Protein 4FN7 (pdb70)

Structure (mmCIF, N/CA/C/O backbone):
data_4FN7
#
_entry.id   4FN7
#
_cell.length_a   64.132
_cell.length_b   68.681
_cell.length_c   75.570
_cell.angle_alpha   90.00
_cell.angle_beta   108.57
_cell.angle_gamma   90.00
#
_symmetry.space_group_name_H-M   'P 1 21 1'
#
loop_
_entity.id
_entity.type
_entity.pdbx_description
1 polymer 'Enoyl-CoA hydratase/isomerase family protein'
2 non-polymer 'CHLORIDE ION'
3 water water
#
loop_
_atom_site.group_PDB
_atom_site.id
_atom_site.type_symbol
_atom_site.label_atom_id
_atom_site.label_alt_id
_atom_site.label_comp_id
_atom_site.label_asym_id
_atom_site.label_entity_id
_atom_site.label_seq_id
_atom_site.pdbx_PDB_ins_code
_atom_site.Cartn_x
_atom_site.Cartn_y
_atom_site.Cartn_z
_atom_site.occupancy
_atom_site.B_iso_or_equiv
_atom_site.auth_seq_id
_atom_site.auth_comp_id
_atom_site.auth_asym_id
_atom_site.auth_atom_id
_atom_site.pdbx_PDB_model_num
ATOM 1 N N . MET A 1 1 ? -8.422 13.073 27.544 1.00 36.41 1 MET A N 1
ATOM 2 C CA . MET A 1 1 ? -8.263 12.491 28.871 1.00 34.27 1 MET A CA 1
ATOM 3 C C . MET A 1 1 ? -7.573 13.439 29.835 1.00 29.64 1 MET A C 1
ATOM 4 O O . MET A 1 1 ? -6.638 14.150 29.478 1.00 27.77 1 MET A O 1
ATOM 9 N N . SER A 1 2 ? -8.046 13.405 31.072 1.00 26.92 2 SER A N 1
ATOM 10 C CA . SER A 1 2 ? -7.833 14.473 32.032 1.00 25.25 2 SER A CA 1
ATOM 11 C C . SER A 1 2 ? -6.417 14.560 32.580 1.00 20.33 2 SER A C 1
ATOM 12 O O . SER A 1 2 ? -5.938 15.645 32.897 1.00 23.72 2 SER A O 1
ATOM 15 N N . ASP A 1 3 ? -5.759 13.415 32.714 1.00 17.79 3 ASP A N 1
ATOM 16 C CA . ASP A 1 3 ? -4.419 13.370 33.281 1.00 17.61 3 ASP A CA 1
ATOM 17 C C . ASP A 1 3 ? -3.624 12.317 32.538 1.00 16.33 3 ASP A C 1
ATOM 18 O O . ASP A 1 3 ? -3.524 11.176 32.981 1.00 17.94 3 ASP A O 1
ATOM 23 N N . PRO A 1 4 ? -3.068 12.702 31.387 1.00 14.19 4 PRO A N 1
ATOM 24 C CA . PRO A 1 4 ? -2.479 11.734 30.462 1.00 12.24 4 PRO A CA 1
ATOM 25 C C . PRO A 1 4 ? -1.147 11.144 30.909 1.00 12.16 4 PRO A C 1
ATOM 26 O O . PRO A 1 4 ? -0.709 10.175 30.306 1.00 13.12 4 PRO A O 1
ATOM 30 N N . VAL A 1 5 ? -0.521 1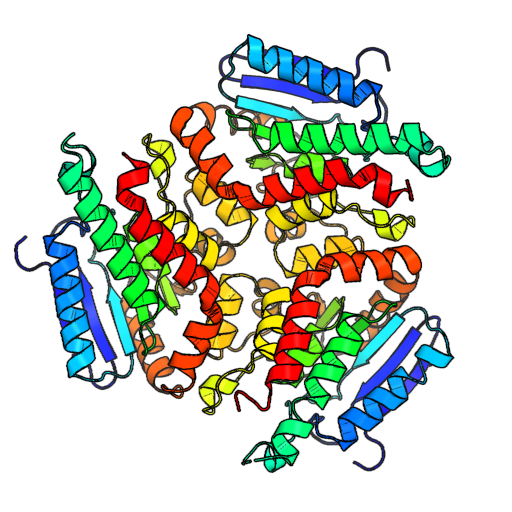1.709 31.938 1.00 11.84 5 VAL A N 1
ATOM 31 C CA . VAL A 1 5 ? 0.725 11.159 32.454 1.00 12.73 5 VAL A CA 1
ATOM 32 C C . VAL A 1 5 ? 0.671 11.012 33.965 1.00 13.20 5 VAL A C 1
ATOM 33 O O . VAL A 1 5 ? 0.250 11.926 34.671 1.00 16.85 5 VAL A O 1
ATOM 37 N N . SER A 1 6 ? 1.093 9.859 34.465 1.00 11.84 6 SER A N 1
ATOM 38 C CA . SER A 1 6 ? 1.230 9.684 35.905 1.00 14.01 6 SER A CA 1
ATOM 39 C C . SER A 1 6 ? 2.702 9.643 36.282 1.00 12.79 6 SER A C 1
ATOM 40 O O . SER A 1 6 ? 3.543 9.172 35.510 1.00 13.58 6 SER A O 1
ATOM 43 N N . TYR A 1 7 ? 3.000 10.152 37.472 1.00 12.64 7 TYR A N 1
ATOM 44 C CA . TYR A 1 7 ? 4.350 10.156 38.020 1.00 11.91 7 TYR A CA 1
ATOM 45 C C . TYR A 1 7 ? 4.332 9.475 39.377 1.00 12.15 7 TYR A C 1
ATOM 46 O O . TYR A 1 7 ? 3.560 9.858 40.252 1.00 13.55 7 TYR A O 1
ATOM 55 N N . THR A 1 8 ? 5.197 8.481 39.549 1.00 13.16 8 THR A N 1
ATOM 56 C CA . THR A 1 8 ? 5.278 7.733 40.794 1.00 15.51 8 THR A CA 1
ATOM 57 C C . THR A 1 8 ? 6.733 7.477 41.135 1.00 15.06 8 THR A C 1
ATOM 58 O O . THR A 1 8 ? 7.463 6.870 40.357 1.00 15.98 8 THR A O 1
ATOM 62 N N . ARG A 1 9 ? 7.160 7.949 42.296 1.00 17.42 9 ARG A N 1
ATOM 63 C CA . ARG A 1 9 ? 8.498 7.627 42.765 1.00 19.91 9 ARG A CA 1
ATOM 64 C C . ARG A 1 9 ? 8.467 6.319 43.548 1.00 22.79 9 ARG A C 1
ATOM 65 O O . ARG A 1 9 ? 7.658 6.150 44.461 1.00 26.06 9 ARG A O 1
ATOM 73 N N . LYS A 1 10 ? 9.335 5.389 43.166 1.00 21.55 10 LYS A N 1
ATOM 74 C CA . LYS A 1 10 ? 9.486 4.121 43.870 1.00 23.73 10 LYS A CA 1
ATOM 75 C C . LYS A 1 10 ? 10.957 3.934 44.197 1.00 22.63 10 LYS A C 1
ATOM 76 O O . LYS A 1 10 ? 11.754 3.602 43.318 1.00 24.80 10 LYS A O 1
ATOM 82 N N . ASP A 1 11 ? 11.309 4.139 45.462 1.00 24.94 11 ASP A N 1
ATOM 83 C CA . ASP A 1 11 ? 12.699 4.078 45.910 1.00 26.72 11 ASP A CA 1
ATOM 84 C C . ASP A 1 11 ? 13.668 4.792 44.966 1.00 24.86 11 ASP A C 1
ATOM 85 O O . ASP A 1 11 ? 13.634 6.017 44.837 1.00 25.63 11 ASP A O 1
ATOM 90 N N . SER A 1 12 ? 14.528 4.029 44.305 1.00 22.13 12 SER A N 1
ATOM 91 C CA . SER A 1 12 ? 15.589 4.625 43.504 1.00 20.81 12 SER A CA 1
ATOM 92 C C . SER A 1 12 ? 15.122 5.123 42.137 1.00 17.85 12 SER A C 1
ATOM 93 O O . SER A 1 12 ? 15.906 5.718 41.401 1.00 21.23 12 SER A O 1
ATOM 96 N N . ILE A 1 13 ? 13.861 4.883 41.785 1.00 14.02 13 ILE A N 1
ATOM 97 C CA . ILE A 1 13 ? 13.403 5.241 40.446 1.00 14.65 13 ILE A CA 1
ATOM 98 C C . ILE A 1 13 ? 12.111 6.049 40.432 1.00 13.74 13 ILE A C 1
ATOM 99 O O . ILE A 1 13 ? 11.367 6.087 41.413 1.00 15.45 13 ILE A O 1
ATOM 104 N N . ALA A 1 14 ? 11.869 6.720 39.313 1.00 13.00 14 ALA A N 1
ATOM 105 C CA . ALA A 1 14 ? 10.575 7.326 39.042 1.00 13.59 14 ALA A CA 1
ATOM 106 C C . ALA A 1 14 ? 9.964 6.596 37.857 1.00 11.79 14 ALA A C 1
ATOM 107 O O . ALA A 1 14 ? 10.660 6.296 36.884 1.00 14.51 14 ALA A O 1
ATOM 109 N N . VAL A 1 15 ? 8.676 6.283 37.955 1.00 10.73 15 VAL A N 1
ATOM 110 C CA . VAL A 1 15 ? 7.943 5.674 36.854 1.00 11.58 15 VAL A CA 1
ATOM 111 C C . VAL A 1 15 ? 6.965 6.690 36.293 1.00 10.84 15 VAL A C 1
ATOM 112 O O . VAL A 1 15 ? 6.103 7.203 37.007 1.00 11.82 15 VAL A O 1
ATOM 116 N N . ILE A 1 16 ? 7.127 6.984 35.008 1.00 10.36 16 ILE A N 1
ATOM 117 C CA . ILE A 1 16 ? 6.310 7.951 3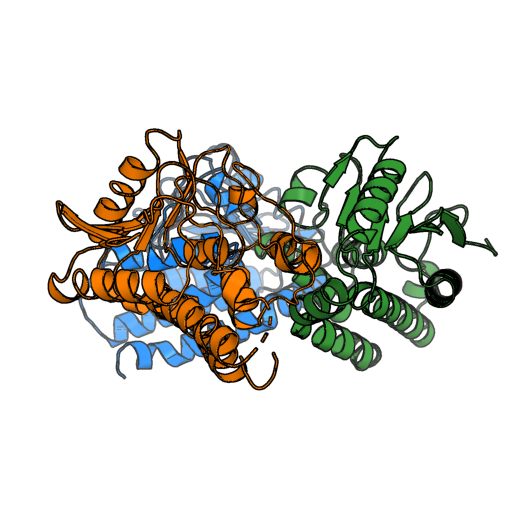4.300 1.00 10.52 16 ILE A CA 1
ATOM 118 C C . ILE A 1 16 ? 5.510 7.172 33.264 1.00 10.65 16 ILE A C 1
ATOM 119 O O . ILE A 1 16 ? 6.080 6.528 32.384 1.00 12.76 16 ILE A O 1
ATOM 124 N N . SER A 1 17 ? 4.190 7.189 33.391 1.00 10.78 17 SER A N 1
ATOM 125 C CA . SER A 1 17 ? 3.343 6.368 32.536 1.00 11.85 17 SER A CA 1
ATOM 126 C C . SER A 1 17 ? 2.392 7.212 31.713 1.00 10.97 17 SER A C 1
ATOM 127 O O . SER A 1 17 ? 1.645 8.035 32.254 1.00 12.29 17 SER A O 1
ATOM 130 N N . MET A 1 18 ? 2.424 6.991 30.400 1.00 10.97 18 MET A N 1
ATOM 131 C CA . MET A 1 18 ? 1.514 7.654 29.481 1.00 11.24 18 MET A CA 1
ATOM 132 C C . MET A 1 18 ? 0.243 6.838 29.323 1.00 10.71 18 MET A C 1
ATOM 133 O O . MET A 1 18 ? 0.293 5.651 28.983 1.00 10.89 18 MET A O 1
ATOM 138 N N . ASP A 1 19 ? -0.899 7.468 29.573 1.00 12.15 19 ASP A N 1
ATOM 139 C CA . ASP A 1 19 ? -2.175 6.862 29.228 1.00 11.68 19 ASP A CA 1
ATOM 140 C C . ASP A 1 19 ? -3.229 7.934 29.053 1.00 12.17 19 ASP A C 1
ATOM 141 O O . ASP A 1 19 ? -3.840 8.369 30.024 1.00 13.19 19 ASP A O 1
ATOM 146 N N . ASP A 1 20 ? -3.439 8.374 27.817 1.00 13.43 20 ASP A N 1
ATOM 147 C CA . ASP A 1 20 ? -4.473 9.366 27.565 1.00 14.63 20 ASP A CA 1
ATOM 148 C C . ASP A 1 20 ? -5.799 8.706 27.209 1.00 16.78 20 ASP A C 1
ATOM 149 O O . ASP A 1 20 ? -6.730 9.376 26.778 1.00 18.31 20 ASP A O 1
ATOM 154 N N . GLY A 1 21 ? -5.874 7.392 27.403 1.00 17.88 21 GLY A N 1
ATOM 155 C CA . GLY A 1 21 ? -7.077 6.636 27.112 1.00 17.64 21 GLY A CA 1
ATOM 156 C C . GLY A 1 21 ? -7.260 6.334 25.637 1.00 16.21 21 GLY A C 1
ATOM 157 O O . GLY A 1 21 ? -8.249 5.713 25.242 1.00 17.73 21 GLY A O 1
ATOM 158 N N . LYS A 1 22 ? -6.309 6.784 24.823 1.00 15.89 22 LYS A N 1
ATOM 159 C CA . LYS A 1 22 ? -6.373 6.613 23.371 1.00 15.04 22 LYS A CA 1
ATOM 160 C C . LYS A 1 22 ? -5.086 5.971 22.853 1.00 16.07 22 LYS A C 1
ATOM 161 O O . LYS A 1 22 ? -4.834 4.793 23.117 1.00 20.04 22 LYS A O 1
ATOM 165 N N . VAL A 1 23 ? -4.262 6.730 22.133 1.00 13.58 23 VAL A N 1
ATOM 166 C CA . VAL A 1 23 ? -3.015 6.171 21.605 1.00 13.19 23 VAL A CA 1
ATOM 167 C C . VAL A 1 23 ? -1.789 6.972 22.051 1.00 11.00 23 VAL A C 1
ATOM 168 O O . VAL A 1 23 ? -0.728 6.928 21.421 1.00 12.23 23 VAL A O 1
ATOM 172 N N . ASN A 1 24 ? -1.936 7.682 23.165 1.00 11.57 24 ASN A N 1
ATOM 173 C CA . ASN A 1 24 ? -0.825 8.432 23.743 1.00 11.80 24 ASN A CA 1
ATOM 174 C C . ASN A 1 24 ? -0.167 9.392 22.756 1.00 11.81 24 ASN A C 1
ATOM 175 O O . ASN A 1 24 ? 1.053 9.544 22.730 1.00 12.63 24 ASN A O 1
ATOM 180 N N . ALA A 1 25 ? -0.985 10.050 21.942 1.00 12.72 25 ALA A N 1
ATOM 181 C CA . ALA A 1 25 ? -0.464 11.014 20.979 1.00 12.95 25 ALA A CA 1
ATOM 182 C C . ALA A 1 25 ? 0.347 12.085 21.698 1.00 12.66 25 ALA A C 1
ATOM 183 O O . ALA A 1 25 ? -0.067 12.597 22.741 1.00 12.79 25 ALA A O 1
ATOM 185 N N . LEU A 1 26 ? 1.506 12.411 21.136 1.00 11.17 26 LEU A N 1
ATOM 186 C CA . LEU A 1 26 ? 2.386 13.424 21.706 1.00 12.17 26 LEU A CA 1
ATOM 187 C C . LEU A 1 26 ? 2.002 14.821 21.212 1.00 12.27 26 LEU A C 1
ATOM 188 O O . LEU A 1 26 ? 2.782 15.512 20.554 1.00 13.70 26 LEU A O 1
ATOM 193 N N . GLY A 1 27 ? 0.771 15.217 21.523 1.00 12.59 27 GLY A N 1
ATOM 194 C CA . GLY A 1 27 ? 0.314 16.568 21.258 1.00 14.13 27 GLY A CA 1
ATOM 195 C C . GLY A 1 27 ? 0.766 17.500 22.366 1.00 13.84 27 GLY A C 1
ATOM 196 O O . GLY A 1 27 ? 1.495 17.089 23.272 1.00 13.96 27 GLY A O 1
ATOM 197 N N . PRO A 1 28 ? 0.334 18.764 22.309 1.00 16.44 28 PRO A N 1
ATOM 198 C CA . PRO A 1 28 ? 0.764 19.758 23.299 1.00 15.89 28 PRO A CA 1
ATOM 199 C C . PRO A 1 28 ? 0.460 19.356 24.738 1.00 15.70 28 PRO A C 1
ATOM 200 O O . PRO A 1 28 ? 1.320 19.527 25.603 1.00 15.54 28 PRO A O 1
ATOM 204 N N . ALA A 1 29 ? -0.734 18.831 24.995 1.00 15.86 29 ALA A N 1
ATOM 205 C CA . ALA A 1 29 ? -1.109 18.446 26.352 1.00 16.44 29 ALA A CA 1
ATOM 206 C C . ALA A 1 29 ? -0.225 17.320 26.892 1.00 14.35 29 ALA A C 1
ATOM 207 O O . ALA A 1 29 ? 0.241 17.371 28.039 1.00 14.78 29 ALA A O 1
ATOM 209 N N . MET A 1 30 ? 0.010 16.304 26.068 1.00 13.10 30 MET A N 1
ATOM 210 C CA . MET A 1 30 ? 0.842 15.181 26.479 1.00 12.23 30 MET A CA 1
ATOM 211 C C . MET A 1 30 ? 2.284 15.629 26.692 1.00 12.09 30 MET A C 1
ATOM 212 O O . MET A 1 30 ? 2.943 15.203 27.644 1.00 13.07 30 MET A O 1
ATOM 217 N N . GLN A 1 31 ? 2.782 16.489 25.811 1.00 12.69 31 GLN A N 1
ATOM 218 C CA . GLN A 1 31 ? 4.150 16.985 25.958 1.00 11.79 31 GLN A CA 1
ATOM 219 C C . GLN A 1 31 ? 4.301 17.792 27.246 1.00 11.84 31 GLN A C 1
ATOM 220 O O . GLN A 1 31 ? 5.293 17.658 27.966 1.00 11.59 31 GLN A O 1
ATOM 226 N N . GLN A 1 32 ? 3.316 18.636 27.534 1.00 12.81 32 GLN A N 1
ATOM 227 C CA . GLN A 1 32 ? 3.342 19.409 28.761 1.00 12.96 32 GLN A CA 1
ATOM 228 C C . GLN A 1 32 ? 3.356 18.485 29.979 1.00 12.25 32 GLN A C 1
ATOM 229 O O . GLN A 1 32 ? 4.121 18.699 30.925 1.00 12.90 32 GLN A O 1
ATOM 235 N N . ALA A 1 33 ? 2.518 17.451 29.951 1.00 12.76 33 ALA A N 1
ATOM 236 C CA . ALA A 1 33 ? 2.417 16.524 31.073 1.00 13.33 33 ALA A CA 1
ATOM 237 C C . ALA A 1 33 ? 3.700 15.720 31.244 1.00 12.26 33 ALA A C 1
ATOM 238 O O . ALA A 1 33 ? 4.145 15.483 32.369 1.00 12.53 33 ALA A O 1
ATOM 240 N N . LEU A 1 34 ? 4.293 15.295 30.133 1.00 11.64 34 LEU A N 1
ATOM 241 C CA . LEU A 1 34 ? 5.562 14.577 30.191 1.00 12.21 34 LEU A CA 1
ATOM 242 C C . LEU A 1 34 ? 6.665 15.456 30.754 1.00 10.98 34 LEU A C 1
ATOM 243 O O . LEU A 1 34 ? 7.441 15.018 31.605 1.00 11.86 34 LEU A O 1
ATOM 248 N N . ASN A 1 35 ? 6.752 16.692 30.269 1.00 10.43 35 ASN A N 1
ATOM 249 C CA . ASN A 1 35 ? 7.742 17.627 30.795 1.00 10.69 35 ASN A CA 1
ATOM 250 C C . ASN A 1 35 ? 7.556 17.885 32.290 1.00 10.97 35 ASN A C 1
ATOM 251 O O . ASN A 1 35 ? 8.531 17.977 33.035 1.00 11.01 35 ASN A O 1
ATOM 256 N N . ALA A 1 36 ? 6.304 18.001 32.724 1.00 11.31 36 ALA A N 1
ATOM 257 C CA . ALA A 1 36 ? 6.005 18.209 34.140 1.00 11.17 36 ALA A CA 1
ATOM 258 C C . ALA A 1 36 ? 6.442 16.998 34.970 1.00 10.37 36 ALA A C 1
ATOM 259 O O . ALA A 1 36 ? 6.954 17.141 36.083 1.00 11.79 36 ALA A O 1
ATOM 261 N N . ALA A 1 37 ? 6.246 15.802 34.427 1.00 10.49 37 ALA A N 1
ATOM 262 C CA . ALA A 1 37 ? 6.629 14.586 35.129 1.00 11.50 37 ALA A CA 1
ATOM 263 C C . ALA A 1 37 ? 8.146 14.483 35.249 1.00 9.88 37 ALA A C 1
ATOM 264 O O . ALA A 1 37 ? 8.669 14.072 36.288 1.00 10.05 37 ALA A O 1
ATOM 266 N N . ILE A 1 38 ? 8.861 14.834 34.184 1.00 9.87 38 ILE A N 1
ATOM 267 C CA . ILE A 1 38 ? 10.317 14.808 34.247 1.00 10.41 38 ILE A CA 1
ATOM 268 C C . ILE A 1 38 ? 10.808 15.899 35.216 1.00 10.07 38 ILE A C 1
ATOM 269 O O . ILE A 1 38 ? 11.789 15.690 35.931 1.00 10.31 38 ILE A O 1
ATOM 274 N N . ASP A 1 39 ? 10.127 17.045 35.250 1.00 10.06 39 ASP A N 1
ATOM 275 C CA . ASP A 1 39 ? 10.432 18.063 36.263 1.00 10.55 39 ASP A CA 1
ATOM 276 C C . ASP A 1 39 ? 10.337 17.465 37.672 1.00 10.89 39 ASP A C 1
ATOM 277 O O . ASP A 1 39 ? 11.186 17.741 38.523 1.00 11.68 39 ASP A O 1
ATOM 282 N N . ASN A 1 40 ? 9.290 16.678 37.930 1.00 11.04 40 ASN A N 1
ATOM 283 C CA . ASN A 1 40 ? 9.161 16.004 39.224 1.00 11.66 40 ASN A CA 1
ATOM 284 C C . ASN A 1 40 ? 10.359 15.107 39.503 1.00 10.95 40 ASN A C 1
ATOM 285 O O . ASN A 1 40 ? 10.890 15.083 40.617 1.00 11.88 40 ASN A O 1
ATOM 290 N N . ALA A 1 41 ? 10.762 14.347 38.490 1.00 11.26 41 ALA A N 1
ATOM 291 C CA . ALA A 1 41 ? 11.906 13.461 38.618 1.00 11.52 41 ALA A CA 1
ATOM 292 C C . ALA A 1 41 ? 13.166 14.254 38.925 1.00 10.43 41 ALA A C 1
ATOM 293 O O . ALA A 1 41 ? 14.008 13.814 39.713 1.00 11.21 41 ALA A O 1
ATOM 295 N N . ASP A 1 42 ? 13.299 15.421 38.302 1.00 11.35 42 ASP A N 1
ATOM 296 C CA . ASP A 1 42 ? 14.415 16.318 38.595 1.00 12.30 42 ASP A CA 1
ATOM 297 C C . ASP A 1 42 ? 14.398 16.748 40.060 1.00 11.74 42 ASP A C 1
ATOM 298 O O . ASP A 1 42 ? 15.420 16.691 40.752 1.00 13.07 42 ASP A O 1
ATOM 303 N N . ARG A 1 43 ? 13.235 17.194 40.525 1.00 11.72 43 ARG A N 1
ATOM 304 C CA . ARG A 1 43 ? 13.113 17.666 41.895 1.00 12.10 43 ARG A CA 1
ATOM 305 C C . ARG A 1 43 ? 13.370 16.540 42.893 1.00 10.95 43 ARG A C 1
ATOM 306 O O . ARG A 1 43 ? 13.987 16.751 43.940 1.00 13.18 43 ARG A O 1
ATOM 314 N N . ASP A 1 44 ? 12.901 15.340 42.569 1.00 11.92 44 ASP A N 1
ATOM 315 C CA . ASP A 1 44 ? 13.068 14.200 43.463 1.00 12.19 44 ASP A CA 1
ATOM 316 C C . ASP A 1 44 ? 14.477 13.606 43.378 1.00 12.71 44 ASP A C 1
ATOM 317 O O . ASP A 1 44 ? 14.854 12.781 44.211 1.00 14.96 44 ASP A O 1
ATOM 322 N N . ASP A 1 45 ? 15.249 14.035 42.380 1.00 13.05 45 ASP A N 1
ATOM 323 C CA . ASP A 1 45 ? 16.634 13.586 42.208 1.00 13.09 45 ASP A CA 1
ATOM 324 C C . ASP A 1 45 ? 16.743 12.058 42.189 1.00 14.16 45 ASP A C 1
ATOM 325 O O . ASP A 1 45 ? 17.553 11.461 42.896 1.00 15.07 45 ASP A O 1
ATOM 330 N N . VAL A 1 46 ? 15.928 11.428 41.354 1.00 13.04 46 VAL A N 1
ATOM 331 C CA . VAL A 1 46 ? 15.843 9.973 41.342 1.00 12.95 46 VAL A CA 1
ATOM 332 C C . VAL A 1 46 ? 17.069 9.317 40.707 1.00 12.65 46 VAL A C 1
ATOM 333 O O . VAL A 1 46 ? 17.834 9.965 39.998 1.00 13.46 46 VAL A O 1
ATOM 337 N N . GLY A 1 47 ? 17.255 8.030 40.974 1.00 12.18 47 GLY A N 1
ATOM 338 C CA . GLY A 1 47 ? 18.384 7.297 40.426 1.00 12.37 47 GLY A CA 1
ATOM 339 C C . GLY A 1 47 ? 18.240 6.942 38.951 1.00 10.58 47 GLY A C 1
ATOM 340 O O . GLY A 1 47 ? 19.234 6.813 38.243 1.00 11.92 47 GLY A O 1
ATOM 341 N N . ALA A 1 48 ? 17.003 6.761 38.499 1.00 11.55 48 ALA A N 1
ATOM 342 C CA . ALA A 1 48 ? 16.728 6.421 37.107 1.00 10.17 48 ALA A CA 1
ATOM 343 C C . ALA A 1 48 ? 15.258 6.667 36.793 1.00 10.84 48 ALA A C 1
ATOM 344 O O . ALA A 1 48 ? 14.429 6.758 37.701 1.00 12.44 48 ALA A O 1
ATOM 346 N N . LEU A 1 49 ? 14.951 6.805 35.503 1.00 11.18 49 LEU A N 1
ATOM 347 C CA . LEU A 1 49 ? 13.578 6.986 35.041 1.00 10.70 49 LEU A CA 1
ATOM 348 C C . LEU A 1 49 ? 13.131 5.752 34.295 1.00 9.59 49 LEU A C 1
ATOM 349 O O . LEU A 1 49 ? 13.914 5.158 33.550 1.00 12.69 49 LEU A O 1
ATOM 354 N N . VAL A 1 50 ? 11.867 5.403 34.474 1.00 9.85 50 VAL A N 1
ATOM 355 C CA . VAL A 1 50 ? 11.181 4.466 33.606 1.00 9.52 50 VAL A CA 1
ATOM 356 C C . VAL A 1 50 ? 10.018 5.210 32.978 1.00 10.61 50 VAL A C 1
ATOM 357 O O . VAL A 1 50 ? 9.233 5.850 33.673 1.00 12.13 50 VAL A O 1
ATOM 361 N N . ILE A 1 51 ? 9.922 5.142 31.656 1.00 9.50 51 ILE A N 1
ATOM 362 C CA . ILE A 1 51 ? 8.797 5.725 30.935 1.00 9.89 51 ILE A CA 1
ATOM 363 C C . ILE A 1 51 ? 8.028 4.609 30.241 1.00 9.49 51 ILE A C 1
ATOM 364 O O . ILE A 1 51 ? 8.615 3.809 29.505 1.00 9.59 51 ILE A O 1
ATOM 369 N N . THR A 1 52 ? 6.720 4.555 30.473 1.00 9.38 52 THR A N 1
ATOM 370 C CA . THR A 1 52 ? 5.883 3.503 29.903 1.00 10.57 52 THR A CA 1
ATOM 371 C C . THR A 1 52 ? 4.755 4.091 29.073 1.00 10.67 52 THR A C 1
ATOM 372 O O . THR A 1 52 ? 4.451 5.280 29.180 1.00 10.71 52 THR A O 1
ATOM 376 N N . GLY A 1 53 ? 4.140 3.246 28.248 1.00 9.90 53 GLY A N 1
ATOM 377 C CA . GLY A 1 53 ? 2.878 3.579 27.613 1.00 10.59 53 GLY A CA 1
ATOM 378 C C . GLY A 1 53 ? 1.717 2.982 28.390 1.00 10.65 53 GLY A C 1
ATOM 379 O O . GLY A 1 53 ? 1.798 2.787 29.614 1.00 11.31 53 GLY A O 1
ATOM 380 N N . ASN A 1 54 ? 0.621 2.712 27.692 1.00 10.42 54 ASN A N 1
ATOM 381 C CA . ASN A 1 54 ? -0.533 2.069 28.312 1.00 11.56 54 ASN A CA 1
ATOM 382 C C . ASN A 1 54 ? -0.695 0.621 27.840 1.00 13.15 54 ASN A C 1
ATOM 383 O O . ASN A 1 54 ? 0.251 0.029 27.328 1.00 12.64 54 ASN A O 1
ATOM 388 N N . GLY A 1 55 ? -1.878 0.045 28.017 1.00 14.64 55 GLY A N 1
ATOM 389 C CA . GLY A 1 55 ? -2.089 -1.347 27.651 1.00 15.39 55 GLY A CA 1
ATOM 390 C C . GLY A 1 55 ? -2.204 -1.593 26.158 1.00 14.07 55 GLY A C 1
ATOM 391 O O . GLY A 1 55 ? -2.196 -2.741 25.703 1.00 13.93 55 GLY A O 1
ATOM 392 N N . ARG A 1 56 ? -2.302 -0.513 25.391 1.00 12.42 56 ARG A N 1
ATOM 393 C CA . ARG A 1 56 ? -2.529 -0.612 23.957 1.00 12.88 56 ARG A CA 1
ATOM 394 C C . ARG A 1 56 ? -1.297 -0.209 23.154 1.00 11.71 56 ARG A C 1
ATOM 395 O O . ARG A 1 56 ? -0.945 -0.871 22.180 1.00 12.73 56 ARG A O 1
ATOM 403 N N . VAL A 1 57 ? -0.641 0.871 23.566 1.00 11.37 57 VAL A N 1
ATOM 404 C CA . VAL A 1 57 ? 0.476 1.429 22.814 1.00 11.35 57 VAL A CA 1
ATOM 405 C C . VAL A 1 57 ? 1.566 1.963 23.728 1.00 11.54 57 VAL A C 1
ATOM 406 O O . VAL A 1 57 ? 1.329 2.228 24.911 1.00 11.44 57 VAL A O 1
ATOM 410 N N . PHE A 1 58 ? 2.759 2.146 23.169 1.00 11.85 58 PHE A N 1
ATOM 411 C CA . PHE A 1 58 ? 3.716 3.050 23.787 1.00 11.39 58 PHE A CA 1
ATOM 412 C C . PHE A 1 58 ? 3.241 4.457 23.422 1.00 9.79 58 PHE A C 1
ATOM 413 O O . PHE A 1 58 ? 2.782 5.214 24.278 1.00 10.57 58 PHE A O 1
ATOM 421 N N . SER A 1 59 ? 3.315 4.788 22.136 1.00 9.93 59 SER A N 1
ATOM 422 C CA . SER A 1 59 ? 2.674 5.990 21.609 1.00 10.71 59 SER A CA 1
ATOM 423 C C . SER A 1 59 ? 2.507 5.881 20.105 1.00 9.97 59 SER A C 1
ATOM 424 O O . SER A 1 59 ? 3.418 5.435 19.399 1.00 11.02 59 SER A O 1
ATOM 427 N N . GLY A 1 60 ? 1.342 6.302 19.617 1.00 11.37 60 GLY A N 1
ATOM 428 C CA . GLY A 1 60 ? 1.069 6.311 18.193 1.00 13.36 60 GLY A CA 1
ATOM 429 C C . GLY A 1 60 ? 1.685 7.465 17.423 1.00 14.09 60 GLY A C 1
ATOM 430 O O . GLY A 1 60 ? 1.520 7.534 16.210 1.00 15.30 60 GLY A O 1
ATOM 431 N N . GLY A 1 61 ? 2.383 8.372 18.105 1.00 12.39 61 GLY A N 1
ATOM 432 C CA . GLY A 1 61 ? 3.076 9.454 17.422 1.00 13.47 61 GLY A CA 1
ATOM 433 C C . GLY A 1 61 ? 2.577 10.830 17.810 1.00 11.66 61 GLY A C 1
ATOM 434 O O . GLY A 1 61 ? 2.001 10.991 18.875 1.00 15.24 61 GLY A O 1
ATOM 435 N N . PHE A 1 62 ? 2.809 11.825 16.960 1.00 12.76 62 PHE A N 1
ATOM 436 C CA . PHE A 1 62 ? 2.247 13.153 17.182 1.00 12.33 62 PHE A CA 1
ATOM 437 C C . PHE A 1 62 ? 0.724 13.122 17.094 1.00 13.78 62 PHE A C 1
ATOM 438 O O . PHE A 1 62 ? 0.136 12.148 16.630 1.00 15.33 62 PHE A O 1
ATOM 446 N N . ASP A 1 63 ? 0.093 14.207 17.524 1.00 14.18 63 ASP A N 1
ATOM 447 C CA . ASP A 1 63 ? -1.336 14.396 17.317 1.00 17.98 63 ASP A CA 1
ATOM 448 C C . ASP A 1 63 ? -1.589 14.518 15.823 1.00 19.91 63 ASP A C 1
ATOM 449 O O . ASP A 1 63 ? -1.283 15.545 15.223 1.00 19.46 63 ASP A O 1
ATOM 454 N N . LEU A 1 64 ? -2.146 13.468 15.225 1.00 22.92 64 LEU A N 1
ATOM 455 C CA . LEU A 1 64 ? -2.350 13.431 13.780 1.00 25.91 64 LEU A CA 1
ATOM 456 C C . LEU A 1 64 ? -3.324 14.512 13.311 1.00 28.21 64 LEU A C 1
ATOM 457 O O . LEU A 1 64 ? -3.180 15.051 12.217 1.00 29.91 64 LEU A O 1
ATOM 462 N N . LYS A 1 65 ? -4.310 14.828 14.144 1.00 28.64 65 LYS A N 1
ATOM 463 C CA . LYS A 1 65 ? -5.271 15.877 13.819 1.00 30.09 65 LYS A CA 1
ATOM 464 C C . LYS A 1 65 ? -4.557 17.204 13.570 1.00 29.90 65 LYS A C 1
ATOM 465 O O . LYS A 1 65 ? -4.863 17.914 12.615 1.00 32.30 65 LYS A O 1
ATOM 468 N N . ILE A 1 66 ? -3.598 17.534 14.428 1.00 28.33 66 ILE A N 1
ATOM 469 C CA . ILE A 1 66 ? -2.828 18.758 14.250 1.00 27.62 66 ILE A CA 1
ATOM 470 C C . ILE A 1 66 ? -1.973 18.690 12.983 1.00 29.53 66 ILE A C 1
ATOM 471 O O . ILE A 1 66 ? -1.799 19.689 12.288 1.00 30.61 66 ILE A O 1
ATOM 476 N N . LEU A 1 67 ? -1.449 17.506 12.677 1.00 30.42 67 LEU A N 1
ATOM 477 C CA . LEU A 1 67 ? -0.621 17.326 11.485 1.00 32.06 67 LEU A CA 1
ATOM 478 C C . LEU A 1 67 ? -1.424 17.370 10.186 1.00 34.87 67 LEU A C 1
ATOM 479 O O . LEU A 1 67 ? -1.098 18.124 9.269 1.00 35.77 67 LEU A O 1
ATOM 484 N N . THR A 1 68 ? -2.469 16.553 10.108 1.00 36.81 68 THR A N 1
ATOM 485 C CA . THR A 1 68 ? -3.262 16.446 8.887 1.00 38.01 68 THR A CA 1
ATOM 486 C C . THR A 1 68 ? -3.976 17.748 8.541 1.00 39.66 68 THR A C 1
ATOM 487 O O . THR A 1 68 ? -4.347 17.970 7.387 1.00 40.27 68 THR A O 1
ATOM 491 N N . SER A 1 69 ? -4.166 18.606 9.539 1.00 39.11 69 SER A N 1
ATOM 492 C CA . SER A 1 69 ? -4.933 19.836 9.352 1.00 38.48 69 SER A CA 1
ATOM 493 C C . SER A 1 69 ? -4.302 20.780 8.332 1.00 37.96 69 SER A C 1
ATOM 494 O O . SER A 1 69 ? -5.001 21.387 7.525 1.00 39.36 69 SER A O 1
ATOM 497 N N . GLY A 1 70 ? -2.982 20.905 8.368 1.00 35.47 70 GLY A N 1
ATOM 498 C CA . GLY A 1 70 ? -2.297 21.835 7.491 1.00 34.34 70 GLY A CA 1
ATOM 499 C C . GLY A 1 70 ? -1.989 23.134 8.207 1.00 33.10 70 GLY A C 1
ATOM 500 O O . GLY A 1 70 ? -1.340 24.022 7.652 1.00 34.15 70 GLY A O 1
ATOM 501 N N . GLU A 1 71 ? -2.466 23.248 9.444 1.00 30.73 71 GLU A N 1
ATOM 502 C CA . GLU A 1 71 ? -2.114 24.381 10.288 1.00 28.52 71 GLU A CA 1
ATOM 503 C C . GLU A 1 71 ? -0.598 24.449 10.382 1.00 27.46 71 GLU A C 1
ATOM 504 O O . GLU A 1 71 ? 0.083 23.419 10.381 1.00 29.43 71 GLU A O 1
ATOM 510 N N . VAL A 1 72 ? -0.064 25.660 10.450 1.00 24.91 72 VAL A N 1
ATOM 511 C CA . VAL A 1 72 ? 1.377 25.832 10.349 1.00 23.34 72 VAL A CA 1
ATOM 512 C C . VAL A 1 72 ? 2.052 25.938 11.713 1.00 21.22 72 VAL A C 1
ATOM 513 O O . VAL A 1 72 ? 2.777 25.031 12.124 1.00 20.00 72 VAL A O 1
ATOM 517 N N . GLN A 1 73 ? 1.809 27.037 12.416 1.00 21.25 73 GLN A N 1
ATOM 518 C CA . GLN A 1 73 ? 2.467 27.256 13.698 1.00 21.28 73 GLN A CA 1
ATOM 519 C C . GLN A 1 73 ? 2.136 26.181 14.738 1.00 18.47 73 GLN A C 1
ATOM 520 O O . GLN A 1 73 ? 3.022 25.754 15.479 1.00 17.76 73 GLN A O 1
ATOM 526 N N . PRO A 1 74 ? 0.866 25.741 14.804 1.00 19.16 74 PRO A N 1
ATOM 527 C CA . PRO A 1 74 ? 0.578 24.655 15.749 1.00 19.12 74 PRO A CA 1
ATOM 528 C C . PRO A 1 74 ? 1.402 23.392 15.480 1.00 16.89 74 PRO A C 1
ATOM 529 O O . PRO A 1 74 ? 1.831 22.729 16.426 1.00 17.15 74 PRO A O 1
ATOM 533 N N . ALA A 1 75 ? 1.622 23.067 14.210 1.00 16.16 75 ALA A N 1
ATOM 534 C CA . ALA A 1 75 ? 2.424 21.901 13.855 1.00 15.98 75 ALA A CA 1
ATOM 535 C C . ALA A 1 75 ? 3.892 22.145 14.182 1.00 14.43 75 ALA A C 1
ATOM 536 O O . ALA A 1 75 ? 4.561 21.273 14.729 1.00 15.19 75 ALA A O 1
ATOM 538 N N . ILE A 1 76 ? 4.388 23.333 13.845 1.00 15.07 76 ILE A N 1
ATOM 539 C CA . ILE A 1 76 ? 5.764 23.707 14.170 1.00 15.76 76 ILE A CA 1
ATOM 540 C C . ILE A 1 76 ? 6.004 23.586 15.672 1.00 14.44 76 ILE A C 1
ATOM 541 O O . ILE A 1 76 ? 6.989 22.996 16.117 1.00 15.01 76 ILE A O 1
ATOM 546 N N . ASP A 1 77 ? 5.101 24.158 16.457 1.00 13.67 77 ASP A N 1
ATOM 547 C CA . ASP A 1 77 ? 5.234 24.117 17.909 1.00 14.84 77 ASP A CA 1
ATOM 548 C C . ASP A 1 77 ? 5.204 22.693 18.454 1.00 11.81 77 ASP A C 1
ATOM 549 O O . ASP A 1 77 ? 5.968 22.358 19.356 1.00 12.46 77 ASP A O 1
ATOM 554 N N . MET A 1 78 ? 4.316 21.857 17.916 1.00 12.89 78 MET A N 1
ATOM 555 C CA . MET A 1 78 ? 4.216 20.470 18.366 1.00 11.76 78 MET A CA 1
ATOM 556 C C . MET A 1 78 ? 5.480 19.689 18.024 1.00 10.84 78 MET A C 1
ATOM 557 O O . MET A 1 78 ? 5.997 18.941 18.856 1.00 10.62 78 MET A O 1
ATOM 562 N N . LEU A 1 79 ? 5.992 19.874 16.810 1.00 11.45 79 LEU A N 1
ATOM 563 C CA . LEU A 1 79 ? 7.214 19.192 16.408 1.00 10.81 79 LEU A CA 1
ATOM 564 C C . LEU A 1 79 ? 8.406 19.669 17.226 1.00 11.41 79 LEU A C 1
ATOM 565 O O . LEU A 1 79 ? 9.177 18.858 17.726 1.00 11.27 79 LEU A O 1
ATOM 570 N N . ARG A 1 80 ? 8.547 20.980 17.387 1.00 11.45 80 ARG A N 1
ATOM 571 C CA . ARG A 1 80 ? 9.644 21.492 18.212 1.00 12.36 80 ARG A CA 1
ATOM 572 C C . ARG A 1 80 ? 9.580 20.930 19.630 1.00 11.61 80 ARG A C 1
ATOM 573 O O . ARG A 1 80 ? 10.595 20.521 20.187 1.00 11.65 80 ARG A O 1
ATOM 581 N N . GLY A 1 81 ? 8.385 20.904 20.214 1.00 11.71 81 GLY A N 1
ATOM 582 C CA . GLY A 1 81 ? 8.239 20.403 21.571 1.00 11.85 81 GLY A CA 1
ATOM 583 C C . GLY A 1 81 ? 8.598 18.934 21.687 1.00 9.97 81 GLY A C 1
ATOM 584 O O . GLY A 1 81 ? 9.198 18.500 22.675 1.00 11.30 81 GLY A O 1
ATOM 585 N N . GLY A 1 82 ? 8.237 18.155 20.672 1.00 9.92 82 GLY A N 1
ATOM 586 C CA . GLY A 1 82 ? 8.514 16.731 20.678 1.00 11.43 82 GLY A CA 1
ATOM 587 C C . GLY A 1 82 ? 10.004 16.474 20.592 1.00 9.80 82 GLY A C 1
ATOM 588 O O . GLY A 1 82 ? 10.560 15.646 21.314 1.00 9.71 82 GLY A O 1
ATOM 589 N N . PHE A 1 83 ? 10.666 17.193 19.699 1.00 9.56 83 PHE A N 1
ATOM 590 C CA . PHE A 1 83 ? 12.096 16.997 19.538 1.00 9.29 83 PHE A CA 1
ATOM 591 C C . PHE A 1 83 ? 12.905 17.589 20.686 1.00 9.60 83 PHE A C 1
ATOM 592 O O . PHE A 1 83 ? 13.965 17.073 21.024 1.00 10.27 83 PHE A O 1
ATOM 600 N N . GLU A 1 84 ? 12.379 18.636 21.316 1.00 9.76 84 GLU A N 1
ATOM 601 C CA . GLU A 1 84 ? 12.994 19.161 22.534 1.00 10.97 84 GLU A CA 1
ATOM 602 C C . GLU A 1 84 ? 12.916 18.140 23.674 1.00 9.46 84 GLU A C 1
ATOM 603 O O . GLU A 1 84 ? 13.868 17.970 24.437 1.00 10.92 84 GLU A O 1
ATOM 609 N N . LEU A 1 85 ? 11.776 17.468 23.789 1.00 9.08 85 LEU A N 1
ATOM 610 C CA . LEU A 1 85 ? 11.622 16.382 24.749 1.00 9.21 85 LEU A CA 1
ATOM 611 C C . LEU A 1 85 ? 12.639 15.269 24.471 1.00 9.45 85 LEU A C 1
ATOM 612 O O . LEU A 1 85 ? 13.266 14.739 25.389 1.00 9.87 85 LEU A O 1
ATOM 617 N N . ALA A 1 86 ? 12.813 14.917 23.202 1.00 9.19 86 ALA A N 1
ATOM 618 C CA . ALA A 1 86 ? 13.818 13.928 22.838 1.00 9.40 86 ALA A CA 1
ATOM 619 C C . ALA A 1 86 ? 15.214 14.383 23.265 1.00 9.42 86 ALA A C 1
ATOM 620 O O . ALA A 1 86 ? 15.979 13.611 23.832 1.00 9.51 86 ALA A O 1
ATOM 622 N N . TYR A 1 87 ? 15.538 15.643 22.995 1.00 8.93 87 TYR A N 1
ATOM 623 C CA . TYR A 1 87 ? 16.824 16.187 23.404 1.00 9.80 87 TYR A CA 1
ATOM 624 C C . TYR A 1 87 ? 16.985 16.086 24.928 1.00 8.53 87 TYR A C 1
ATOM 625 O O . TYR A 1 87 ? 18.035 15.677 25.433 1.00 9.89 87 TYR A O 1
ATOM 634 N N . ARG A 1 88 ? 15.936 16.459 25.653 1.00 9.14 88 ARG A N 1
ATOM 635 C CA . ARG A 1 88 ? 15.954 16.425 27.115 1.00 8.99 88 ARG A CA 1
ATOM 636 C C . ARG A 1 88 ? 16.241 15.022 27.636 1.00 8.68 88 ARG A C 1
ATOM 637 O O . ARG A 1 88 ? 17.038 14.838 28.557 1.00 10.06 88 ARG A O 1
ATOM 645 N N . LEU A 1 89 ? 15.608 14.021 27.037 1.00 8.98 89 LEU A N 1
ATOM 646 C CA . LEU A 1 89 ? 15.792 12.654 27.495 1.00 8.79 89 LEU A CA 1
ATOM 647 C C . LEU A 1 89 ? 17.132 12.053 27.079 1.00 7.98 89 LEU A C 1
ATOM 648 O O . LEU A 1 89 ? 17.750 11.334 27.856 1.00 9.13 89 LEU A O 1
ATOM 653 N N . LEU A 1 90 ? 17.580 12.333 25.856 1.00 8.39 90 LEU A N 1
ATOM 654 C CA . LEU A 1 90 ? 18.871 11.831 25.392 1.00 8.71 90 LEU A CA 1
ATOM 655 C C . LEU A 1 90 ? 20.024 12.416 26.199 1.00 9.21 90 LEU A C 1
ATOM 656 O O . LEU A 1 90 ? 21.083 11.805 26.301 1.00 9.99 90 LEU A O 1
ATOM 661 N N . SER A 1 91 ? 19.812 13.602 26.768 1.00 8.64 91 SER A N 1
ATOM 662 C CA A SER A 1 91 ? 20.864 14.238 27.550 0.72 9.36 91 SER A CA 1
ATOM 663 C CA B SER A 1 91 ? 20.823 14.301 27.557 0.28 8.63 91 SER A CA 1
ATOM 664 C C . SER A 1 91 ? 20.636 14.083 29.053 1.00 9.70 91 SER A C 1
ATOM 665 O O . SER A 1 91 ? 21.397 14.616 29.863 1.00 10.19 91 SER A O 1
ATOM 670 N N . TYR A 1 92 ? 19.607 13.331 29.422 1.00 8.92 92 TYR A N 1
ATOM 671 C CA . TYR A 1 92 ? 19.209 13.221 30.823 1.00 9.51 92 TYR A CA 1
ATOM 672 C C . TYR A 1 92 ? 20.338 12.649 31.680 1.00 9.64 92 TYR A C 1
ATOM 673 O O . TYR A 1 92 ? 20.956 11.664 31.303 1.00 9.80 92 TYR A O 1
ATOM 682 N N . PRO A 1 93 ? 20.607 13.269 32.845 1.00 9.91 93 PRO A N 1
ATOM 683 C CA . PRO A 1 93 ? 21.783 12.841 33.617 1.00 10.20 93 PRO A CA 1
ATOM 684 C C . PRO A 1 93 ? 21.612 11.525 34.384 1.00 9.82 93 PRO A C 1
ATOM 685 O O . PRO A 1 93 ? 22.571 11.074 35.011 1.00 11.48 93 PRO A O 1
ATOM 689 N N . LYS A 1 94 ? 20.423 10.930 34.346 1.00 10.10 94 LYS A N 1
ATOM 690 C CA . LYS A 1 94 ? 20.184 9.642 34.980 1.00 10.11 94 LYS A CA 1
ATOM 691 C C . LYS A 1 94 ? 19.820 8.629 33.909 1.00 9.63 94 LYS A C 1
ATOM 692 O O . LYS A 1 94 ? 19.311 9.007 32.846 1.00 10.36 94 LYS A O 1
ATOM 698 N N . PRO A 1 95 ? 20.053 7.336 34.179 1.00 9.50 95 PRO A N 1
ATOM 699 C CA . PRO A 1 95 ? 19.620 6.347 33.189 1.00 9.53 95 PRO A CA 1
ATOM 700 C C . PRO A 1 95 ? 18.113 6.424 32.940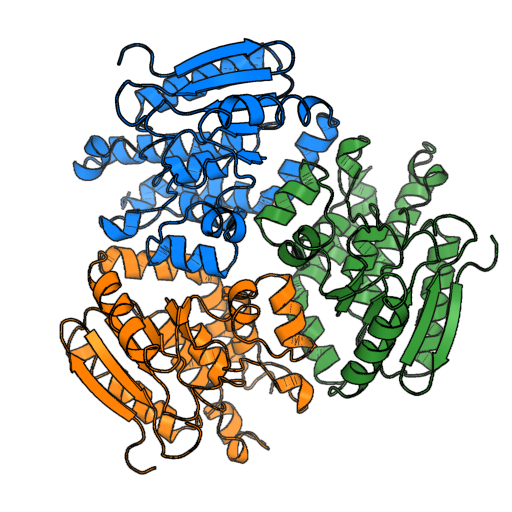 1.00 9.74 95 PRO A C 1
ATOM 701 O O . PRO A 1 95 ? 17.328 6.636 33.875 1.00 10.20 95 PRO A O 1
ATOM 705 N N . VAL A 1 96 ? 17.723 6.250 31.678 1.00 8.66 96 VAL A N 1
ATOM 706 C CA . VAL A 1 96 ? 16.333 6.306 31.260 1.00 9.17 96 VAL A CA 1
ATOM 707 C C . VAL A 1 96 ? 15.993 4.975 30.607 1.00 8.78 96 VAL A C 1
ATOM 708 O O . VAL A 1 96 ? 16.635 4.564 29.628 1.00 9.37 96 VAL A O 1
ATOM 712 N N . VAL A 1 97 ? 14.992 4.296 31.150 1.00 8.79 97 VAL A N 1
ATOM 713 C CA . VAL A 1 97 ? 14.575 3.007 30.612 1.00 8.32 97 VAL A CA 1
ATOM 714 C C . VAL A 1 97 ? 13.164 3.107 30.076 1.00 7.72 97 VAL A C 1
ATOM 715 O O . VAL A 1 97 ? 12.260 3.549 30.775 1.00 9.91 97 VAL A O 1
ATOM 719 N N . MET A 1 98 ? 12.985 2.699 28.821 1.00 8.41 98 MET A N 1
ATOM 720 C CA . MET A 1 98 ? 11.677 2.738 28.191 1.00 9.43 98 MET A CA 1
ATOM 721 C C . MET A 1 98 ? 10.995 1.389 28.304 1.00 9.77 98 MET A C 1
ATOM 722 O O . MET A 1 98 ? 11.569 0.369 27.929 1.00 11.07 98 MET A O 1
ATOM 727 N N . ALA A 1 99 ? 9.768 1.401 28.816 1.00 9.90 99 ALA A N 1
ATOM 728 C CA . ALA A 1 99 ? 8.897 0.234 28.812 1.00 11.07 99 ALA A CA 1
ATOM 729 C C . ALA A 1 99 ? 7.930 0.372 27.647 1.00 10.25 99 ALA A C 1
ATOM 730 O O . ALA A 1 99 ? 6.902 1.042 27.752 1.00 11.21 99 ALA A O 1
ATOM 732 N N . CYS A 1 100 ? 8.288 -0.247 26.527 1.00 10.53 100 CYS A N 1
ATOM 733 C CA . CYS A 1 100 ? 7.481 -0.192 25.323 1.00 10.61 100 CYS A CA 1
ATOM 734 C C . CYS A 1 100 ? 6.328 -1.182 25.455 1.00 10.58 100 CYS A C 1
ATOM 735 O O . CYS A 1 100 ? 6.491 -2.372 25.196 1.00 11.01 100 CYS A O 1
ATOM 738 N N . THR A 1 101 ? 5.167 -0.681 25.871 1.00 11.39 101 THR A N 1
ATOM 739 C CA . THR A 1 101 ? 4.062 -1.525 26.314 1.00 12.41 101 THR A CA 1
ATOM 740 C C . THR A 1 101 ? 3.055 -1.793 25.200 1.00 12.05 101 THR A C 1
ATOM 741 O O . THR A 1 101 ? 2.028 -2.444 25.405 1.00 12.85 101 THR A O 1
ATOM 745 N N . GLY A 1 102 ? 3.367 -1.273 24.021 1.00 10.93 102 GLY A N 1
ATOM 746 C CA . GLY A 1 102 ? 2.586 -1.504 22.824 1.00 11.29 102 GLY A CA 1
ATOM 747 C C . GLY A 1 102 ? 3.362 -0.897 21.678 1.00 11.18 102 GLY A C 1
ATOM 748 O O . GLY A 1 102 ? 4.544 -0.594 21.805 1.00 11.48 102 GLY A O 1
ATOM 749 N N . HIS A 1 103 ? 2.705 -0.682 20.553 1.00 11.88 103 HIS A N 1
ATOM 750 C CA A HIS A 1 103 ? 3.379 -0.165 19.370 0.50 11.43 103 HIS A CA 1
ATOM 751 C CA B HIS A 1 103 ? 3.436 -0.194 19.394 0.50 11.66 103 HIS A CA 1
ATOM 752 C C . HIS A 1 103 ? 3.927 1.241 19.567 1.00 11.51 103 HIS A C 1
ATOM 753 O O . HIS A 1 103 ? 3.409 2.011 20.380 1.00 11.08 103 HIS A O 1
ATOM 766 N N . ALA A 1 104 ? 4.971 1.565 18.817 1.00 9.99 104 ALA A N 1
ATOM 767 C CA . ALA A 1 104 ? 5.616 2.865 18.899 1.00 9.10 104 ALA A CA 1
ATOM 768 C C . ALA A 1 104 ? 5.796 3.373 17.478 1.00 9.56 104 ALA A C 1
ATOM 769 O O . ALA A 1 104 ? 6.613 2.844 16.717 1.00 10.38 104 ALA A O 1
ATOM 771 N N . ILE A 1 105 ? 5.015 4.386 17.124 1.00 9.55 105 ILE A N 1
ATOM 772 C CA . ILE A 1 105 ? 4.949 4.860 15.748 1.00 10.11 105 ILE A CA 1
ATOM 773 C C . ILE A 1 105 ? 5.351 6.319 15.654 1.00 9.26 105 ILE A C 1
ATOM 774 O O . ILE A 1 105 ? 4.931 7.139 16.469 1.00 10.18 105 ILE A O 1
ATOM 779 N N . ALA A 1 106 ? 6.161 6.642 14.649 1.00 9.11 106 ALA A N 1
ATOM 780 C CA . ALA A 1 106 ? 6.543 8.024 14.375 1.00 10.86 106 ALA A CA 1
ATOM 781 C C . ALA A 1 106 ? 7.159 8.655 15.628 1.00 9.77 106 ALA A C 1
ATOM 782 O O . ALA A 1 106 ? 8.127 8.119 16.160 1.00 9.50 106 ALA A O 1
ATOM 784 N N . MET A 1 107 ? 6.623 9.774 16.111 1.00 8.65 107 MET A N 1
ATOM 785 C CA . MET A 1 107 ? 7.200 10.387 17.315 1.00 9.95 107 MET A CA 1
ATOM 786 C C . MET A 1 107 ? 7.244 9.415 18.505 1.00 9.94 107 MET A C 1
ATOM 787 O O . MET A 1 107 ? 8.087 9.562 19.389 1.00 10.37 107 MET A O 1
ATOM 792 N N . GLY A 1 108 ? 6.334 8.447 18.543 1.00 9.58 108 GLY A N 1
ATOM 793 C CA . GLY A 1 108 ? 6.406 7.400 19.546 1.00 9.62 108 GLY A CA 1
ATOM 794 C C . GLY A 1 108 ? 7.685 6.585 19.421 1.00 9.28 108 GLY A C 1
ATOM 795 O O . GLY A 1 108 ? 8.323 6.262 20.425 1.00 9.82 108 GLY A O 1
ATOM 796 N N . ALA A 1 109 ? 8.061 6.232 18.195 1.00 9.95 109 ALA A N 1
ATOM 797 C CA . ALA A 1 109 ? 9.322 5.530 17.971 1.00 9.11 109 ALA A CA 1
ATOM 798 C C . ALA A 1 109 ? 10.520 6.427 18.276 1.00 8.37 109 ALA A C 1
ATOM 799 O O . ALA A 1 109 ? 11.537 5.952 18.778 1.00 9.53 109 ALA A O 1
ATOM 801 N N . PHE A 1 110 ? 10.409 7.719 17.976 1.00 8.83 110 PHE A N 1
ATOM 802 C CA . PHE A 1 110 ? 11.514 8.639 18.252 1.00 8.86 110 PHE A CA 1
ATOM 803 C C . PHE A 1 110 ? 11.703 8.793 19.761 1.00 9.16 110 PHE A C 1
ATOM 804 O O . PHE A 1 110 ? 12.828 8.779 20.250 1.00 10.01 110 PHE A O 1
ATOM 812 N N . LEU A 1 111 ? 10.602 8.929 20.492 1.00 9.50 111 LEU A N 1
ATOM 813 C CA . LEU A 1 111 ? 10.669 8.978 21.950 1.00 10.04 111 LEU A CA 1
ATOM 814 C C . LEU A 1 111 ? 11.300 7.698 22.506 1.00 8.59 111 LEU A C 1
ATOM 815 O O . LEU A 1 111 ? 12.192 7.739 23.368 1.00 9.63 111 LEU A O 1
ATOM 820 N N . LEU A 1 112 ? 10.830 6.554 22.029 1.00 9.39 112 LEU A N 1
ATOM 821 C CA . LEU A 1 112 ? 11.358 5.270 22.474 1.00 9.01 112 LEU A CA 1
ATOM 822 C C . LEU A 1 112 ? 12.882 5.239 22.311 1.00 8.63 112 LEU A C 1
ATOM 823 O O . LEU A 1 112 ? 13.610 4.740 23.174 1.00 9.15 112 LEU A O 1
ATOM 828 N N . SER A 1 113 ? 13.354 5.809 21.206 1.00 8.52 113 SER A N 1
ATOM 829 C CA . SER A 1 113 ? 14.761 5.791 20.826 1.00 8.88 113 SER A CA 1
ATOM 830 C C . SER A 1 113 ? 15.627 6.720 21.675 1.00 8.52 113 SER A C 1
ATOM 831 O O . SER A 1 113 ? 16.832 6.806 21.459 1.00 9.48 113 SER A O 1
ATOM 834 N N . CYS A 1 114 ? 15.013 7.417 22.625 1.00 9.08 114 CYS A N 1
ATOM 835 C CA . CYS A 1 114 ? 15.765 8.260 23.555 1.00 9.93 114 CYS A CA 1
ATOM 836 C C . CYS A 1 114 ? 16.165 7.538 24.841 1.00 9.01 114 CYS A C 1
ATOM 837 O O . CYS A 1 114 ? 16.909 8.090 25.647 1.00 10.77 114 CYS A O 1
ATOM 840 N N . GLY A 1 115 ? 15.669 6.322 25.060 1.00 9.39 115 GLY A N 1
ATOM 841 C CA . GLY A 1 115 ? 16.006 5.601 26.278 1.00 9.99 115 GLY A CA 1
ATOM 842 C C . GLY A 1 115 ? 17.387 4.984 26.220 1.00 9.57 115 GLY A C 1
ATOM 843 O O . GLY A 1 115 ? 17.835 4.518 25.173 1.00 10.39 115 GLY A O 1
ATOM 844 N N . ASP A 1 116 ? 18.079 4.962 27.353 1.00 9.30 116 ASP A N 1
ATOM 845 C CA . ASP A 1 116 ? 19.350 4.257 27.426 1.00 8.91 116 ASP A CA 1
ATOM 846 C C . ASP A 1 116 ? 19.154 2.759 27.205 1.00 8.82 116 ASP A C 1
ATOM 847 O O . ASP A 1 116 ? 20.021 2.087 26.644 1.00 10.38 116 ASP A O 1
ATOM 852 N N . HIS A 1 117 ? 18.018 2.252 27.669 1.00 8.64 117 HIS A N 1
ATOM 853 C CA . HIS A 1 117 ? 17.662 0.845 27.527 1.00 8.09 117 HIS A CA 1
ATOM 854 C C . HIS A 1 117 ? 16.177 0.783 27.214 1.00 8.02 117 HIS A C 1
ATOM 855 O O . HIS A 1 117 ? 15.377 1.480 27.842 1.00 9.14 117 HIS A O 1
ATOM 862 N N . ARG A 1 118 ? 15.815 -0.062 26.251 1.00 8.31 118 ARG A N 1
ATOM 863 C CA . ARG A 1 118 ? 14.457 -0.101 25.713 1.00 8.28 118 ARG A CA 1
ATOM 864 C C . ARG A 1 118 ? 13.948 -1.535 25.687 1.00 9.77 118 ARG A C 1
ATOM 865 O O . ARG A 1 118 ? 14.546 -2.394 25.043 1.00 9.41 118 ARG A O 1
ATOM 873 N N . VAL A 1 119 ? 12.846 -1.782 26.393 1.00 9.90 119 VAL A N 1
ATOM 874 C CA . VAL A 1 119 ? 12.294 -3.121 26.535 1.00 10.65 119 VAL A CA 1
ATOM 875 C C . VAL A 1 119 ? 10.945 -3.187 25.840 1.00 10.40 119 VAL A C 1
ATOM 876 O O . VAL A 1 119 ? 10.115 -2.305 26.039 1.00 10.93 119 VAL A O 1
ATOM 880 N N . ALA A 1 120 ? 10.722 -4.229 25.038 1.00 9.45 120 ALA A N 1
ATOM 881 C CA . ALA A 1 120 ? 9.431 -4.412 24.376 1.00 9.04 120 ALA A CA 1
ATOM 882 C C . ALA A 1 120 ? 9.062 -5.881 24.339 1.00 11.14 120 ALA A C 1
ATOM 883 O O . ALA A 1 120 ? 9.890 -6.739 24.620 1.00 13.45 120 ALA A O 1
ATOM 885 N N . ALA A 1 121 ? 7.808 -6.168 23.999 1.00 11.48 121 ALA A N 1
ATOM 886 C CA . ALA A 1 121 ? 7.386 -7.538 23.733 1.00 11.26 121 ALA A CA 1
ATOM 887 C C . ALA A 1 121 ? 7.582 -7.862 22.256 1.00 12.79 121 ALA A C 1
ATOM 888 O O . ALA A 1 121 ? 7.689 -6.962 21.424 1.00 12.16 121 ALA A O 1
ATOM 890 N N . HIS A 1 122 ? 7.634 -9.151 21.948 1.00 13.29 122 HIS A N 1
ATOM 891 C CA . HIS A 1 122 ? 7.928 -9.635 20.606 1.00 15.17 122 HIS A CA 1
ATOM 892 C C . HIS A 1 122 ? 7.041 -9.023 19.535 1.00 15.65 122 HIS A C 1
ATOM 893 O O . HIS A 1 122 ? 7.515 -8.681 18.455 1.00 17.68 122 HIS A O 1
ATOM 900 N N . ALA A 1 123 ? 5.752 -8.898 19.829 1.00 15.54 123 ALA A N 1
ATOM 901 C CA . ALA A 1 123 ? 4.784 -8.516 18.803 1.00 17.15 123 ALA A CA 1
ATOM 902 C C . ALA A 1 123 ? 4.655 -7.009 18.567 1.00 16.01 123 ALA A C 1
ATOM 903 O O . ALA A 1 123 ? 3.991 -6.584 17.616 1.00 18.44 123 ALA A O 1
ATOM 905 N N . TYR A 1 124 ? 5.283 -6.198 19.412 1.00 13.41 124 TYR A N 1
ATOM 906 C CA . TYR A 1 124 ? 5.084 -4.752 19.329 1.00 11.92 124 TYR A CA 1
ATOM 907 C C . TYR A 1 124 ? 5.825 -4.131 18.151 1.00 11.25 124 TYR A C 1
ATOM 908 O O . TYR A 1 124 ? 7.047 -4.239 18.023 1.00 12.47 124 TYR A O 1
ATOM 917 N N . ASN A 1 125 ? 5.060 -3.465 17.297 1.00 11.09 125 ASN A N 1
ATOM 918 C CA . ASN A 1 125 ? 5.602 -2.837 16.107 1.00 11.09 125 ASN A CA 1
ATOM 919 C C . ASN A 1 125 ? 6.222 -1.485 16.398 1.00 10.37 125 ASN A C 1
ATOM 920 O O . ASN A 1 125 ? 5.680 -0.692 17.165 1.00 11.76 125 ASN A O 1
ATOM 925 N N . ILE A 1 126 ? 7.361 -1.234 15.769 1.00 10.98 126 ILE A N 1
ATOM 926 C CA . ILE A 1 126 ? 8.053 0.037 15.895 1.00 10.41 126 ILE A CA 1
ATOM 927 C C . ILE A 1 126 ? 8.327 0.525 14.477 1.00 10.36 126 ILE A C 1
ATOM 928 O O . ILE A 1 126 ? 8.873 -0.215 13.647 1.00 10.27 126 ILE A O 1
ATOM 933 N N . GLN A 1 127 ? 7.906 1.747 14.178 1.00 10.10 127 GLN A N 1
ATOM 934 C CA . GLN A 1 127 ? 7.882 2.196 12.792 1.00 10.91 127 GLN A CA 1
ATOM 935 C C . GLN A 1 127 ? 7.832 3.708 12.701 1.00 9.71 127 GLN A C 1
ATOM 936 O O . GLN A 1 127 ? 7.030 4.350 13.379 1.00 11.37 127 GLN A O 1
ATOM 942 N N . ALA A 1 128 ? 8.694 4.272 11.858 1.00 9.18 128 ALA A N 1
ATOM 943 C CA . ALA A 1 128 ? 8.520 5.648 11.409 1.00 9.32 128 ALA A CA 1
ATOM 944 C C . ALA A 1 128 ? 7.658 5.572 10.148 1.00 9.46 128 ALA A C 1
ATOM 945 O O . ALA A 1 128 ? 8.170 5.289 9.064 1.00 11.06 128 ALA A O 1
ATOM 947 N N . ASN A 1 129 ? 6.354 5.790 10.293 1.00 9.86 129 ASN A N 1
ATOM 948 C CA . ASN A 1 129 ? 5.428 5.596 9.180 1.00 10.47 129 ASN A CA 1
ATOM 949 C C . ASN A 1 129 ? 5.235 6.837 8.314 1.00 10.90 129 ASN A C 1
ATOM 950 O O . ASN A 1 129 ? 4.391 6.836 7.415 1.00 11.26 129 ASN A O 1
ATOM 955 N N . GLU A 1 130 ? 6.021 7.878 8.579 1.00 10.80 130 GLU A N 1
ATOM 956 C CA . GLU A 1 130 ? 5.896 9.164 7.896 1.00 11.63 130 GLU A CA 1
ATOM 957 C C . GLU A 1 130 ? 5.741 9.031 6.377 1.00 10.18 130 GLU A C 1
ATOM 958 O O . GLU A 1 130 ? 4.790 9.556 5.795 1.00 11.35 130 GLU A O 1
ATOM 964 N N . VAL A 1 131 ? 6.666 8.326 5.736 1.00 10.17 131 VAL A N 1
ATOM 965 C CA . VAL A 1 131 ? 6.667 8.251 4.276 1.00 10.22 131 VAL A CA 1
ATOM 966 C C . VAL A 1 131 ? 5.425 7.537 3.749 1.00 10.81 131 VAL A C 1
ATOM 967 O O . VAL A 1 131 ? 4.927 7.869 2.670 1.00 11.80 131 VAL A O 1
ATOM 971 N N . ALA A 1 132 ? 4.894 6.599 4.525 1.00 10.33 132 ALA A N 1
ATOM 972 C CA . ALA A 1 132 ? 3.689 5.877 4.120 1.00 12.72 132 ALA A CA 1
ATOM 973 C C . ALA A 1 132 ? 2.459 6.783 4.094 1.00 14.14 132 ALA A C 1
ATOM 974 O O . ALA A 1 132 ? 1.514 6.532 3.344 1.00 16.21 132 ALA A O 1
ATOM 976 N N . ILE A 1 133 ? 2.462 7.837 4.907 1.00 13.40 133 ILE A N 1
ATOM 977 C CA . ILE A 1 133 ? 1.311 8.736 4.962 1.00 14.78 133 ILE A CA 1
ATOM 978 C C . ILE A 1 133 ? 1.604 10.147 4.438 1.00 15.55 133 ILE A C 1
ATOM 979 O O . ILE A 1 133 ? 0.847 11.084 4.695 1.00 18.63 133 ILE A O 1
ATOM 984 N N . GLY A 1 134 ? 2.697 10.286 3.691 1.00 12.88 134 GLY A N 1
ATOM 985 C CA . GLY A 1 134 ? 2.956 11.501 2.936 1.00 13.21 134 GLY A CA 1
ATOM 986 C C . GLY A 1 134 ? 3.775 12.579 3.619 1.00 13.42 134 GLY A C 1
ATOM 987 O O . GLY A 1 134 ? 3.854 13.706 3.132 1.00 16.00 134 GLY A O 1
ATOM 988 N N . MET A 1 135 ? 4.405 12.230 4.735 1.00 13.44 135 MET A N 1
ATOM 989 C CA A MET A 1 135 ? 5.203 13.192 5.471 0.58 14.87 135 MET A CA 1
ATOM 990 C CA B MET A 1 135 ? 5.204 13.165 5.520 0.42 12.99 135 MET A CA 1
ATOM 991 C C . MET A 1 135 ? 6.695 12.938 5.294 1.00 13.27 135 MET A C 1
ATOM 992 O O . MET A 1 135 ? 7.171 11.810 5.404 1.00 14.12 135 MET A O 1
ATOM 1001 N N . THR A 1 136 ? 7.429 14.000 4.994 1.00 12.91 136 THR A N 1
ATOM 1002 C CA . THR A 1 136 ? 8.883 13.908 4.925 1.00 12.65 136 THR A CA 1
ATOM 1003 C C . THR A 1 136 ? 9.427 13.918 6.353 1.00 12.79 136 THR A C 1
ATOM 1004 O O . THR A 1 136 ? 8.991 14.718 7.180 1.00 15.38 136 THR A O 1
ATOM 1008 N N . ILE A 1 137 ? 10.355 13.019 6.660 1.00 12.08 137 ILE A N 1
ATOM 1009 C CA . ILE A 1 137 ? 10.840 12.923 8.036 1.00 11.58 137 ILE A CA 1
ATOM 1010 C C . ILE A 1 137 ? 11.692 14.139 8.389 1.00 10.81 137 ILE A C 1
ATOM 1011 O O . ILE A 1 137 ? 12.648 14.459 7.678 1.00 11.11 137 ILE A O 1
ATOM 1016 N N . PRO A 1 138 ? 11.350 14.827 9.493 1.00 11.25 138 PRO A N 1
ATOM 1017 C CA . PRO A 1 138 ? 12.157 15.972 9.925 1.00 11.37 138 PRO A CA 1
ATOM 1018 C C . PRO A 1 138 ? 13.601 15.595 10.233 1.00 10.20 138 PRO A C 1
ATOM 1019 O O . PRO A 1 138 ? 13.882 14.477 10.687 1.00 11.18 138 PRO A O 1
ATOM 1023 N N . TYR A 1 139 ? 14.508 16.534 9.999 1.00 11.20 139 TYR A N 1
ATOM 1024 C CA . TYR A 1 139 ? 15.919 16.293 10.284 1.00 11.91 139 TYR A CA 1
ATOM 1025 C C . TYR A 1 139 ? 16.171 15.842 11.725 1.00 10.48 139 TYR A C 1
ATOM 1026 O O . TYR A 1 139 ? 16.977 14.942 11.955 1.00 11.07 139 TYR A O 1
ATOM 1035 N N . ALA A 1 140 ? 15.485 16.445 12.693 1.00 11.66 140 ALA A N 1
ATOM 1036 C CA . ALA A 1 140 ? 15.704 16.061 14.087 1.00 11.16 140 ALA A CA 1
ATOM 1037 C C . ALA A 1 140 ? 15.344 14.595 14.318 1.00 9.70 140 ALA A C 1
ATOM 1038 O O . ALA A 1 140 ? 16.031 13.889 15.057 1.00 10.18 140 ALA A O 1
ATOM 1040 N N . ALA A 1 141 ? 14.268 14.139 13.682 1.00 10.18 141 ALA A N 1
ATOM 1041 C CA . ALA A 1 141 ? 13.837 12.749 13.799 1.00 9.64 141 ALA A CA 1
ATOM 1042 C C . ALA A 1 141 ? 14.842 11.812 13.152 1.00 9.83 141 ALA A C 1
ATOM 1043 O O . ALA A 1 141 ? 15.154 10.744 13.687 1.00 10.41 141 ALA A O 1
ATOM 1045 N N . LEU A 1 142 ? 15.338 12.205 11.982 1.00 9.60 142 LEU A N 1
ATOM 1046 C CA . LEU A 1 142 ? 16.378 11.425 11.323 1.00 9.64 142 LEU A CA 1
ATOM 1047 C C . LEU A 1 142 ? 17.591 11.236 12.233 1.00 9.78 142 LEU A C 1
ATOM 1048 O O . LEU A 1 142 ? 18.137 10.142 12.333 1.00 10.71 142 LEU A O 1
ATOM 1053 N N . GLU A 1 143 ? 18.002 12.305 12.902 1.00 9.77 143 GLU A N 1
ATOM 1054 C CA . GLU A 1 143 ? 19.175 12.236 13.768 1.00 9.67 143 GLU A CA 1
ATOM 1055 C C . GLU A 1 143 ? 18.943 11.314 14.969 1.00 9.63 143 GLU A C 1
ATOM 1056 O O . GLU A 1 143 ? 19.846 10.581 15.383 1.00 10.45 143 GLU A O 1
ATOM 1062 N N . ILE A 1 144 ? 17.730 11.339 15.516 1.00 9.23 144 ILE A N 1
ATOM 1063 C CA . ILE A 1 144 ? 17.383 10.439 16.615 1.00 10.16 144 ILE A CA 1
ATOM 1064 C C . ILE A 1 144 ? 17.506 8.988 16.150 1.00 10.00 144 ILE A C 1
ATOM 1065 O O . ILE A 1 144 ? 18.116 8.157 16.820 1.00 10.93 144 ILE A O 1
ATOM 1070 N N . MET A 1 145 ? 16.943 8.679 14.988 1.00 9.74 145 MET A N 1
ATOM 1071 C CA . MET A 1 145 ? 17.007 7.310 14.487 1.00 9.32 145 MET A CA 1
ATOM 1072 C C . MET A 1 145 ? 18.423 6.904 14.117 1.00 9.69 145 MET A C 1
ATOM 1073 O O . MET A 1 145 ? 18.841 5.768 14.375 1.00 10.36 145 MET A O 1
ATOM 1078 N N . LYS A 1 146 ? 19.160 7.840 13.529 1.00 9.99 146 LYS A N 1
ATOM 1079 C CA . LYS A 1 146 ? 20.516 7.565 13.075 1.00 10.12 146 LYS A CA 1
ATOM 1080 C C . LYS A 1 146 ? 21.417 7.186 14.253 1.00 9.87 146 LYS A C 1
ATOM 1081 O O . LYS A 1 146 ? 22.372 6.436 14.097 1.00 10.97 146 LYS A O 1
ATOM 1087 N N . LEU A 1 147 ? 21.101 7.714 15.431 1.00 8.50 147 LEU A N 1
ATOM 1088 C CA . LEU A 1 147 ? 21.882 7.457 16.631 1.00 9.29 147 LEU A CA 1
ATOM 1089 C C . LEU A 1 147 ? 21.762 6.008 17.101 1.00 8.45 147 LEU A C 1
ATOM 1090 O O . LEU A 1 147 ? 22.647 5.508 17.794 1.00 9.55 147 LEU A O 1
ATOM 1095 N N . ARG A 1 148 ? 20.677 5.333 16.728 1.00 8.60 148 ARG A N 1
ATOM 1096 C CA . ARG A 1 148 ? 20.388 4.009 17.287 1.00 8.34 148 ARG A CA 1
ATOM 1097 C C . ARG A 1 148 ? 20.342 2.870 16.261 1.00 8.55 148 ARG A C 1
ATOM 1098 O O . ARG A 1 148 ? 20.644 1.726 16.594 1.00 8.57 148 ARG A O 1
ATOM 1106 N N . LEU A 1 149 ? 19.930 3.166 15.030 1.00 8.41 149 LEU A N 1
ATOM 1107 C CA . LEU A 1 149 ? 19.697 2.109 14.051 1.00 8.02 149 LEU A CA 1
ATOM 1108 C C . LEU A 1 149 ? 20.989 1.717 13.346 1.00 8.35 149 LEU A C 1
ATOM 1109 O O . LEU A 1 149 ? 21.868 2.548 13.125 1.00 10.38 149 LEU A O 1
ATOM 1114 N N . THR A 1 150 ? 21.108 0.447 12.971 1.00 8.35 150 THR A N 1
ATOM 1115 C CA . THR A 1 150 ? 22.213 0.066 12.099 1.00 8.84 150 THR A CA 1
ATOM 1116 C C . THR A 1 150 ? 22.108 0.832 10.787 1.00 9.28 150 THR A C 1
ATOM 1117 O O . THR A 1 150 ? 21.044 1.352 10.428 1.00 10.11 150 THR A O 1
ATOM 1121 N N . ARG A 1 151 ? 23.210 0.883 10.056 1.00 8.76 151 ARG A N 1
ATOM 1122 C CA . ARG A 1 151 ? 23.209 1.614 8.802 1.00 8.13 151 ARG A CA 1
ATOM 1123 C C . ARG A 1 151 ? 22.106 1.155 7.854 1.00 7.77 151 ARG A C 1
ATOM 1124 O O . ARG A 1 151 ? 21.382 1.980 7.296 1.00 8.85 151 ARG A O 1
ATOM 1132 N N . SER A 1 152 ? 21.945 -0.154 7.696 1.00 8.66 152 SER A N 1
ATOM 1133 C CA . SER A 1 152 ? 20.929 -0.645 6.772 1.00 8.75 152 SER A CA 1
ATOM 1134 C C . SER A 1 152 ? 19.508 -0.480 7.316 1.00 9.27 152 SER A C 1
ATOM 1135 O O . SER A 1 152 ? 18.575 -0.209 6.555 1.00 9.40 152 SER A O 1
ATOM 1138 N N . ALA A 1 153 ? 19.329 -0.636 8.625 1.00 9.23 153 ALA A N 1
ATOM 1139 C CA . ALA A 1 153 ? 18.001 -0.445 9.203 1.00 8.77 153 ALA A CA 1
ATOM 1140 C C . ALA A 1 153 ? 17.581 1.014 9.084 1.00 9.19 153 ALA A C 1
ATOM 1141 O O . ALA A 1 153 ? 16.414 1.309 8.844 1.00 9.81 153 ALA A O 1
ATOM 1143 N N . TYR A 1 154 ? 18.540 1.920 9.244 1.00 8.51 154 TYR A N 1
ATOM 1144 C CA . TYR A 1 154 ? 18.267 3.346 9.143 1.00 8.90 154 TYR A CA 1
ATOM 1145 C C . TYR A 1 154 ? 17.727 3.676 7.749 1.00 8.75 154 TYR A C 1
ATOM 1146 O O . TYR A 1 154 ? 16.754 4.418 7.601 1.00 9.42 154 TYR A O 1
ATOM 1155 N N . GLN A 1 155 ? 18.353 3.107 6.725 1.00 8.05 155 GLN A N 1
ATOM 1156 C CA . GLN A 1 155 ? 17.876 3.330 5.361 1.00 8.69 155 GLN A CA 1
ATOM 1157 C C . GLN A 1 155 ? 16.430 2.876 5.188 1.00 8.70 155 GLN A C 1
ATOM 1158 O O . GLN A 1 155 ? 15.606 3.598 4.621 1.00 9.56 155 GLN A O 1
ATOM 1164 N N . GLN A 1 156 ? 16.114 1.678 5.665 1.00 7.91 156 GLN A N 1
ATOM 1165 C CA . GLN A 1 156 ? 14.777 1.137 5.432 1.00 8.66 156 GLN A CA 1
ATOM 1166 C C . GLN A 1 156 ? 13.728 1.781 6.328 1.00 8.58 156 GLN A C 1
ATOM 1167 O O . GLN A 1 156 ? 12.579 1.961 5.916 1.00 9.16 156 GLN A O 1
ATOM 1173 N N . ALA A 1 157 ? 14.120 2.125 7.556 1.00 8.55 157 ALA A N 1
ATOM 1174 C CA . ALA A 1 157 ? 13.183 2.716 8.514 1.00 8.13 157 ALA A CA 1
ATOM 1175 C C . ALA A 1 157 ? 12.689 4.064 8.026 1.00 8.70 157 ALA A C 1
ATOM 1176 O O . ALA A 1 157 ? 11.560 4.473 8.312 1.00 10.61 157 ALA A O 1
ATOM 1178 N N . THR A 1 158 ? 13.558 4.760 7.309 1.00 8.87 158 THR A N 1
ATOM 1179 C CA . THR A 1 158 ? 13.267 6.120 6.883 1.00 9.04 158 THR A CA 1
ATOM 1180 C C . THR A 1 158 ? 12.547 6.146 5.527 1.00 8.19 158 THR A C 1
ATOM 1181 O O . THR A 1 158 ? 11.337 6.362 5.473 1.00 9.65 158 THR A O 1
ATOM 1185 N N . GLY A 1 159 ? 13.276 5.883 4.444 1.00 9.48 159 GLY A N 1
ATOM 1186 C CA . GLY A 1 159 ? 12.709 5.968 3.106 1.00 10.36 159 GLY A CA 1
ATOM 1187 C C . GLY A 1 159 ? 11.611 4.963 2.810 1.00 9.78 159 GLY A C 1
ATOM 1188 O O . GLY A 1 159 ? 10.743 5.215 1.967 1.00 9.81 159 GLY A O 1
ATOM 1189 N N . LEU A 1 160 ? 11.630 3.816 3.481 1.00 9.18 160 LEU A N 1
ATOM 1190 C CA . LEU A 1 160 ? 10.635 2.780 3.203 1.00 9.67 160 LEU A CA 1
ATOM 1191 C C . LEU A 1 160 ? 9.615 2.595 4.324 1.00 9.37 160 LEU A C 1
ATOM 1192 O O . LEU A 1 160 ? 8.767 1.713 4.241 1.00 11.25 160 LEU A O 1
ATOM 1197 N N . ALA A 1 161 ? 9.706 3.410 5.376 1.00 9.07 161 ALA A N 1
ATOM 1198 C CA . ALA A 1 161 ? 8.770 3.324 6.499 1.00 9.84 161 ALA A CA 1
ATOM 1199 C C . ALA A 1 161 ? 8.661 1.890 7.015 1.00 11.01 161 ALA A C 1
ATOM 1200 O O . ALA A 1 161 ? 7.576 1.417 7.349 1.00 11.72 161 ALA A O 1
ATOM 1202 N N . LYS A 1 162 ? 9.790 1.193 7.076 1.00 11.14 162 LYS A N 1
ATOM 1203 C CA . LYS A 1 162 ? 9.770 -0.212 7.469 1.00 10.81 162 LYS A CA 1
ATOM 1204 C C . LYS A 1 162 ? 9.274 -0.411 8.903 1.00 10.11 162 LYS A C 1
ATOM 1205 O O . LYS A 1 162 ? 9.607 0.362 9.802 1.00 9.76 162 LYS A O 1
ATOM 1211 N N . THR A 1 163 ? 8.462 -1.443 9.103 1.00 10.51 163 THR A N 1
ATOM 1212 C CA . THR A 1 163 ? 8.012 -1.811 10.441 1.00 11.02 163 THR A CA 1
ATOM 1213 C C . THR A 1 163 ? 8.919 -2.886 11.013 1.00 10.73 163 THR A C 1
ATOM 1214 O O . THR A 1 163 ? 9.229 -3.863 10.338 1.00 12.83 163 THR A O 1
ATOM 1218 N N . PHE A 1 164 ? 9.351 -2.688 12.256 1.00 10.37 164 PHE A N 1
ATOM 1219 C CA . PHE A 1 164 ? 10.208 -3.638 12.956 1.00 10.50 164 PHE A CA 1
ATOM 1220 C C . PHE A 1 164 ? 9.471 -4.174 14.178 1.00 9.94 164 PHE A C 1
ATOM 1221 O O . PHE A 1 164 ? 8.617 -3.496 14.742 1.00 11.21 164 PHE A O 1
ATOM 1229 N N . PHE A 1 165 ? 9.812 -5.386 14.595 1.00 11.44 165 PHE A N 1
ATOM 1230 C CA . PHE A 1 165 ? 9.278 -5.931 15.835 1.00 11.49 165 PHE A CA 1
ATOM 1231 C C . PHE A 1 165 ? 10.165 -7.067 16.304 1.00 11.95 165 PHE A C 1
ATOM 1232 O O . PHE A 1 165 ? 10.855 -7.692 15.503 1.00 12.78 165 PHE A O 1
ATOM 1240 N N . GLY A 1 166 ? 10.158 -7.331 17.605 1.00 11.53 166 GLY A N 1
ATOM 1241 C CA . GLY A 1 166 ? 10.846 -8.497 18.132 1.00 13.74 166 GLY A CA 1
ATOM 1242 C C . GLY A 1 166 ? 12.283 -8.589 17.648 1.00 12.93 166 GLY A C 1
ATOM 1243 O O . GLY A 1 166 ? 13.054 -7.636 17.773 1.00 13.95 166 GLY A O 1
ATOM 1244 N N . GLU A 1 167 ? 12.638 -9.736 17.074 1.00 14.10 167 GLU A N 1
ATOM 1245 C CA . GLU A 1 167 ? 14.012 -9.984 16.656 1.00 14.45 167 GLU A CA 1
ATOM 1246 C C . GLU A 1 167 ? 14.513 -8.952 15.646 1.00 13.20 167 GLU A C 1
ATOM 1247 O O . GLU A 1 167 ? 15.668 -8.549 15.706 1.00 13.48 167 GLU A O 1
ATOM 1249 N N . THR A 1 168 ? 13.663 -8.524 14.715 1.00 13.37 168 THR A N 1
ATOM 1250 C CA . THR A 1 168 ? 14.124 -7.542 13.732 1.00 12.82 168 THR A CA 1
ATOM 1251 C C . THR A 1 168 ? 14.312 -6.164 14.364 1.00 11.52 168 THR A C 1
ATOM 1252 O O . THR A 1 168 ? 15.196 -5.413 13.963 1.00 12.57 168 THR A O 1
ATOM 1256 N N . ALA A 1 169 ? 13.492 -5.837 15.360 1.00 10.27 169 ALA A N 1
ATOM 1257 C CA . ALA A 1 169 ? 13.669 -4.583 16.087 1.00 11.07 169 ALA A CA 1
ATOM 1258 C C . ALA A 1 169 ? 14.961 -4.601 16.900 1.00 10.17 169 ALA A C 1
ATOM 1259 O O . ALA A 1 169 ? 15.691 -3.607 16.953 1.00 10.94 169 ALA A O 1
ATOM 1261 N N . LEU A 1 170 ? 15.250 -5.744 17.512 1.00 10.05 170 LEU A N 1
ATOM 1262 C CA . LEU A 1 170 ? 16.463 -5.898 18.301 1.00 11.70 170 LEU A CA 1
ATOM 1263 C C . LEU A 1 170 ? 17.697 -5.790 17.401 1.00 13.10 170 LEU A C 1
ATOM 1264 O O . LEU A 1 170 ? 18.645 -5.062 17.699 1.00 12.92 170 LEU A O 1
ATOM 1269 N N . ALA A 1 171 ? 17.675 -6.506 16.283 1.00 12.49 171 ALA A N 1
ATOM 1270 C CA . ALA A 1 171 ? 18.805 -6.485 15.360 1.00 13.15 171 ALA A CA 1
ATOM 1271 C C . ALA A 1 171 ? 19.012 -5.096 14.760 1.00 13.54 171 ALA A C 1
ATOM 1272 O O . ALA A 1 171 ? 20.149 -4.658 14.571 1.00 14.70 171 ALA A O 1
ATOM 1274 N N . ALA A 1 172 ? 17.912 -4.409 14.469 1.00 10.10 172 ALA A N 1
A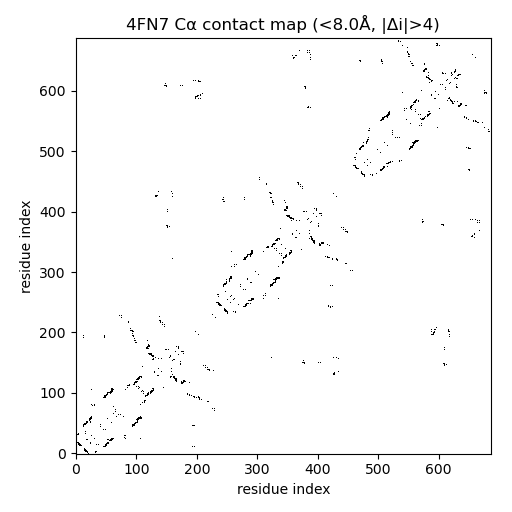TOM 1275 C CA . ALA A 1 172 ? 17.961 -3.084 13.859 1.00 10.14 172 ALA A CA 1
ATOM 1276 C C . ALA A 1 172 ? 18.470 -2.010 14.811 1.00 9.26 172 ALA A C 1
ATOM 1277 O O . ALA A 1 172 ? 19.007 -0.999 14.368 1.00 10.22 172 ALA A O 1
ATOM 1279 N N . GLY A 1 173 ? 18.259 -2.205 16.111 1.00 9.66 173 GLY A N 1
ATOM 1280 C CA . GLY A 1 173 ? 18.583 -1.175 17.081 1.00 9.25 173 GLY A CA 1
ATOM 1281 C C . GLY A 1 173 ? 17.416 -0.275 17.457 1.00 9.23 173 GLY A C 1
ATOM 1282 O O . GLY A 1 173 ? 17.626 0.828 17.958 1.00 9.84 173 GLY A O 1
ATOM 1283 N N . PHE A 1 174 ? 16.189 -0.733 17.220 1.00 9.87 174 PHE A N 1
ATOM 1284 C CA . PHE A 1 174 ? 15.002 -0.020 17.701 1.00 10.59 174 PHE A CA 1
ATOM 1285 C C . PHE A 1 174 ? 14.627 -0.395 19.142 1.00 9.76 174 PHE A C 1
ATOM 1286 O O . PHE A 1 174 ? 13.865 0.317 19.790 1.00 12.92 174 PHE A O 1
ATOM 1294 N N . ILE A 1 175 ? 15.146 -1.522 19.627 1.00 9.19 175 ILE A N 1
ATOM 1295 C CA A ILE A 1 175 ? 14.963 -1.916 21.023 0.62 9.46 175 ILE A CA 1
ATOM 1296 C CA B ILE A 1 175 ? 14.918 -1.974 20.993 0.38 9.70 175 ILE A CA 1
ATOM 1297 C C . ILE A 1 175 ? 16.192 -2.674 21.481 1.00 9.71 175 ILE A C 1
ATOM 1298 O O . ILE A 1 175 ? 17.001 -3.113 20.660 1.00 11.04 175 ILE A O 1
ATOM 1307 N N . ASP A 1 176 ? 16.357 -2.799 22.800 1.00 9.23 176 ASP A N 1
ATOM 1308 C CA . ASP A 1 176 ? 17.532 -3.470 23.364 1.00 9.64 176 ASP A CA 1
ATOM 1309 C C . ASP A 1 176 ? 17.223 -4.816 24.001 1.00 11.63 176 ASP A C 1
ATOM 1310 O O . ASP A 1 176 ? 18.124 -5.630 24.203 1.00 12.60 176 ASP A O 1
ATOM 1315 N N . GLU A 1 177 ? 15.960 -5.042 24.340 1.00 9.83 177 GLU A N 1
ATOM 1316 C CA . GLU A 1 177 ? 15.597 -6.254 25.057 1.00 10.06 177 GLU A CA 1
ATOM 1317 C C . GLU A 1 177 ? 14.154 -6.630 24.775 1.00 10.91 177 GLU A C 1
ATOM 1318 O O . GLU A 1 177 ? 13.278 -5.768 24.701 1.00 12.04 177 GLU A O 1
ATOM 1324 N N . ILE A 1 178 ? 13.920 -7.929 24.630 1.00 11.25 178 ILE A N 1
ATOM 1325 C CA A ILE A 1 178 ? 12.572 -8.456 24.469 0.46 12.71 178 ILE A CA 1
ATOM 1326 C CA B ILE A 1 178 ? 12.571 -8.450 24.466 0.54 12.39 178 ILE A CA 1
ATOM 1327 C C . ILE A 1 178 ? 12.135 -9.160 25.747 1.00 11.90 178 ILE A C 1
ATOM 1328 O O . ILE A 1 178 ? 12.905 -9.924 26.335 1.00 15.42 178 ILE A O 1
ATOM 1337 N N . ALA A 1 179 ? 10.902 -8.900 26.174 1.00 12.19 179 ALA A N 1
ATOM 1338 C CA . ALA A 1 179 ? 10.337 -9.544 27.357 1.00 11.90 179 ALA A CA 1
ATOM 1339 C C . ALA A 1 179 ? 8.888 -9.914 27.072 1.00 12.83 179 ALA A C 1
ATOM 1340 O O . ALA A 1 179 ? 8.293 -9.399 26.128 1.00 14.02 179 ALA A O 1
ATOM 1342 N N . LEU A 1 180 ? 8.323 -10.822 27.861 1.00 14.15 180 LEU A N 1
ATOM 1343 C CA . LEU A 1 180 ? 6.911 -11.160 27.705 1.00 14.95 180 LEU A CA 1
ATOM 1344 C C . LEU A 1 180 ? 6.071 -9.927 28.038 1.00 14.29 180 LEU A C 1
ATOM 1345 O O . LEU A 1 180 ? 6.456 -9.120 28.881 1.00 15.04 180 LEU A O 1
ATOM 1350 N N . PRO A 1 181 ? 4.918 -9.772 27.375 1.00 14.44 181 PRO A N 1
ATOM 1351 C CA . PRO A 1 181 ? 4.104 -8.569 27.581 1.00 14.62 181 PRO A CA 1
ATOM 1352 C C . PRO A 1 181 ? 3.849 -8.263 29.053 1.00 15.14 181 PRO A C 1
ATOM 1353 O O . PRO A 1 181 ? 3.926 -7.099 29.450 1.00 14.78 181 PRO A O 1
ATOM 1357 N N . GLU A 1 182 ? 3.568 -9.292 29.846 1.00 16.45 182 GLU A N 1
ATOM 1358 C CA . GLU A 1 182 ? 3.194 -9.101 31.240 1.00 17.63 182 GLU A CA 1
ATOM 1359 C C . GLU A 1 182 ? 4.363 -8.708 32.141 1.00 16.17 182 GLU A C 1
ATOM 1360 O O . GLU A 1 182 ? 4.160 -8.353 33.305 1.00 17.74 182 GLU A O 1
ATOM 1366 N N . VAL A 1 183 ? 5.584 -8.767 31.617 1.00 15.73 183 VAL A N 1
ATOM 1367 C CA . VAL A 1 183 ? 6.738 -8.352 32.412 1.00 17.34 183 VAL A CA 1
ATOM 1368 C C . VAL A 1 183 ? 7.558 -7.225 31.782 1.00 14.36 183 VAL A C 1
ATOM 1369 O O . VAL A 1 183 ? 8.633 -6.901 32.272 1.00 15.10 183 VAL A O 1
ATOM 1373 N N . VAL A 1 184 ? 7.060 -6.617 30.707 1.00 13.33 184 VAL A N 1
ATOM 1374 C CA . VAL A 1 184 ? 7.775 -5.486 30.102 1.00 12.53 184 VAL A CA 1
ATOM 1375 C C . VAL A 1 184 ? 8.042 -4.388 31.137 1.00 12.19 184 VAL A C 1
ATOM 1376 O O . VAL A 1 184 ? 9.169 -3.929 31.288 1.00 11.95 184 VAL A O 1
ATOM 1380 N N . VAL A 1 185 ? 7.007 -3.991 31.867 1.00 12.39 185 VAL A N 1
ATOM 1381 C CA . VAL A 1 185 ? 7.154 -2.908 32.831 1.00 11.79 185 VAL A CA 1
ATOM 1382 C C . VAL A 1 185 ? 8.035 -3.317 34.006 1.00 12.51 185 VAL A C 1
ATOM 1383 O O . VAL A 1 185 ? 8.946 -2.586 34.389 1.00 13.06 185 VAL A O 1
ATOM 1387 N N . SER A 1 186 ? 7.779 -4.488 34.577 1.00 13.42 186 SER A N 1
ATOM 1388 C CA . SER A 1 186 ? 8.563 -4.907 35.735 1.00 14.64 186 SER A CA 1
ATOM 1389 C C . SER A 1 186 ? 10.031 -5.109 35.359 1.00 13.79 186 SER A C 1
ATOM 1390 O O . SER A 1 186 ? 10.930 -4.786 36.132 1.00 14.73 186 SER A O 1
ATOM 1393 N N . ARG A 1 187 ? 10.277 -5.612 34.156 1.00 13.42 187 ARG A N 1
ATOM 1394 C CA . ARG A 1 187 ? 11.645 -5.780 33.691 1.00 13.35 187 ARG A CA 1
ATOM 1395 C C . ARG A 1 187 ? 12.312 -4.418 33.472 1.00 12.94 187 ARG A C 1
ATOM 1396 O O . ARG A 1 187 ? 13.475 -4.226 33.824 1.00 13.68 187 ARG A O 1
ATOM 1404 N N . ALA A 1 188 ? 11.576 -3.471 32.898 1.00 11.76 188 ALA A N 1
ATOM 1405 C CA . ALA A 1 188 ? 12.087 -2.111 32.747 1.00 11.50 188 ALA A CA 1
ATOM 1406 C C . ALA A 1 188 ? 12.471 -1.513 34.104 1.00 10.78 188 ALA A C 1
ATOM 1407 O O . ALA A 1 188 ? 13.519 -0.881 34.232 1.00 11.15 188 ALA A O 1
ATOM 1409 N N . GLU A 1 189 ? 11.626 -1.718 35.112 1.00 10.83 189 GLU A N 1
ATOM 1410 C CA A GLU A 1 189 ? 11.904 -1.199 36.444 0.66 12.27 189 GLU A CA 1
ATOM 1411 C CA B GLU A 1 189 ? 11.896 -1.204 36.451 0.34 12.05 189 GLU A CA 1
ATOM 1412 C C . GLU A 1 189 ? 13.116 -1.880 37.073 1.00 11.72 189 GLU A C 1
ATOM 1413 O O . GLU A 1 189 ? 13.936 -1.224 37.715 1.00 12.39 189 GLU A O 1
ATOM 1424 N N . GLU A 1 190 ? 13.231 -3.189 36.871 1.00 12.80 190 GLU A N 1
ATOM 1425 C CA . GLU A 1 190 ? 14.382 -3.943 37.359 1.00 13.37 190 GLU A CA 1
ATOM 1426 C C . GLU A 1 190 ? 15.669 -3.403 36.731 1.00 11.91 190 GLU A C 1
ATOM 1427 O O . GLU A 1 190 ? 16.666 -3.175 37.419 1.00 13.31 190 GLU A O 1
ATOM 1433 N N . ALA A 1 191 ? 15.638 -3.190 35.418 1.00 12.10 191 ALA A N 1
ATOM 1434 C CA . ALA A 1 191 ? 16.799 -2.681 34.704 1.00 11.74 191 ALA A CA 1
ATOM 1435 C C . ALA A 1 191 ? 17.157 -1.279 35.200 1.00 11.78 191 ALA A C 1
ATOM 1436 O O . ALA A 1 191 ? 18.329 -0.980 35.432 1.00 11.85 191 ALA A O 1
ATOM 1438 N N . ALA A 1 192 ? 16.147 -0.428 35.363 1.00 10.54 192 ALA A N 1
ATOM 1439 C CA . ALA A 1 192 ? 16.365 0.918 35.881 1.00 11.17 192 ALA A CA 1
ATOM 1440 C C . ALA A 1 192 ? 17.038 0.886 37.260 1.00 11.56 192 ALA A C 1
ATOM 1441 O O . ALA A 1 192 ? 17.981 1.639 37.509 1.00 11.75 192 ALA A O 1
ATOM 1443 N N . ARG A 1 193 ? 16.578 -0.002 38.142 1.00 11.51 193 ARG A N 1
ATOM 1444 C CA A ARG A 1 193 ? 17.179 -0.109 39.465 0.50 13.33 193 ARG A CA 1
ATOM 1445 C CA B ARG A 1 193 ? 17.175 -0.134 39.471 0.50 13.80 193 ARG A CA 1
ATOM 1446 C C . ARG A 1 193 ? 18.638 -0.551 39.371 1.00 12.68 193 ARG A C 1
ATOM 1447 O O . ARG A 1 193 ? 19.481 -0.067 40.127 1.00 14.51 193 ARG A O 1
ATOM 1462 N N . GLU A 1 194 ? 18.939 -1.446 38.428 1.00 12.68 194 GLU A N 1
ATOM 1463 C CA A GLU A 1 194 ? 20.319 -1.856 38.169 0.44 13.54 194 GLU A CA 1
ATOM 1464 C CA B GLU A 1 194 ? 20.318 -1.854 38.181 0.56 12.53 194 GLU A CA 1
ATOM 1465 C C . GLU A 1 194 ? 21.171 -0.674 37.706 1.00 12.09 194 GLU A C 1
ATOM 1466 O O . GLU A 1 194 ? 22.263 -0.429 38.227 1.00 13.08 194 GLU A O 1
ATOM 1477 N N . PHE A 1 195 ? 20.680 0.062 36.714 1.00 12.27 195 PHE A N 1
ATOM 1478 C CA . PHE A 1 195 ? 21.452 1.174 36.160 1.00 11.01 195 PHE A CA 1
ATOM 1479 C C . PHE A 1 195 ? 21.641 2.312 37.164 1.00 11.27 195 PHE A C 1
ATOM 1480 O O . PHE A 1 195 ? 22.618 3.054 37.090 1.00 12.60 195 PHE A O 1
ATOM 1488 N N . ALA A 1 196 ? 20.706 2.447 38.099 1.00 12.23 196 ALA A N 1
ATOM 1489 C CA . ALA A 1 196 ? 20.855 3.427 39.175 1.00 13.24 196 ALA A CA 1
ATOM 1490 C C . ALA A 1 196 ? 22.094 3.138 40.026 1.00 14.32 196 ALA A C 1
ATOM 1491 O O . ALA A 1 196 ? 22.584 4.019 40.738 1.00 15.80 196 ALA A O 1
ATOM 1493 N N . GLY A 1 197 ? 22.592 1.905 39.947 1.00 13.81 197 GLY A N 1
ATOM 1494 C CA . GLY A 1 197 ? 23.791 1.504 40.671 1.00 14.44 197 GLY A CA 1
ATOM 1495 C C . GLY A 1 197 ? 25.087 1.864 39.958 1.00 14.84 197 GLY A C 1
ATOM 1496 O O . GLY A 1 197 ? 26.170 1.775 40.542 1.00 16.74 197 GLY A O 1
ATOM 1497 N N . LEU A 1 198 ? 24.994 2.256 38.689 1.00 13.21 198 LEU A N 1
ATOM 1498 C CA . LEU A 1 198 ? 26.158 2.789 37.986 1.00 12.72 198 LEU A CA 1
ATOM 1499 C C . LEU A 1 198 ? 26.553 4.120 38.608 1.00 12.59 198 LEU A C 1
ATOM 1500 O O . LEU A 1 198 ? 25.740 4.784 39.253 1.00 13.46 198 LEU A O 1
ATOM 1505 N N . ASN A 1 199 ? 27.807 4.516 38.436 1.00 12.41 199 ASN A N 1
ATOM 1506 C CA . ASN A 1 199 ? 28.210 5.827 38.926 1.00 12.48 199 ASN A CA 1
ATOM 1507 C C . ASN A 1 199 ? 27.512 6.916 38.119 1.00 12.20 199 ASN A C 1
ATOM 1508 O O . ASN A 1 199 ? 27.695 7.015 36.904 1.00 11.36 199 ASN A O 1
ATOM 1513 N N . GLN A 1 200 ? 26.710 7.734 38.791 1.00 12.42 200 GLN A N 1
ATOM 1514 C CA . GLN A 1 200 ? 25.868 8.701 38.096 1.00 11.53 200 GLN A CA 1
ATOM 1515 C C . GLN A 1 200 ? 26.672 9.768 37.353 1.00 11.49 200 GLN A C 1
ATOM 1516 O O . GLN A 1 200 ? 26.355 10.109 36.215 1.00 12.98 200 GLN A O 1
ATOM 1522 N N . HIS A 1 201 ? 27.714 10.288 37.989 1.00 12.70 201 HIS A N 1
ATOM 1523 C CA . HIS A 1 201 ? 28.556 11.297 37.358 1.00 12.70 201 HIS A CA 1
ATOM 1524 C C . HIS A 1 201 ? 29.175 10.756 36.069 1.00 11.29 201 HIS A C 1
ATOM 1525 O O . HIS A 1 201 ? 29.170 11.429 35.032 1.00 12.32 201 HIS A O 1
ATOM 1532 N N . ALA A 1 202 ? 29.714 9.544 36.139 1.00 12.52 202 ALA A N 1
ATOM 1533 C CA . ALA A 1 202 ? 30.363 8.927 34.984 1.00 11.77 202 ALA A CA 1
ATOM 1534 C C . ALA A 1 202 ? 29.341 8.590 33.898 1.00 8.93 202 ALA A C 1
ATOM 1535 O O . ALA A 1 202 ? 29.615 8.758 32.710 1.00 11.05 202 ALA A O 1
ATOM 1537 N N . HIS A 1 203 ? 28.173 8.110 34.308 1.00 10.46 203 HIS A N 1
ATOM 1538 C CA . HIS A 1 203 ? 27.103 7.811 33.364 1.00 8.94 203 HIS A CA 1
ATOM 1539 C C . HIS A 1 203 ? 26.688 9.063 32.597 1.00 10.45 203 HIS A C 1
ATOM 1540 O O . HIS A 1 203 ? 26.605 9.055 31.362 1.00 10.67 203 HIS A O 1
ATOM 1547 N N . ALA A 1 204 ? 26.419 10.137 33.329 1.00 10.62 204 ALA A N 1
ATOM 1548 C CA . ALA A 1 204 ? 25.957 11.381 32.727 1.00 10.90 204 ALA A CA 1
ATOM 1549 C C . ALA A 1 204 ? 26.986 11.948 31.762 1.00 10.61 204 ALA A C 1
ATOM 1550 O O . ALA A 1 204 ? 26.644 12.385 30.664 1.00 12.47 204 ALA A O 1
ATOM 1552 N N . ALA A 1 205 ? 28.251 11.946 32.164 1.00 11.04 205 ALA A N 1
ATOM 1553 C CA . ALA A 1 205 ? 29.297 12.514 31.323 1.00 10.95 205 ALA A CA 1
ATOM 1554 C C . ALA A 1 205 ? 29.536 11.656 30.088 1.00 10.74 205 ALA A C 1
ATOM 1555 O O . ALA A 1 205 ? 29.691 12.173 28.980 1.00 12.08 205 ALA A O 1
ATOM 1557 N N . THR A 1 206 ? 29.570 10.343 30.285 1.00 9.99 206 THR A N 1
ATOM 1558 C CA . THR A 1 206 ? 29.838 9.413 29.193 1.00 9.27 206 THR A CA 1
ATOM 1559 C C . THR A 1 206 ? 28.711 9.420 28.157 1.00 9.54 206 THR A C 1
ATOM 1560 O O . THR A 1 206 ? 28.974 9.445 26.949 1.00 10.46 206 THR A O 1
ATOM 1564 N N . LYS A 1 207 ? 27.463 9.429 28.608 1.00 9.89 207 LYS A N 1
ATOM 1565 C CA . LYS A 1 207 ? 26.365 9.404 27.646 1.00 10.51 207 LYS A CA 1
ATOM 1566 C C . LYS A 1 207 ? 26.378 10.653 26.772 1.00 11.13 207 LYS A C 1
ATOM 1567 O O . LYS A 1 207 ? 26.111 10.570 25.572 1.00 11.47 207 LYS A O 1
ATOM 1573 N N . LEU A 1 208 ? 26.705 11.807 27.352 1.00 11.36 208 LEU A N 1
ATOM 1574 C CA . LEU A 1 208 ? 26.811 13.032 26.557 1.00 11.13 208 LEU A CA 1
ATOM 1575 C C . LEU A 1 208 ? 27.928 12.918 25.517 1.00 10.73 208 LEU A C 1
ATOM 1576 O O . LEU A 1 208 ? 27.751 13.317 24.365 1.00 13.92 208 LEU A O 1
ATOM 1581 N N . ARG A 1 209 ? 29.068 12.364 25.912 1.00 10.38 209 ARG A N 1
ATOM 1582 C CA . ARG A 1 209 ? 30.162 12.164 24.961 1.00 10.26 209 ARG A CA 1
ATOM 1583 C C . ARG A 1 209 ? 29.738 11.223 23.842 1.00 10.36 209 ARG A C 1
ATOM 1584 O O . ARG A 1 209 ? 30.070 11.445 22.673 1.00 12.26 209 ARG A O 1
ATOM 1592 N N . SER A 1 210 ? 28.998 10.177 24.200 1.00 10.20 210 SER A N 1
ATOM 1593 C CA . SER A 1 210 ? 28.583 9.172 23.224 1.00 9.64 210 SER A CA 1
ATOM 1594 C C . SER A 1 210 ? 27.472 9.666 22.304 1.00 9.54 210 SER A C 1
ATOM 1595 O O . SER A 1 210 ? 27.142 8.985 21.335 1.00 10.88 210 SER A O 1
ATOM 1598 N N . ARG A 1 211 ? 26.933 10.851 22.579 1.00 11.04 211 ARG A N 1
ATOM 1599 C CA . ARG A 1 211 ? 25.808 11.401 21.817 1.00 10.68 211 ARG A CA 1
ATOM 1600 C C . ARG A 1 211 ? 26.048 12.829 21.333 1.00 12.23 211 ARG A C 1
ATOM 1601 O O . ARG A 1 211 ? 25.131 13.473 20.831 1.00 11.49 211 ARG A O 1
ATOM 1609 N N . ALA A 1 212 ? 27.275 13.315 21.461 1.00 12.36 212 ALA A N 1
ATOM 1610 C CA . ALA A 1 212 ? 27.547 14.734 21.259 1.00 13.38 212 ALA A CA 1
ATOM 1611 C C . ALA A 1 212 ? 27.128 15.257 19.886 1.00 14.21 212 ALA A C 1
ATOM 1612 O O . ALA A 1 212 ? 26.446 16.285 19.787 1.00 15.20 212 ALA A O 1
ATOM 1614 N N . ASP A 1 213 ? 27.540 14.565 18.828 1.00 15.91 213 ASP A N 1
ATOM 1615 C CA . ASP A 1 213 ? 27.237 15.026 17.476 1.00 15.06 213 ASP A CA 1
ATOM 1616 C C . ASP A 1 213 ? 25.746 14.932 17.193 1.00 13.12 213 ASP A C 1
ATOM 1617 O O . ASP A 1 213 ? 25.171 15.809 16.545 1.00 14.02 213 ASP A O 1
ATOM 1622 N N . ALA A 1 214 ? 25.119 13.865 17.677 1.00 11.95 214 ALA A N 1
ATOM 1623 C CA . ALA A 1 214 ? 23.687 13.696 17.495 1.00 11.52 214 ALA A CA 1
ATOM 1624 C C . ALA A 1 214 ? 22.912 14.817 18.186 1.00 10.89 214 ALA A C 1
ATOM 1625 O O . ALA A 1 214 ? 21.982 15.377 17.613 1.00 11.95 214 ALA A O 1
ATOM 1627 N N . LEU A 1 215 ? 23.306 15.151 19.412 1.00 10.29 215 LEU A N 1
ATOM 1628 C CA . LEU A 1 215 ? 22.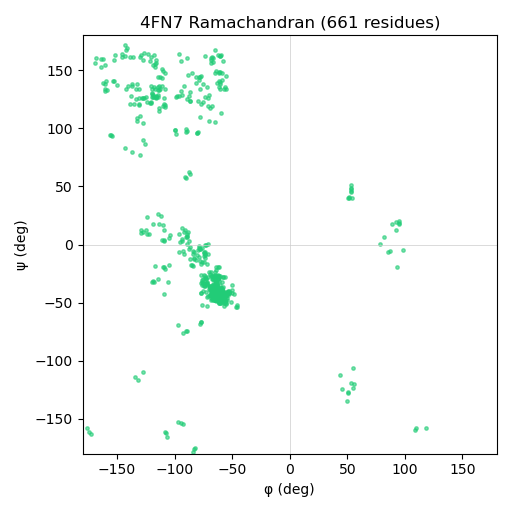650 16.229 20.148 1.00 10.87 215 LEU A CA 1
ATOM 1629 C C . LEU A 1 215 ? 22.786 17.567 19.421 1.00 11.30 215 LEU A C 1
ATOM 1630 O O . LEU A 1 215 ? 21.821 18.319 19.302 1.00 11.67 215 LEU A O 1
ATOM 1635 N N . THR A 1 216 ? 23.981 17.853 18.922 1.00 11.17 216 THR A N 1
ATOM 1636 C CA . THR A 1 216 ? 24.202 19.071 18.161 1.00 13.65 216 THR A CA 1
ATOM 1637 C C . THR A 1 216 ? 23.292 19.112 16.935 1.00 13.29 216 THR A C 1
ATOM 1638 O O . THR A 1 216 ? 22.694 20.142 16.621 1.00 13.73 216 THR A O 1
ATOM 1642 N N . ALA A 1 217 ? 23.175 17.981 16.250 1.00 12.16 217 ALA A N 1
ATOM 1643 C CA . ALA A 1 217 ? 22.351 17.915 15.047 1.00 13.17 217 ALA A CA 1
ATOM 1644 C C . ALA A 1 217 ? 20.853 17.979 15.367 1.00 13.17 217 ALA A C 1
ATOM 1645 O O . ALA A 1 217 ? 20.071 18.551 14.607 1.00 13.84 217 ALA A O 1
ATOM 1647 N N . ILE A 1 218 ? 20.451 17.396 16.489 1.00 11.15 218 ILE A N 1
ATOM 1648 C CA . ILE A 1 218 ? 19.068 17.502 16.932 1.00 11.08 218 ILE A CA 1
ATOM 1649 C C . ILE A 1 218 ? 18.725 18.956 17.249 1.00 11.63 218 ILE A C 1
ATOM 1650 O O . ILE A 1 218 ? 17.671 19.447 16.861 1.00 12.82 218 ILE A O 1
ATOM 1655 N N . ARG A 1 219 ? 19.631 19.647 17.930 1.00 12.75 219 ARG A N 1
ATOM 1656 C CA . ARG A 1 219 ? 19.453 21.067 18.198 1.00 14.66 219 ARG A CA 1
ATOM 1657 C C . ARG A 1 219 ? 19.268 21.842 16.894 1.00 15.08 219 ARG A C 1
ATOM 1658 O O . ARG A 1 219 ? 18.370 22.675 16.778 1.00 16.00 219 ARG A O 1
ATOM 1666 N N . ALA A 1 220 ? 20.124 21.569 15.912 1.00 14.59 220 ALA A N 1
ATOM 1667 C CA . ALA A 1 220 ? 20.006 22.227 14.616 1.00 15.51 220 ALA A CA 1
ATOM 1668 C C . ALA A 1 220 ? 18.663 21.902 13.975 1.00 15.86 220 ALA A C 1
ATOM 1669 O O . ALA A 1 220 ? 18.051 22.752 13.331 1.00 17.38 220 ALA A O 1
ATOM 1671 N N . GLY A 1 221 ? 18.214 20.664 14.145 1.00 16.00 221 GLY A N 1
ATOM 1672 C CA . GLY A 1 221 ? 16.950 20.229 13.581 1.00 14.31 221 GLY A CA 1
ATOM 1673 C C . GLY A 1 221 ? 15.759 20.911 14.223 1.00 14.10 221 GLY A C 1
ATOM 1674 O O . GLY A 1 221 ? 14.768 21.216 13.560 1.00 15.28 221 GLY A O 1
ATOM 1675 N N . ILE A 1 222 ? 15.849 21.145 15.527 1.00 14.22 222 ILE A N 1
ATOM 1676 C CA . ILE A 1 222 ? 14.807 21.860 16.245 1.00 14.48 222 ILE A CA 1
ATOM 1677 C C . ILE A 1 222 ? 14.753 23.302 15.749 1.00 16.69 222 ILE A C 1
ATOM 1678 O O . ILE A 1 222 ? 13.680 23.827 15.429 1.00 15.93 222 ILE A O 1
ATOM 1683 N N . ASP A 1 223 ? 15.920 23.932 15.664 1.00 18.02 223 ASP A N 1
ATOM 1684 C CA . ASP A 1 223 ? 16.014 25.303 15.179 1.00 20.14 223 ASP A CA 1
ATOM 1685 C C . ASP A 1 223 ? 15.462 25.438 13.760 1.00 21.06 223 ASP A C 1
ATOM 1686 O O . ASP A 1 223 ? 14.892 26.467 13.404 1.00 23.27 223 ASP A O 1
ATOM 1691 N N . GLY A 1 224 ? 15.615 24.385 12.962 1.00 18.60 224 GLY A N 1
ATOM 1692 C CA . GLY A 1 224 ? 15.229 24.423 11.562 1.00 18.81 224 GLY A CA 1
ATOM 1693 C C . GLY A 1 224 ? 13.797 24.027 11.235 1.00 19.13 224 GLY A C 1
ATOM 1694 O O . GLY A 1 224 ? 13.412 24.046 10.065 1.00 21.79 224 GLY A O 1
ATOM 1695 N N . ILE A 1 225 ? 13.000 23.689 12.245 1.00 17.20 225 ILE A N 1
ATOM 1696 C CA . ILE A 1 225 ? 11.645 23.203 11.998 1.00 18.09 225 ILE A CA 1
ATOM 1697 C C . ILE A 1 225 ? 10.803 24.203 11.215 1.00 18.21 225 ILE A C 1
ATOM 1698 O O . ILE A 1 225 ? 10.117 23.829 10.263 1.00 19.46 225 ILE A O 1
ATOM 1703 N N . ALA A 1 226 ? 10.838 25.471 11.616 1.00 17.55 226 ALA A N 1
ATOM 1704 C CA . ALA A 1 226 ? 10.038 26.483 10.932 1.00 20.84 226 ALA A CA 1
ATOM 1705 C C . ALA A 1 226 ? 10.423 26.596 9.459 1.00 25.66 226 ALA A C 1
ATOM 1706 O O . ALA A 1 226 ? 9.561 26.779 8.597 1.00 27.85 226 ALA A O 1
ATOM 1708 N N . ALA A 1 227 ? 11.716 26.486 9.170 1.00 27.65 227 ALA A N 1
ATOM 1709 C CA . ALA A 1 227 ? 12.190 26.540 7.790 1.00 31.03 227 ALA A CA 1
ATOM 1710 C C . ALA A 1 227 ? 11.682 25.346 6.986 1.00 33.26 227 ALA A C 1
ATOM 1711 O O . ALA A 1 227 ? 11.410 25.465 5.788 1.00 35.06 227 ALA A O 1
ATOM 1713 N N . GLU A 1 228 ? 11.564 24.197 7.647 1.00 35.75 228 GLU A N 1
ATOM 1714 C CA . GLU A 1 228 ? 11.026 23.002 7.005 1.00 36.64 228 GLU A CA 1
ATOM 1715 C C . GLU A 1 228 ? 9.586 23.238 6.569 1.00 39.33 228 GLU A C 1
ATOM 1716 O O . GLU A 1 228 ? 9.101 22.607 5.630 1.00 41.59 228 GLU A O 1
ATOM 1722 N N . PHE A 1 229 ? 8.909 24.150 7.259 1.00 39.21 229 PHE A N 1
ATOM 1723 C CA . PHE A 1 229 ? 7.533 24.500 6.927 1.00 39.55 229 PHE A CA 1
ATOM 1724 C C . PHE A 1 229 ? 7.475 25.707 5.998 1.00 41.46 229 PHE A C 1
ATOM 1725 O O . PHE A 1 229 ? 6.417 26.309 5.810 1.00 43.18 229 PHE A O 1
ATOM 1733 N N . GLY A 1 230 ? 8.620 26.058 5.422 1.00 40.91 230 GLY A N 1
ATOM 1734 C CA . GLY A 1 230 ? 8.692 27.144 4.461 1.00 41.26 230 GLY A CA 1
ATOM 1735 C C . GLY A 1 230 ? 8.780 28.524 5.085 1.00 40.71 230 GLY A C 1
ATOM 1736 O O . GLY A 1 230 ? 8.728 29.532 4.382 1.00 40.75 230 GLY A O 1
ATOM 1737 N N . LEU A 1 231 ? 8.910 28.574 6.407 1.00 39.87 231 LEU A N 1
ATOM 1738 C CA . LEU A 1 231 ? 9.016 29.844 7.116 1.00 39.63 231 LEU A CA 1
ATOM 1739 C C . LEU A 1 231 ? 10.448 30.103 7.572 1.00 42.29 231 LEU A C 1
ATOM 1740 O O . LEU A 1 231 ? 11.333 30.362 6.754 1.00 43.50 231 LEU A O 1
ATOM 1742 N N . MET B 1 1 ? 26.578 -9.161 -24.379 1.00 37.44 1 MET B N 1
ATOM 1743 C CA . MET B 1 1 ? 25.959 -9.534 -25.645 1.00 33.35 1 MET B CA 1
ATOM 1744 C C . MET B 1 1 ? 25.471 -8.305 -26.402 1.00 33.67 1 MET B C 1
ATOM 1745 O O . MET B 1 1 ? 25.842 -7.179 -26.076 1.00 35.35 1 MET B O 1
ATOM 1750 N N . SER B 1 2 ? 24.634 -8.528 -27.411 1.00 32.34 2 SER B N 1
ATOM 1751 C CA . SER B 1 2 ? 24.136 -7.445 -28.252 1.00 31.00 2 SER B CA 1
ATOM 1752 C C . SER B 1 2 ? 23.052 -6.623 -27.559 1.00 29.92 2 SER B C 1
ATOM 1753 O O . SER B 1 2 ? 22.926 -5.421 -27.792 1.00 32.21 2 SER B O 1
ATOM 1755 N N . ASP B 1 3 ? 22.273 -7.278 -26.706 1.00 27.09 3 ASP B N 1
ATOM 1756 C CA . ASP B 1 3 ? 21.162 -6.630 -26.020 1.00 24.96 3 ASP B CA 1
ATOM 1757 C C . ASP B 1 3 ? 21.176 -7.089 -24.569 1.00 21.08 3 ASP B C 1
ATOM 1758 O O . ASP B 1 3 ? 20.418 -7.977 -24.187 1.00 22.48 3 ASP B O 1
ATOM 1763 N N . PRO B 1 4 ? 22.056 -6.487 -23.757 1.00 17.14 4 PRO B N 1
ATOM 1764 C CA . PRO B 1 4 ? 22.354 -7.016 -22.422 1.00 14.95 4 PRO B CA 1
ATOM 1765 C C . PRO B 1 4 ? 21.372 -6.611 -21.317 1.00 13.58 4 PRO B C 1
ATOM 1766 O O . PRO B 1 4 ? 21.514 -7.105 -20.196 1.00 13.87 4 PRO B O 1
ATOM 1770 N N . VAL B 1 5 ? 20.421 -5.732 -21.613 1.00 13.65 5 VAL B N 1
ATOM 1771 C CA . VAL B 1 5 ? 19.433 -5.304 -20.625 1.00 13.39 5 VAL B CA 1
ATOM 1772 C C . VAL B 1 5 ? 18.026 -5.331 -21.203 1.00 12.91 5 VAL B C 1
ATOM 1773 O O . VAL B 1 5 ? 17.793 -4.838 -22.312 1.00 15.67 5 VAL B O 1
ATOM 1777 N N . SER B 1 6 ? 17.084 -5.895 -20.456 1.00 13.18 6 SER B N 1
ATOM 1778 C CA . SER B 1 6 ? 15.679 -5.866 -20.855 1.00 13.89 6 SER B CA 1
ATOM 1779 C C . SER B 1 6 ? 14.880 -4.950 -19.929 1.00 13.50 6 SER B C 1
ATOM 1780 O O . SER B 1 6 ? 15.215 -4.792 -18.751 1.00 14.14 6 SER B O 1
ATOM 1783 N N . TYR B 1 7 ? 13.836 -4.336 -20.479 1.00 13.35 7 TYR B N 1
ATOM 1784 C CA . TYR B 1 7 ? 12.949 -3.458 -19.731 1.00 14.20 7 TYR B CA 1
ATOM 1785 C C . TYR B 1 7 ? 11.516 -3.919 -19.922 1.00 14.44 7 TYR B C 1
ATOM 1786 O O . TYR B 1 7 ? 11.049 -4.041 -21.056 1.00 15.51 7 TYR B O 1
ATOM 1795 N N . THR B 1 8 ? 10.813 -4.160 -18.823 1.00 15.81 8 THR B N 1
ATOM 1796 C CA . THR B 1 8 ? 9.420 -4.585 -18.877 1.00 15.81 8 THR B CA 1
ATOM 1797 C C . THR B 1 8 ? 8.598 -3.858 -17.824 1.00 16.58 8 THR B C 1
ATOM 1798 O O . THR B 1 8 ? 8.959 -3.838 -16.656 1.00 19.20 8 THR B O 1
ATOM 1802 N N . ARG B 1 9 ? 7.495 -3.256 -18.241 1.00 16.92 9 ARG B N 1
ATOM 1803 C CA . ARG B 1 9 ? 6.593 -2.589 -17.320 1.00 20.86 9 ARG B CA 1
ATOM 1804 C C . ARG B 1 9 ? 5.495 -3.570 -16.913 1.00 22.14 9 ARG B C 1
ATOM 1805 O O . ARG B 1 9 ? 4.869 -4.197 -17.768 1.00 25.23 9 ARG B O 1
ATOM 1813 N N . LYS B 1 10 ? 5.281 -3.715 -15.610 1.00 22.27 10 LYS B N 1
ATOM 1814 C CA . LYS B 1 10 ? 4.246 -4.596 -15.078 1.00 24.88 10 LYS B CA 1
ATOM 1815 C C . LYS B 1 10 ? 3.635 -3.927 -13.861 1.00 20.61 10 LYS B C 1
ATOM 1816 O O . LYS B 1 10 ? 4.358 -3.439 -13.000 1.00 18.48 10 LYS B O 1
ATOM 1822 N N . ASP B 1 11 ? 2.311 -3.924 -13.768 1.00 21.69 11 ASP B N 1
ATOM 1823 C CA . ASP B 1 11 ? 1.659 -3.227 -12.673 1.00 21.83 11 ASP B CA 1
ATOM 1824 C C . ASP B 1 11 ? 2.228 -1.811 -12.582 1.00 23.95 11 ASP B C 1
ATOM 1825 O O . ASP B 1 11 ? 2.384 -1.138 -13.599 1.00 28.17 11 ASP B O 1
ATOM 1830 N N . SER B 1 12 ? 2.553 -1.356 -11.380 1.00 23.21 12 SER B N 1
ATOM 1831 C CA . SER B 1 12 ? 3.035 0.011 -11.223 1.00 26.18 12 SER B CA 1
ATOM 1832 C C . SER B 1 12 ? 4.551 0.105 -11.330 1.00 24.06 12 SER B C 1
ATOM 1833 O O . SER B 1 12 ? 5.131 1.137 -10.999 1.00 26.91 12 SER B O 1
ATOM 1836 N N . ILE B 1 13 ? 5.198 -0.960 -11.790 1.00 18.86 13 ILE B N 1
ATOM 1837 C CA . ILE B 1 13 ? 6.651 -1.017 -11.688 1.00 16.05 13 ILE B CA 1
ATOM 1838 C C . ILE B 1 13 ? 7.361 -1.291 -13.011 1.00 15.02 13 ILE B C 1
ATOM 1839 O O . ILE B 1 13 ? 6.740 -1.688 -13.994 1.00 19.08 13 ILE B O 1
ATOM 1844 N N . ALA B 1 14 ? 8.665 -1.043 -13.032 1.00 13.78 14 ALA B N 1
ATOM 1845 C CA . ALA B 1 14 ? 9.512 -1.445 -14.142 1.00 14.35 14 ALA B CA 1
ATOM 1846 C C . ALA B 1 14 ? 10.473 -2.524 -13.670 1.00 13.41 14 ALA B C 1
ATOM 1847 O O . ALA B 1 14 ? 11.075 -2.401 -12.607 1.00 15.56 14 ALA B O 1
ATOM 1849 N N . VAL B 1 15 ? 10.612 -3.584 -14.455 1.00 13.48 15 VAL B N 1
ATOM 1850 C CA . VAL B 1 15 ? 11.608 -4.604 -14.174 1.00 12.11 15 VAL B CA 1
ATOM 1851 C C . VAL B 1 15 ? 12.721 -4.499 -15.208 1.00 11.77 15 VAL B C 1
ATOM 1852 O O . VAL B 1 15 ? 12.486 -4.625 -16.413 1.00 13.54 15 VAL B O 1
ATOM 1856 N N . ILE B 1 16 ? 13.930 -4.252 -14.720 1.00 12.05 16 ILE B N 1
ATOM 1857 C CA . ILE B 1 16 ? 15.110 -4.088 -15.550 1.00 11.46 16 ILE B CA 1
ATOM 1858 C C . ILE B 1 16 ? 16.048 -5.248 -15.271 1.00 11.87 16 ILE B C 1
ATOM 1859 O O . ILE B 1 16 ? 16.525 -5.406 -14.150 1.00 13.43 16 ILE B O 1
ATOM 1864 N N . SER B 1 17 ? 16.279 -6.086 -16.271 1.00 12.54 17 SER B N 1
ATOM 1865 C CA . SER B 1 17 ? 17.081 -7.291 -16.080 1.00 12.55 17 SER B CA 1
ATOM 1866 C C . SER B 1 17 ? 18.383 -7.258 -16.863 1.00 11.46 17 SER B C 1
ATOM 1867 O O . SER B 1 17 ? 18.379 -7.035 -18.073 1.00 13.30 17 SER B O 1
ATOM 1870 N N . MET B 1 18 ? 19.490 -7.482 -16.161 1.00 12.76 18 MET B N 1
ATOM 1871 C CA . MET B 1 18 ? 20.798 -7.611 -16.783 1.00 12.70 18 MET B CA 1
ATOM 1872 C C . MET B 1 18 ? 21.000 -9.058 -17.197 1.00 13.08 18 MET B C 1
ATOM 1873 O O . MET B 1 18 ? 20.902 -9.974 -16.374 1.00 13.08 18 MET B O 1
ATOM 1878 N N . ASP B 1 19 ? 21.270 -9.270 -18.479 1.00 13.77 19 ASP B N 1
ATOM 1879 C CA . ASP B 1 19 ? 21.723 -10.572 -18.944 1.00 14.59 19 ASP B CA 1
ATOM 1880 C C . ASP B 1 19 ? 22.539 -10.407 -20.213 1.00 14.42 19 ASP B C 1
ATOM 1881 O O . ASP B 1 19 ? 21.989 -10.371 -21.315 1.00 16.91 19 ASP B O 1
ATOM 1886 N N . ASP B 1 20 ? 23.852 -10.305 -20.059 1.00 14.72 20 ASP B N 1
ATOM 1887 C CA . ASP B 1 20 ? 24.741 -10.240 -21.208 1.00 17.20 20 ASP B CA 1
ATOM 1888 C C . ASP B 1 20 ? 25.163 -11.626 -21.668 1.00 18.17 20 ASP B C 1
ATOM 1889 O O . ASP B 1 20 ? 26.057 -11.755 -22.494 1.00 19.91 20 ASP B O 1
ATOM 1894 N N . GLY B 1 21 ? 24.508 -12.656 -21.137 1.00 19.09 21 GLY B N 1
ATOM 1895 C CA . GLY B 1 21 ? 24.798 -14.029 -21.508 1.00 20.82 21 GLY B CA 1
ATOM 1896 C C . GLY B 1 21 ? 25.943 -14.620 -20.709 1.00 19.76 21 GLY B C 1
ATOM 1897 O O . GLY B 1 21 ? 26.230 -15.812 -20.817 1.00 22.00 21 GLY B O 1
ATOM 1898 N N . LYS B 1 22 ? 26.592 -13.786 -19.900 1.00 19.77 22 LYS B N 1
ATOM 1899 C CA . LYS B 1 22 ? 27.764 -14.203 -19.139 1.00 20.62 22 LYS B CA 1
ATOM 1900 C C . LYS B 1 22 ? 27.625 -13.777 -17.676 1.00 17.54 22 LYS B C 1
ATOM 1901 O O . LYS B 1 22 ? 26.710 -14.235 -16.992 1.00 18.29 22 LYS B O 1
ATOM 1905 N N . VAL B 1 23 ? 28.510 -12.904 -17.195 1.00 16.75 23 VAL B N 1
ATOM 1906 C CA . VAL B 1 23 ? 28.467 -12.483 -15.790 1.00 15.66 23 VAL B CA 1
ATOM 1907 C C . VAL B 1 23 ? 28.076 -11.013 -15.580 1.00 14.06 23 VAL B C 1
ATOM 1908 O O . VAL B 1 23 ? 28.400 -10.413 -14.557 1.00 13.14 23 VAL B O 1
ATOM 1912 N N . ASN B 1 24 ? 27.359 -10.449 -16.545 1.00 13.32 24 ASN B N 1
ATOM 1913 C CA . ASN B 1 24 ? 26.837 -9.092 -16.428 1.00 11.62 24 ASN B CA 1
ATOM 1914 C C . ASN B 1 24 ? 27.910 -8.063 -16.081 1.00 11.77 24 ASN B C 1
ATOM 1915 O O . ASN B 1 24 ? 27.708 -7.192 -15.235 1.00 12.71 24 ASN B O 1
ATOM 1920 N N . ALA B 1 25 ? 29.045 -8.148 -16.759 1.00 12.39 25 ALA B N 1
ATOM 1921 C CA . ALA B 1 25 ? 30.118 -7.195 -16.527 1.00 14.22 25 ALA B CA 1
ATOM 1922 C C . ALA B 1 25 ? 29.625 -5.764 -16.720 1.00 12.49 25 ALA B C 1
ATOM 1923 O O . ALA B 1 25 ? 28.947 -5.447 -17.700 1.00 12.55 25 ALA B O 1
ATOM 1925 N N . LEU B 1 26 ? 29.981 -4.895 -15.782 1.00 12.82 26 LEU B N 1
ATOM 1926 C CA . LEU B 1 26 ? 29.529 -3.513 -15.812 1.00 13.53 26 LEU B CA 1
ATOM 1927 C C . LEU B 1 26 ? 30.504 -2.627 -16.573 1.00 14.58 26 LEU B C 1
ATOM 1928 O O . LEU B 1 26 ? 31.033 -1.652 -16.043 1.00 15.83 26 LEU B O 1
ATOM 1933 N N . GLY B 1 27 ? 30.733 -2.982 -17.832 1.00 15.46 27 GLY B N 1
ATOM 1934 C CA . GLY B 1 27 ? 31.559 -2.173 -18.708 1.00 14.85 27 GLY B CA 1
ATOM 1935 C C . GLY B 1 27 ? 30.735 -1.056 -19.321 1.00 15.29 27 GLY B C 1
ATOM 1936 O O . GLY B 1 27 ? 29.549 -0.920 -19.024 1.00 14.18 27 GLY B O 1
ATOM 1937 N N . PRO B 1 28 ? 31.357 -0.244 -20.185 1.00 16.08 28 PRO B N 1
ATOM 1938 C CA . PRO B 1 28 ? 30.661 0.895 -20.795 1.00 16.16 28 PRO B CA 1
ATOM 1939 C C . PRO B 1 28 ? 29.352 0.507 -21.496 1.00 15.81 28 PRO B C 1
ATOM 1940 O O . PRO B 1 28 ? 28.348 1.205 -21.351 1.00 15.35 28 PRO B O 1
ATOM 1944 N N . ALA B 1 29 ? 29.356 -0.591 -22.242 1.00 16.70 29 ALA B N 1
ATOM 1945 C CA . ALA B 1 29 ? 28.145 -1.013 -22.945 1.00 16.08 29 ALA B CA 1
ATOM 1946 C C . ALA B 1 29 ? 27.000 -1.375 -21.991 1.00 14.62 29 ALA B C 1
ATOM 1947 O O . ALA B 1 29 ? 25.849 -1.002 -22.218 1.00 14.85 29 ALA B O 1
ATOM 1949 N N . MET B 1 30 ? 27.311 -2.115 -20.931 1.00 13.50 30 MET B N 1
ATOM 1950 C CA . MET B 1 30 ? 26.292 -2.475 -19.948 1.00 13.95 30 MET B CA 1
ATOM 1951 C C . MET B 1 30 ? 25.771 -1.239 -19.221 1.00 12.42 30 MET B C 1
ATOM 1952 O O . MET B 1 30 ? 24.572 -1.108 -18.978 1.00 11.82 30 MET B O 1
ATOM 1957 N N . GLN B 1 31 ? 26.674 -0.329 -18.879 1.00 12.74 31 GLN B N 1
ATOM 1958 C CA . GLN B 1 31 ? 26.277 0.907 -18.219 1.00 12.48 31 GLN B CA 1
ATOM 1959 C C . GLN B 1 31 ? 25.340 1.718 -19.113 1.00 11.55 31 GLN B C 1
ATOM 1960 O O . GLN B 1 31 ? 24.337 2.244 -18.652 1.00 12.30 31 GLN B O 1
ATOM 1966 N N . GLN B 1 32 ? 25.670 1.816 -20.397 1.00 12.53 32 GLN B N 1
ATOM 1967 C CA . GLN B 1 32 ? 24.821 2.539 -21.331 1.00 12.22 32 GLN B CA 1
ATOM 1968 C C . GLN B 1 32 ? 23.439 1.892 -21.423 1.00 11.94 32 GLN B C 1
ATOM 1969 O O . GLN B 1 32 ? 22.417 2.581 -21.418 1.00 11.67 32 GLN B O 1
ATOM 1975 N N . ALA B 1 33 ? 23.407 0.565 -21.489 1.00 10.84 33 ALA B N 1
ATOM 1976 C CA . ALA B 1 33 ? 22.141 -0.145 -21.605 1.00 13.18 33 ALA B CA 1
ATOM 1977 C C . ALA B 1 33 ? 21.301 0.015 -20.338 1.00 12.49 33 ALA B C 1
ATOM 1978 O O . ALA B 1 33 ? 20.082 0.159 -20.408 1.00 11.44 33 ALA B O 1
ATOM 1980 N N . LEU B 1 34 ? 21.950 -0.008 -19.175 1.00 11.28 34 LEU B N 1
ATOM 1981 C CA . LEU B 1 34 ? 21.232 0.218 -17.923 1.00 10.88 34 LEU B CA 1
ATOM 1982 C C . LEU B 1 34 ? 20.690 1.643 -17.850 1.00 10.02 34 LEU B C 1
ATOM 1983 O O . LEU B 1 34 ? 19.541 1.856 -17.466 1.00 10.46 34 LEU B O 1
ATOM 1988 N N . ASN B 1 35 ? 21.514 2.620 -18.215 1.00 10.15 35 ASN B N 1
ATOM 1989 C CA . ASN B 1 35 ? 21.044 4.001 -18.240 1.00 10.26 35 ASN B CA 1
ATOM 1990 C C . ASN B 1 35 ? 19.837 4.193 -19.163 1.00 10.82 35 ASN B C 1
ATOM 1991 O O . ASN B 1 35 ? 18.903 4.922 -18.821 1.00 11.29 35 ASN B O 1
ATOM 1996 N N . ALA B 1 36 ? 19.855 3.531 -20.322 1.00 10.73 36 ALA B N 1
ATOM 1997 C CA . ALA B 1 36 ? 18.742 3.613 -21.267 1.00 11.66 36 ALA B CA 1
ATOM 1998 C C . ALA B 1 36 ? 17.472 2.981 -20.686 1.00 11.65 36 ALA B C 1
ATOM 1999 O O . ALA B 1 36 ? 16.374 3.497 -20.874 1.00 12.45 36 ALA B O 1
ATOM 2001 N N . ALA B 1 37 ? 17.619 1.871 -19.966 1.00 10.40 37 ALA B N 1
ATOM 2002 C CA . ALA B 1 37 ? 16.461 1.230 -19.346 1.00 11.22 37 ALA B CA 1
ATOM 2003 C C . ALA B 1 37 ? 15.884 2.109 -18.239 1.00 11.39 37 ALA B C 1
ATOM 2004 O O . ALA B 1 37 ? 14.673 2.221 -18.094 1.00 12.17 37 ALA B O 1
ATOM 2006 N N . ILE B 1 38 ? 16.751 2.724 -17.440 1.00 10.97 38 ILE B N 1
ATOM 2007 C CA . ILE B 1 38 ? 16.266 3.639 -16.413 1.00 11.37 38 ILE B CA 1
ATOM 2008 C C . ILE B 1 38 ? 15.555 4.837 -17.069 1.00 11.55 38 ILE B C 1
ATOM 2009 O O . ILE B 1 38 ? 14.539 5.313 -16.560 1.00 11.91 38 ILE B O 1
ATOM 2014 N N . ASP B 1 39 ? 16.071 5.305 -18.208 1.00 12.23 39 ASP B N 1
ATOM 2015 C CA . ASP B 1 39 ? 15.382 6.348 -18.976 1.00 12.51 39 ASP B CA 1
ATOM 2016 C C . ASP B 1 39 ? 13.943 5.940 -19.293 1.00 12.25 39 ASP B C 1
ATOM 2017 O O . ASP B 1 39 ? 13.021 6.760 -19.218 1.00 12.49 39 ASP B O 1
ATOM 2022 N N . ASN B 1 40 ? 13.755 4.682 -19.689 1.00 12.83 40 ASN B N 1
ATOM 2023 C CA A ASN B 1 40 ? 12.415 4.167 -19.963 0.51 13.38 40 ASN B CA 1
ATOM 2024 C CA B ASN B 1 40 ? 12.413 4.193 -19.972 0.49 12.85 40 ASN B CA 1
ATOM 2025 C C . ASN B 1 40 ? 11.531 4.282 -18.724 1.00 12.64 40 ASN B C 1
ATOM 2026 O O . ASN B 1 40 ? 10.362 4.668 -18.803 1.00 13.28 40 ASN B O 1
ATOM 2035 N N . ALA B 1 41 ? 12.099 3.927 -17.571 1.00 12.32 41 ALA B N 1
ATOM 2036 C CA . ALA B 1 41 ? 11.371 4.003 -16.310 1.00 11.73 41 ALA B CA 1
ATOM 2037 C C . ALA B 1 41 ? 11.008 5.451 -15.989 1.00 12.30 41 ALA B C 1
ATOM 2038 O O . ALA B 1 41 ? 9.913 5.730 -15.494 1.00 13.64 41 ALA B O 1
ATOM 2040 N N . ASP B 1 42 ? 11.935 6.366 -16.272 1.00 11.58 42 ASP B N 1
ATOM 2041 C CA . ASP B 1 42 ? 11.686 7.794 -16.076 1.00 13.85 42 ASP B CA 1
ATOM 2042 C C . ASP B 1 42 ? 10.516 8.248 -16.945 1.00 14.30 42 ASP B C 1
ATOM 2043 O O . ASP B 1 42 ? 9.589 8.898 -16.463 1.00 15.36 42 ASP B O 1
ATOM 2048 N N . ARG B 1 43 ? 10.569 7.906 -18.231 1.00 14.72 43 ARG B N 1
ATOM 2049 C CA . ARG B 1 43 ? 9.526 8.306 -19.173 1.00 16.22 43 ARG B CA 1
ATOM 2050 C C . ARG B 1 43 ? 8.163 7.751 -18.785 1.00 16.70 43 ARG B C 1
ATOM 2051 O O . ARG B 1 43 ? 7.146 8.431 -18.927 1.00 19.01 43 ARG B O 1
ATOM 2059 N N . ASP B 1 44 ? 8.147 6.516 -18.292 1.00 15.16 44 ASP B N 1
ATOM 2060 C CA . ASP B 1 44 ? 6.902 5.856 -17.919 1.00 16.66 44 ASP B CA 1
ATOM 2061 C C . ASP B 1 44 ? 6.402 6.294 -16.543 1.00 15.53 44 ASP B C 1
ATOM 2062 O O . ASP B 1 44 ? 5.293 5.945 -16.148 1.00 17.00 44 ASP B O 1
ATOM 2067 N N . ASP B 1 45 ? 7.229 7.042 -15.814 1.00 14.52 45 ASP B N 1
ATOM 2068 C CA . ASP B 1 45 ? 6.866 7.532 -14.485 1.00 15.11 45 ASP B CA 1
ATOM 2069 C C . ASP B 1 45 ? 6.418 6.386 -13.577 1.00 15.01 45 ASP B C 1
ATOM 2070 O O . ASP B 1 45 ? 5.381 6.466 -12.913 1.00 16.77 45 ASP B O 1
ATOM 2075 N N . VAL B 1 46 ? 7.209 5.320 -13.545 1.00 14.56 46 VAL B N 1
ATOM 2076 C CA . VAL B 1 46 ? 6.820 4.132 -12.800 1.00 14.44 46 VAL B CA 1
ATOM 2077 C C . VAL B 1 46 ? 6.817 4.375 -11.293 1.00 12.65 46 VAL B C 1
ATOM 2078 O O . VAL B 1 46 ? 7.442 5.316 -10.792 1.00 15.11 46 VAL B O 1
ATOM 2082 N N . GLY B 1 47 ? 6.105 3.518 -10.572 1.00 12.97 47 GLY B N 1
ATOM 2083 C CA . GLY B 1 47 ? 6.015 3.632 -9.126 1.00 13.37 47 GLY B CA 1
ATOM 2084 C C . GLY B 1 47 ? 7.257 3.130 -8.412 1.00 11.19 47 GLY B C 1
ATOM 2085 O O . GLY B 1 47 ? 7.551 3.556 -7.300 1.00 11.66 47 GLY B O 1
ATOM 2086 N N . ALA B 1 48 ? 7.984 2.219 -9.044 1.00 11.80 48 ALA B N 1
ATOM 2087 C CA . ALA B 1 48 ? 9.175 1.630 -8.436 1.00 11.45 48 ALA B CA 1
ATOM 2088 C C . ALA B 1 48 ? 9.960 0.854 -9.485 1.00 10.14 48 ALA B C 1
ATOM 2089 O O . ALA B 1 48 ? 9.412 0.497 -10.533 1.00 12.49 48 ALA B O 1
ATOM 2091 N N . LEU B 1 49 ? 11.240 0.606 -9.211 1.00 11.40 49 LEU B N 1
ATOM 2092 C CA . LEU B 1 49 ? 12.097 -0.154 -10.119 1.00 11.38 49 LEU B CA 1
ATOM 2093 C C . LEU B 1 49 ? 12.510 -1.444 -9.465 1.00 10.46 49 LEU B C 1
ATOM 2094 O O . LEU B 1 49 ? 12.775 -1.473 -8.267 1.00 14.22 49 LEU B O 1
ATOM 2099 N N . VAL B 1 50 ? 12.617 -2.495 -10.262 1.00 11.10 50 VAL B N 1
ATOM 2100 C CA . VAL B 1 50 ? 13.291 -3.711 -9.844 1.00 10.99 50 VAL B CA 1
ATOM 2101 C C . VAL B 1 50 ? 14.442 -3.911 -10.806 1.00 10.67 50 VAL B C 1
ATOM 2102 O O . VAL B 1 50 ? 14.248 -3.847 -12.016 1.00 12.95 50 VAL B O 1
ATOM 2106 N N . ILE B 1 51 ? 15.641 -4.127 -10.283 1.00 10.35 51 ILE B N 1
ATOM 2107 C CA . ILE B 1 51 ? 16.782 -4.451 -11.122 1.00 10.12 51 ILE B CA 1
ATOM 2108 C C . ILE B 1 51 ? 17.250 -5.854 -10.773 1.00 9.71 51 ILE B C 1
ATOM 2109 O O . ILE B 1 51 ? 17.490 -6.156 -9.594 1.00 10.65 51 ILE B O 1
ATOM 2114 N N . THR B 1 52 ? 17.352 -6.723 -11.780 1.00 10.45 52 THR B N 1
ATOM 2115 C CA . THR B 1 52 ? 17.759 -8.106 -11.557 1.00 11.76 52 THR B CA 1
ATOM 2116 C C . THR B 1 52 ? 19.045 -8.404 -12.295 1.00 11.01 52 THR B C 1
ATOM 2117 O O . THR B 1 52 ? 19.438 -7.669 -13.204 1.00 11.17 52 THR B O 1
ATOM 2121 N N . GLY B 1 53 ? 19.700 -9.487 -11.899 1.00 11.56 53 GLY B N 1
ATOM 2122 C CA . GLY B 1 53 ? 20.773 -10.050 -12.692 1.00 11.63 53 GLY B CA 1
ATOM 2123 C C . GLY B 1 53 ? 20.222 -11.154 -13.574 1.00 11.29 53 GLY B C 1
ATOM 2124 O O . GLY B 1 53 ? 19.039 -11.142 -13.927 1.00 12.33 53 GLY B O 1
ATOM 2125 N N . ASN B 1 54 ? 21.079 -12.097 -13.940 1.00 12.07 54 ASN B N 1
ATOM 2126 C CA . ASN B 1 54 ? 20.633 -13.245 -14.715 1.00 12.60 54 ASN B CA 1
ATOM 2127 C C . ASN B 1 54 ? 20.591 -14.504 -13.853 1.00 13.86 54 ASN B C 1
ATOM 2128 O O . ASN B 1 54 ? 20.622 -14.413 -12.628 1.00 14.34 54 ASN B O 1
ATOM 2133 N N . GLY B 1 55 ? 20.495 -15.673 -14.474 1.00 13.63 55 GLY B N 1
ATOM 2134 C CA . GLY B 1 55 ? 20.357 -16.906 -13.720 1.00 14.76 55 GLY B CA 1
ATOM 2135 C C . GLY B 1 55 ? 21.615 -17.342 -12.993 1.00 15.11 55 GLY B C 1
ATOM 2136 O O . GLY B 1 55 ? 21.553 -18.180 -12.093 1.00 16.64 55 GLY B O 1
ATOM 2137 N N . ARG B 1 56 ? 22.759 -16.791 -13.380 1.00 15.86 56 ARG B N 1
ATOM 2138 C CA . ARG B 1 56 ? 24.026 -17.206 -12.778 1.00 16.30 56 ARG B CA 1
ATOM 2139 C C . ARG B 1 56 ? 24.638 -16.200 -11.803 1.00 15.65 56 ARG B C 1
ATOM 2140 O O . ARG B 1 56 ? 25.301 -16.591 -10.842 1.00 17.40 56 ARG B O 1
ATOM 2148 N N . VAL B 1 57 ? 24.419 -14.913 -12.050 1.00 13.84 57 VAL B N 1
ATOM 2149 C CA . VAL B 1 57 ? 25.011 -13.865 -11.226 1.00 13.83 57 VAL B CA 1
ATOM 2150 C C . VAL B 1 57 ? 24.074 -12.677 -11.102 1.00 13.64 57 VAL B C 1
ATOM 2151 O O . VAL B 1 57 ? 23.143 -12.531 -11.894 1.00 13.67 57 VAL B O 1
ATOM 2155 N N . PHE B 1 58 ? 24.311 -11.832 -10.099 1.00 13.08 58 PHE B N 1
ATOM 2156 C CA . PHE B 1 58 ? 23.809 -10.469 -10.163 1.00 12.14 58 PHE B CA 1
ATOM 2157 C C . PHE B 1 58 ? 24.738 -9.718 -11.118 1.00 12.55 58 PHE B C 1
ATOM 2158 O O . PHE B 1 58 ? 24.336 -9.332 -12.215 1.00 13.04 58 PHE B O 1
ATOM 2166 N N . SER B 1 59 ? 25.989 -9.545 -10.707 1.00 12.59 59 SER B N 1
ATOM 2167 C CA . SER B 1 59 ? 27.047 -9.061 -11.585 1.00 10.91 59 SER B CA 1
ATOM 2168 C C . SER B 1 59 ? 28.419 -9.375 -11.010 1.00 12.47 59 SER B C 1
ATOM 2169 O O . SER B 1 59 ? 28.636 -9.233 -9.806 1.00 12.10 59 SER B O 1
ATOM 2172 N N . GLY B 1 60 ? 29.337 -9.798 -11.871 1.00 12.39 60 GLY B N 1
ATOM 2173 C CA . GLY B 1 60 ? 30.705 -10.068 -11.470 1.00 13.84 60 GLY B CA 1
ATOM 2174 C C . GLY B 1 60 ? 31.546 -8.813 -11.317 1.00 13.48 60 GLY B C 1
ATOM 2175 O O . GLY B 1 60 ? 32.707 -8.891 -10.915 1.00 15.43 60 GLY B O 1
ATOM 2176 N N . GLY B 1 61 ? 30.970 -7.658 -11.641 1.00 14.19 61 GLY B N 1
ATOM 2177 C CA . GLY B 1 61 ? 31.669 -6.394 -11.473 1.00 15.51 61 GLY B CA 1
ATOM 2178 C C . GLY B 1 61 ? 32.075 -5.744 -12.782 1.00 14.64 61 GLY B C 1
ATOM 2179 O O . GLY B 1 61 ? 31.495 -6.027 -13.827 1.00 15.76 61 GLY B O 1
ATOM 2180 N N . PHE B 1 62 ? 33.075 -4.871 -12.729 1.00 14.54 62 PHE B N 1
ATOM 2181 C CA . PHE B 1 62 ? 33.564 -4.190 -13.927 1.00 14.94 62 PHE B CA 1
ATOM 2182 C C . PHE B 1 62 ? 34.133 -5.162 -14.951 1.00 17.40 62 PHE B C 1
ATOM 2183 O O . PHE B 1 62 ? 34.449 -6.311 -14.634 1.00 18.71 62 PHE B O 1
ATOM 2191 N N . ASP B 1 63 ? 34.274 -4.672 -16.179 1.00 19.48 63 ASP B N 1
ATOM 2192 C CA . ASP B 1 63 ? 35.000 -5.366 -17.235 1.00 24.08 63 ASP B CA 1
ATOM 2193 C C . ASP B 1 63 ? 36.487 -5.338 -16.888 1.00 29.82 63 ASP B C 1
ATOM 2194 O O . ASP B 1 63 ? 37.138 -4.299 -16.994 1.00 29.66 63 ASP B O 1
ATOM 2199 N N . LEU B 1 64 ? 37.020 -6.481 -16.468 1.00 36.86 64 LEU B N 1
ATOM 2200 C CA . LEU B 1 64 ? 38.397 -6.556 -15.980 1.00 42.36 64 LEU B CA 1
ATOM 2201 C C . LEU B 1 64 ? 39.441 -6.283 -17.063 1.00 44.75 64 LEU B C 1
ATOM 2202 O O . LEU B 1 64 ? 40.532 -5.790 -16.772 1.00 46.33 64 LEU B O 1
ATOM 2204 N N . LYS B 1 65 ? 39.109 -6.609 -18.308 1.00 44.18 65 LYS B N 1
ATOM 2205 C CA . LYS B 1 65 ? 40.006 -6.343 -19.426 1.00 45.32 65 LYS B CA 1
ATOM 2206 C C . LYS B 1 65 ? 40.334 -4.854 -19.509 1.00 44.06 65 LYS B C 1
ATOM 2207 O O . LYS B 1 65 ? 41.474 -4.470 -19.764 1.00 43.83 65 LYS B O 1
ATOM 2213 N N . ILE B 1 66 ? 39.325 -4.020 -19.282 1.00 41.96 66 ILE B N 1
ATOM 2214 C CA . ILE B 1 66 ? 39.493 -2.575 -19.354 1.00 42.03 66 ILE B CA 1
ATOM 2215 C C . ILE B 1 66 ? 40.196 -2.038 -18.112 1.00 44.41 66 ILE B C 1
ATOM 2216 O O . ILE B 1 66 ? 41.067 -1.170 -18.200 1.00 44.64 66 ILE B O 1
ATOM 2221 N N . LEU B 1 67 ? 39.813 -2.564 -16.954 1.00 45.82 67 LEU B N 1
ATOM 2222 C CA . LEU B 1 67 ? 40.340 -2.080 -15.685 1.00 48.89 67 LEU B CA 1
ATOM 2223 C C . LEU B 1 67 ? 41.850 -2.281 -15.585 1.00 51.91 67 LEU B C 1
ATOM 2224 O O . LEU B 1 67 ? 42.561 -1.439 -15.040 1.00 52.94 67 LEU B O 1
ATOM 2229 N N . THR B 1 68 ? 42.334 -3.399 -16.116 1.00 53.70 68 THR B N 1
ATOM 2230 C CA . THR B 1 68 ? 43.763 -3.682 -16.120 1.00 55.50 68 THR B CA 1
ATOM 2231 C C . THR B 1 68 ? 44.426 -3.073 -17.350 1.00 56.34 68 THR B C 1
ATOM 2232 O O . THR B 1 68 ? 45.642 -3.156 -17.520 1.00 56.88 68 THR B O 1
ATOM 2236 N N . VAL B 1 72 ? 44.958 3.934 -19.304 1.00 49.76 72 VAL B N 1
ATOM 2237 C CA . VAL B 1 72 ? 44.418 4.306 -18.002 1.00 49.98 72 VAL B CA 1
ATOM 2238 C C . VAL B 1 72 ? 43.093 5.051 -18.135 1.00 46.19 72 VAL B C 1
ATOM 2239 O O . VAL B 1 72 ? 42.216 4.929 -17.279 1.00 43.26 72 VAL B O 1
ATOM 2243 N N . GLN B 1 73 ? 42.942 5.817 -19.210 1.00 44.59 73 GLN B N 1
ATOM 2244 C CA . GLN B 1 73 ? 41.742 6.629 -19.389 1.00 42.62 73 GLN B CA 1
ATOM 2245 C C . GLN B 1 73 ? 40.467 5.788 -19.516 1.00 37.40 73 GLN B C 1
ATOM 2246 O O . GLN B 1 73 ? 39.447 6.123 -18.917 1.00 36.10 73 GLN B O 1
ATOM 2252 N N . PRO B 1 74 ? 40.516 4.700 -20.304 1.00 32.93 74 PRO B N 1
ATOM 2253 C CA . PRO B 1 74 ? 39.351 3.808 -20.365 1.00 31.11 74 PRO B CA 1
ATOM 2254 C C . PRO B 1 74 ? 38.959 3.258 -18.993 1.00 26.59 74 PRO B C 1
ATOM 2255 O O . PRO B 1 74 ? 37.772 3.100 -18.716 1.00 25.18 74 PRO B O 1
ATOM 2259 N N . ALA B 1 75 ? 39.945 2.970 -18.150 1.00 24.99 75 ALA B N 1
ATOM 2260 C CA . ALA B 1 75 ? 39.678 2.472 -16.806 1.00 25.12 75 ALA B CA 1
ATOM 2261 C C . ALA B 1 75 ? 38.993 3.546 -15.966 1.00 22.56 75 ALA B C 1
ATOM 2262 O O . ALA B 1 75 ? 37.989 3.284 -15.295 1.00 21.68 75 ALA B O 1
ATOM 2264 N N . ILE B 1 76 ? 39.552 4.753 -16.003 1.00 22.46 76 ILE B N 1
ATOM 2265 C CA . ILE B 1 76 ? 38.973 5.903 -15.314 1.00 22.15 76 ILE B CA 1
ATOM 2266 C C . ILE B 1 76 ? 37.528 6.147 -15.747 1.00 19.24 76 ILE B C 1
ATOM 2267 O O . ILE B 1 76 ? 36.636 6.316 -14.913 1.00 19.02 76 ILE B O 1
ATOM 2272 N N . ASP B 1 77 ? 37.304 6.156 -17.057 1.00 19.98 77 ASP B N 1
ATOM 2273 C CA . ASP B 1 77 ? 35.972 6.396 -17.595 1.00 19.62 77 ASP B CA 1
ATOM 2274 C C . ASP B 1 77 ? 34.975 5.324 -17.174 1.00 16.88 77 ASP B C 1
ATOM 2275 O O . ASP B 1 77 ? 33.831 5.637 -16.849 1.00 15.90 77 ASP B O 1
ATOM 2280 N N . MET B 1 78 ? 35.403 4.064 -17.192 1.00 16.80 78 MET B N 1
ATOM 2281 C CA . MET B 1 78 ? 34.520 2.972 -16.790 1.00 17.43 78 MET B CA 1
ATOM 2282 C C . MET B 1 78 ? 34.167 3.098 -15.309 1.00 15.20 78 MET B C 1
ATOM 2283 O O . MET B 1 78 ? 33.018 2.911 -14.918 1.00 13.85 78 MET B O 1
ATOM 2288 N N . LEU B 1 79 ? 35.161 3.406 -14.485 1.00 14.65 79 LEU B N 1
ATOM 2289 C CA A LEU B 1 79 ? 34.917 3.564 -13.059 0.56 12.85 79 LEU B CA 1
ATOM 2290 C CA B LEU B 1 79 ? 34.940 3.589 -13.054 0.44 13.55 79 LEU B CA 1
ATOM 2291 C C . LEU B 1 79 ? 33.971 4.732 -12.798 1.00 13.01 79 LEU B C 1
ATOM 2292 O O . LEU B 1 79 ? 33.003 4.589 -12.050 1.00 12.20 79 LEU B O 1
ATOM 2301 N N . ARG B 1 80 ? 34.234 5.879 -13.422 1.00 13.58 80 ARG B N 1
ATOM 2302 C CA . ARG B 1 80 ? 33.352 7.027 -13.224 1.00 13.02 80 ARG B CA 1
ATOM 2303 C C . ARG B 1 80 ? 31.926 6.682 -13.620 1.00 12.11 80 ARG B C 1
ATOM 2304 O O . ARG B 1 80 ? 30.992 6.988 -12.895 1.00 12.76 80 ARG B O 1
ATOM 2312 N N . GLY B 1 81 ? 31.764 6.021 -14.762 1.00 12.19 81 GLY B N 1
ATOM 2313 C CA . GLY B 1 81 ? 30.444 5.646 -15.230 1.00 11.99 81 GLY B CA 1
ATOM 2314 C C . GLY B 1 81 ? 29.726 4.690 -14.294 1.00 11.42 81 GLY B C 1
ATOM 2315 O O . GLY B 1 81 ? 28.520 4.811 -14.087 1.00 10.96 81 GLY B O 1
ATOM 2316 N N . GLY B 1 82 ? 30.460 3.732 -13.733 1.00 11.26 82 GLY B N 1
ATOM 2317 C CA . GLY B 1 82 ? 29.863 2.796 -12.799 1.00 11.86 82 GLY B CA 1
ATOM 2318 C C . GLY B 1 82 ? 29.379 3.507 -11.547 1.00 9.01 82 GLY B C 1
ATOM 2319 O O . GLY B 1 82 ? 28.277 3.267 -11.043 1.00 10.36 82 GLY B O 1
ATOM 2320 N N . PHE B 1 83 ? 30.206 4.408 -11.034 1.00 9.84 83 PHE B N 1
ATOM 2321 C CA . PHE B 1 83 ? 29.820 5.121 -9.825 1.00 9.95 83 PHE B CA 1
ATOM 2322 C C . PHE B 1 83 ? 28.745 6.178 -10.073 1.00 9.67 83 PHE B C 1
ATOM 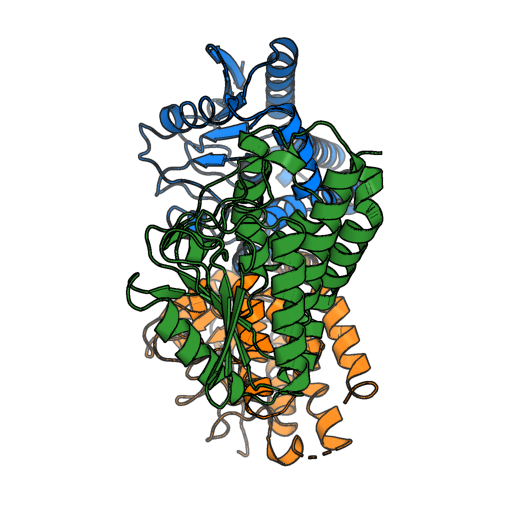2323 O O . PHE B 1 83 ? 27.959 6.476 -9.172 1.00 10.95 83 PHE B O 1
ATOM 2331 N N . GLU B 1 84 ? 28.681 6.721 -11.293 1.00 9.85 84 GLU B N 1
ATOM 2332 C CA . GLU B 1 84 ? 27.556 7.587 -11.668 1.00 9.70 84 GLU B CA 1
ATOM 2333 C C . GLU B 1 84 ? 26.256 6.796 -11.714 1.00 10.21 84 GLU B C 1
ATOM 2334 O O . GLU B 1 84 ? 25.213 7.284 -11.295 1.00 10.17 84 GLU B O 1
ATOM 2340 N N . LEU B 1 85 ? 26.321 5.579 -12.237 1.00 9.41 85 LEU B N 1
ATOM 2341 C CA . LEU B 1 85 ? 25.155 4.709 -12.237 1.00 10.72 85 LEU B CA 1
ATOM 2342 C C . LEU B 1 85 ? 24.697 4.446 -10.802 1.00 10.31 85 LEU B C 1
ATOM 2343 O O . LEU B 1 85 ? 23.511 4.536 -10.496 1.00 9.81 85 LEU B O 1
ATOM 2348 N N . ALA B 1 86 ? 25.644 4.134 -9.919 1.00 9.65 86 ALA B N 1
ATOM 2349 C CA . ALA B 1 86 ? 25.333 3.951 -8.503 1.00 11.41 86 ALA B CA 1
ATOM 2350 C C . ALA B 1 86 ? 24.659 5.194 -7.928 1.00 10.45 86 ALA B C 1
ATOM 2351 O O . ALA B 1 86 ? 23.637 5.105 -7.249 1.00 10.60 86 ALA B O 1
ATOM 2353 N N . TYR B 1 87 ? 25.227 6.358 -8.220 1.00 10.08 87 TYR B N 1
ATOM 2354 C CA . TYR B 1 87 ? 24.678 7.614 -7.739 1.00 9.72 87 TYR B CA 1
ATOM 2355 C C . TYR B 1 87 ? 23.247 7.799 -8.235 1.00 8.73 87 TYR B C 1
ATOM 2356 O O . TYR B 1 87 ? 22.369 8.239 -7.492 1.00 9.59 87 TYR B O 1
ATOM 2365 N N . ARG B 1 88 ? 23.016 7.481 -9.507 1.00 9.24 88 ARG B N 1
ATOM 2366 C CA . ARG B 1 88 ? 21.703 7.666 -10.114 1.00 9.80 88 ARG B CA 1
ATOM 2367 C C . ARG B 1 88 ? 20.668 6.803 -9.399 1.00 9.10 88 ARG B C 1
ATOM 2368 O O . ARG B 1 88 ? 19.529 7.221 -9.185 1.00 10.09 88 ARG B O 1
ATOM 2376 N N . LEU B 1 89 ? 21.066 5.591 -9.027 1.00 8.43 89 LEU B N 1
ATOM 2377 C CA . LEU B 1 89 ? 20.147 4.691 -8.337 1.00 9.02 89 LEU B CA 1
ATOM 2378 C C . LEU B 1 89 ? 19.956 5.055 -6.860 1.00 8.50 89 LEU B C 1
ATOM 2379 O O . LEU B 1 89 ? 18.832 5.025 -6.360 1.00 9.07 89 LEU B O 1
ATOM 2384 N N . LEU B 1 90 ? 21.044 5.419 -6.175 1.00 8.34 90 LEU B N 1
ATOM 2385 C CA . LEU B 1 90 ? 20.951 5.826 -4.772 1.00 9.42 90 LEU B CA 1
ATOM 2386 C C . LEU B 1 90 ? 20.076 7.060 -4.580 1.00 8.94 90 LEU B C 1
ATOM 2387 O O . LEU B 1 90 ? 19.469 7.247 -3.522 1.00 10.64 90 LEU B O 1
ATOM 2392 N N . SER B 1 91 ? 20.015 7.916 -5.594 1.00 8.05 91 SER B N 1
ATOM 2393 C CA . SER B 1 91 ? 19.239 9.146 -5.495 1.00 9.04 91 SER B CA 1
ATOM 2394 C C . SER B 1 91 ? 17.919 9.064 -6.261 1.00 8.63 91 SER B C 1
ATOM 2395 O O . SER B 1 91 ? 17.216 10.061 -6.386 1.00 10.69 91 SER B O 1
ATOM 2398 N N . TYR B 1 92 ? 17.581 7.874 -6.757 1.00 7.90 92 TYR B N 1
ATOM 2399 C CA . TYR B 1 92 ? 16.417 7.718 -7.633 1.00 8.62 92 TYR B CA 1
ATOM 2400 C C . TYR B 1 92 ? 15.142 8.143 -6.894 1.00 9.38 92 TYR B C 1
ATOM 2401 O O . TYR B 1 92 ? 14.976 7.810 -5.725 1.00 9.23 92 TYR B O 1
ATOM 2410 N N . PRO B 1 93 ? 14.235 8.875 -7.565 1.00 9.13 93 PRO B N 1
ATOM 2411 C CA . PRO B 1 93 ? 13.067 9.397 -6.832 1.00 9.54 93 PRO B CA 1
ATOM 2412 C C . PRO B 1 93 ? 11.961 8.378 -6.569 1.00 8.68 93 PRO B C 1
ATOM 2413 O O . PRO B 1 93 ? 10.990 8.719 -5.906 1.00 11.04 93 PRO B O 1
ATOM 2417 N N . LYS B 1 94 ? 12.108 7.159 -7.077 1.00 8.81 94 LYS B N 1
ATOM 2418 C CA . LYS B 1 94 ? 11.171 6.080 -6.781 1.00 8.90 94 LYS B CA 1
ATOM 2419 C C . LYS B 1 94 ? 11.917 4.980 -6.033 1.00 9.84 94 LYS B C 1
ATOM 2420 O O . LYS B 1 94 ? 13.137 4.877 -6.135 1.00 9.52 94 LYS B O 1
ATOM 2426 N N . PRO B 1 95 ? 11.184 4.128 -5.304 1.00 8.91 95 PRO B N 1
ATOM 2427 C CA . PRO B 1 95 ? 11.864 3.006 -4.647 1.00 9.39 95 PRO B CA 1
ATOM 2428 C C . PRO B 1 95 ? 12.537 2.079 -5.655 1.00 9.57 95 PRO B C 1
ATOM 2429 O O . PRO B 1 95 ? 11.976 1.808 -6.725 1.00 10.02 95 PRO B O 1
ATOM 2433 N N . VAL B 1 96 ? 13.726 1.600 -5.300 1.00 9.26 96 VAL B N 1
ATOM 2434 C CA . VAL B 1 96 ? 14.523 0.724 -6.144 1.00 9.37 96 VAL B CA 1
ATOM 2435 C C . VAL B 1 96 ? 14.748 -0.580 -5.396 1.00 8.55 96 VAL B C 1
ATOM 2436 O O . VAL B 1 96 ? 15.273 -0.565 -4.281 1.00 9.76 96 VAL B O 1
ATOM 2440 N N . VAL B 1 97 ? 14.332 -1.694 -5.987 1.00 9.24 97 VAL B N 1
ATOM 2441 C CA . VAL B 1 97 ? 14.512 -3.001 -5.368 1.00 9.08 97 VAL B CA 1
ATOM 2442 C C . VAL B 1 97 ? 15.471 -3.837 -6.202 1.00 8.26 97 VAL B C 1
ATOM 2443 O O . VAL B 1 97 ? 15.302 -3.962 -7.420 1.00 10.34 97 VAL B O 1
ATOM 2447 N N . MET B 1 98 ? 16.492 -4.397 -5.558 1.00 8.80 98 MET B N 1
ATOM 2448 C CA . MET B 1 98 ? 17.466 -5.236 -6.251 1.00 8.85 98 MET B CA 1
ATOM 2449 C C . MET B 1 98 ? 17.132 -6.699 -6.053 1.00 9.26 98 MET B C 1
ATOM 2450 O O . MET B 1 98 ? 16.965 -7.160 -4.922 1.00 10.39 98 MET B O 1
ATOM 2455 N N . ALA B 1 99 ? 17.033 -7.428 -7.156 1.00 9.41 99 ALA B N 1
ATOM 2456 C CA . ALA B 1 99 ? 16.886 -8.871 -7.119 1.00 11.16 99 ALA B CA 1
ATOM 2457 C C . ALA B 1 99 ? 18.259 -9.461 -7.394 1.00 11.47 99 ALA B C 1
ATOM 2458 O O . ALA B 1 99 ? 18.706 -9.536 -8.538 1.00 10.80 99 ALA B O 1
ATOM 2460 N N . CYS B 1 100 ? 18.944 -9.842 -6.323 1.00 11.81 100 CYS B N 1
ATOM 2461 C CA . CYS B 1 100 ? 20.273 -10.416 -6.420 1.00 10.74 100 CYS B CA 1
ATOM 2462 C C . CYS B 1 100 ? 20.148 -11.891 -6.780 1.00 11.06 100 CYS B C 1
ATOM 2463 O O . CYS B 1 100 ? 19.940 -12.739 -5.912 1.00 11.27 100 CYS B O 1
ATOM 2466 N N . THR B 1 101 ? 20.267 -12.183 -8.077 1.00 11.70 101 THR B N 1
ATOM 2467 C CA . THR B 1 101 ? 19.931 -13.488 -8.635 1.00 11.58 101 THR B CA 1
ATOM 2468 C C . THR B 1 101 ? 21.129 -14.432 -8.724 1.00 11.79 101 THR B C 1
ATOM 2469 O O . THR B 1 101 ? 21.010 -15.557 -9.210 1.00 13.49 101 THR B O 1
ATOM 2473 N N . GLY B 1 102 ? 22.274 -13.970 -8.241 1.00 12.23 102 GLY B N 1
ATOM 2474 C CA . GLY B 1 102 ? 23.487 -14.762 -8.161 1.00 13.12 102 GLY B CA 1
ATOM 2475 C C . GLY B 1 102 ? 24.511 -13.926 -7.421 1.00 13.11 102 GLY B C 1
ATOM 2476 O O . GLY B 1 102 ? 24.149 -12.955 -6.757 1.00 13.57 102 GLY B O 1
ATOM 2477 N N . HIS B 1 103 ? 25.790 -14.257 -7.543 1.00 11.70 103 HIS B N 1
ATOM 2478 C CA . HIS B 1 103 ? 26.775 -13.510 -6.766 1.00 11.21 103 HIS B CA 1
ATOM 2479 C C . HIS B 1 103 ? 26.931 -12.064 -7.232 1.00 10.04 103 HIS B C 1
ATOM 2480 O O . HIS B 1 103 ? 26.593 -11.711 -8.371 1.00 11.40 103 HIS B O 1
ATOM 2487 N N . ALA B 1 104 ? 27.399 -11.219 -6.323 1.00 9.99 104 ALA B N 1
ATOM 2488 C CA . ALA B 1 104 ? 27.621 -9.810 -6.609 1.00 9.47 104 ALA B CA 1
ATOM 2489 C C . ALA B 1 104 ? 29.022 -9.468 -6.136 1.00 9.62 104 ALA B C 1
ATOM 2490 O O . ALA B 1 104 ? 29.289 -9.456 -4.930 1.00 10.62 104 ALA B O 1
ATOM 2492 N N . ILE B 1 105 ? 29.921 -9.203 -7.078 1.00 9.73 105 ILE B N 1
ATOM 2493 C CA . ILE B 1 105 ? 31.328 -9.011 -6.755 1.00 10.05 105 ILE B CA 1
ATOM 2494 C C . ILE B 1 105 ? 31.790 -7.622 -7.175 1.00 9.56 105 ILE B C 1
ATOM 2495 O O . ILE B 1 105 ? 31.491 -7.174 -8.291 1.00 9.89 105 ILE B O 1
ATOM 2500 N N . ALA B 1 106 ? 32.512 -6.945 -6.283 1.00 8.91 106 ALA B N 1
ATOM 2501 C CA . ALA B 1 106 ? 33.125 -5.655 -6.581 1.00 10.08 106 ALA B CA 1
ATOM 2502 C C . ALA B 1 106 ? 32.063 -4.670 -7.069 1.00 10.21 106 ALA B C 1
ATOM 2503 O O . ALA B 1 106 ? 31.106 -4.417 -6.349 1.00 9.85 106 ALA B O 1
ATOM 2505 N N . MET B 1 107 ? 32.178 -4.143 -8.290 1.00 10.35 107 MET B N 1
ATOM 2506 C CA . MET B 1 107 ? 31.165 -3.185 -8.745 1.00 10.29 107 MET B CA 1
ATOM 2507 C C . MET B 1 107 ? 29.751 -3.790 -8.722 1.00 10.21 107 MET B C 1
ATOM 2508 O O . MET B 1 107 ? 28.766 -3.066 -8.574 1.00 10.46 107 MET B O 1
ATOM 2513 N N . GLY B 1 108 ? 29.653 -5.110 -8.870 1.00 10.77 108 GLY B N 1
ATOM 2514 C CA . GLY B 1 108 ? 28.370 -5.785 -8.730 1.00 10.91 108 GLY B CA 1
ATOM 2515 C C . GLY B 1 108 ? 27.806 -5.628 -7.323 1.00 9.49 108 GLY B C 1
ATOM 2516 O O . GLY B 1 108 ? 26.608 -5.412 -7.146 1.00 10.20 108 GLY B O 1
ATOM 2517 N N . ALA B 1 109 ? 28.672 -5.744 -6.312 1.00 9.54 109 ALA B N 1
ATOM 2518 C CA . ALA B 1 109 ? 28.274 -5.529 -4.919 1.00 9.07 109 ALA B CA 1
ATOM 2519 C C . ALA B 1 109 ? 27.951 -4.060 -4.670 1.00 8.82 109 ALA B C 1
ATOM 2520 O O . ALA B 1 109 ? 27.029 -3.740 -3.912 1.00 9.54 109 ALA B O 1
ATOM 2522 N N . PHE B 1 110 ? 28.698 -3.156 -5.302 1.00 9.28 110 PHE B N 1
ATOM 2523 C CA . PHE B 1 110 ? 28.453 -1.731 -5.086 1.00 9.01 110 PHE B CA 1
ATOM 2524 C C . PHE B 1 110 ? 27.110 -1.342 -5.694 1.00 8.93 110 PHE B C 1
ATOM 2525 O O . PHE B 1 110 ? 26.339 -0.598 -5.095 1.00 10.37 110 PHE B O 1
ATOM 2533 N N . LEU B 1 111 ? 26.830 -1.865 -6.885 1.00 9.22 111 LEU B N 1
ATOM 2534 C CA . LEU B 1 111 ? 25.543 -1.644 -7.536 1.00 9.76 111 LEU B CA 1
ATOM 2535 C C . LEU B 1 111 ? 24.392 -2.186 -6.674 1.00 9.40 111 LEU B C 1
ATOM 2536 O O . LEU B 1 111 ? 23.391 -1.507 -6.446 1.00 9.42 111 LEU B O 1
ATOM 2541 N N . LEU B 1 112 ? 24.546 -3.419 -6.195 1.00 9.80 112 LEU B N 1
ATOM 2542 C CA . LEU B 1 112 ? 23.552 -4.035 -5.321 1.00 9.59 112 LEU B CA 1
ATOM 2543 C C . LEU B 1 112 ? 23.230 -3.130 -4.134 1.00 8.23 112 LEU B C 1
ATOM 2544 O O . LEU B 1 112 ? 22.062 -2.984 -3.736 1.00 9.05 112 LEU B O 1
ATOM 2549 N N . SER B 1 113 ? 24.282 -2.529 -3.575 1.00 8.74 113 SER B N 1
ATOM 2550 C CA . SER B 1 113 ? 24.196 -1.702 -2.376 1.00 8.51 113 SER B CA 1
ATOM 2551 C C . SER B 1 113 ? 23.495 -0.361 -2.602 1.00 8.30 113 SER B C 1
ATOM 2552 O O . SER B 1 113 ? 23.349 0.421 -1.663 1.00 9.92 113 SER B O 1
ATOM 2555 N N . CYS B 1 114 ? 23.052 -0.104 -3.835 1.00 9.01 114 CYS B N 1
ATOM 2556 C CA . CYS B 1 114 ? 22.326 1.116 -4.160 1.00 10.21 114 CYS B CA 1
ATOM 2557 C C . CYS B 1 114 ? 20.811 0.951 -4.135 1.00 11.05 114 CYS B C 1
ATOM 2558 O O . CYS B 1 114 ? 20.078 1.929 -4.288 1.00 13.76 114 CYS B O 1
ATOM 2561 N N . GLY B 1 115 ? 20.336 -0.279 -3.967 1.00 10.38 115 GLY B N 1
ATOM 2562 C CA . GLY B 1 115 ? 18.903 -0.513 -3.891 1.00 9.75 115 GLY B CA 1
ATOM 2563 C C . GLY B 1 115 ? 18.332 -0.136 -2.533 1.00 10.17 115 GLY B C 1
ATOM 2564 O O . GLY B 1 115 ? 18.981 -0.305 -1.502 1.00 12.01 115 GLY B O 1
ATOM 2565 N N . ASP B 1 116 ? 17.109 0.376 -2.505 1.00 9.35 116 ASP B N 1
ATOM 2566 C CA . ASP B 1 116 ? 16.439 0.637 -1.239 1.00 9.58 116 ASP B CA 1
ATOM 2567 C C . ASP B 1 116 ? 16.170 -0.665 -0.490 1.00 8.74 116 ASP B C 1
ATOM 2568 O O . ASP B 1 116 ? 16.205 -0.703 0.741 1.00 9.85 116 ASP B O 1
ATOM 2573 N N . HIS B 1 117 ? 15.884 -1.724 -1.238 1.00 8.85 117 HIS B N 1
ATOM 2574 C CA . HIS B 1 117 ? 15.642 -3.046 -0.675 1.00 7.86 117 HIS B CA 1
ATOM 2575 C C . HIS B 1 117 ? 16.366 -4.056 -1.554 1.00 8.86 117 HIS B C 1
ATOM 2576 O O . HIS B 1 117 ? 16.298 -3.969 -2.780 1.00 9.52 117 HIS B O 1
ATOM 2583 N N . ARG B 1 118 ? 17.046 -5.014 -0.938 1.00 8.74 118 ARG B N 1
ATOM 2584 C CA . ARG B 1 118 ? 17.905 -5.937 -1.657 1.00 9.39 118 ARG B CA 1
ATOM 2585 C C . ARG B 1 118 ? 17.584 -7.364 -1.230 1.00 8.93 118 ARG B C 1
ATOM 2586 O O . ARG B 1 118 ? 17.679 -7.694 -0.047 1.00 10.37 118 ARG B O 1
ATOM 2594 N N . VAL B 1 119 ? 17.198 -8.200 -2.191 1.00 10.35 119 VAL B N 1
ATOM 2595 C CA . VAL B 1 119 ? 16.785 -9.572 -1.926 1.00 10.49 119 VAL B CA 1
ATOM 2596 C C . VAL B 1 119 ? 17.782 -10.533 -2.556 1.00 10.94 119 VAL B C 1
ATOM 2597 O O . VAL B 1 119 ? 18.157 -10.359 -3.713 1.00 11.38 119 VAL B O 1
ATOM 2601 N N . ALA B 1 120 ? 18.214 -11.543 -1.806 1.00 10.65 120 ALA B N 1
ATOM 2602 C CA . ALA B 1 120 ? 19.116 -12.552 -2.353 1.00 11.78 120 ALA B CA 1
ATOM 2603 C C . ALA B 1 120 ? 18.740 -13.923 -1.825 1.00 11.67 120 ALA B C 1
ATOM 2604 O O . ALA B 1 120 ? 17.927 -14.035 -0.912 1.00 14.29 120 ALA B O 1
ATOM 2606 N N . ALA B 1 121 ? 19.333 -14.962 -2.406 1.00 12.72 121 ALA B N 1
ATOM 2607 C CA . ALA B 1 121 ? 19.204 -16.316 -1.885 1.00 13.76 121 ALA B CA 1
ATOM 2608 C C . ALA B 1 121 ? 20.381 -16.641 -0.973 1.00 13.80 121 ALA B C 1
ATOM 2609 O O . ALA B 1 121 ? 21.449 -16.033 -1.076 1.00 14.85 121 ALA B O 1
ATOM 2611 N N . HIS B 1 122 ? 20.175 -17.621 -0.100 1.00 15.33 122 HIS B N 1
ATOM 2612 C CA . HIS B 1 122 ? 21.150 -18.022 0.912 1.00 17.17 122 HIS B CA 1
ATOM 2613 C C . HIS B 1 122 ? 22.552 -18.265 0.347 1.00 14.63 122 HIS B C 1
ATOM 2614 O O . HIS B 1 122 ? 23.552 -17.896 0.965 1.00 16.89 122 HIS B O 1
ATOM 2621 N N . ALA B 1 123 ? 22.624 -18.875 -0.833 1.00 15.02 123 ALA B N 1
ATOM 2622 C CA . ALA B 1 123 ? 23.904 -19.306 -1.399 1.00 16.19 123 ALA B CA 1
ATOM 2623 C C . ALA B 1 123 ? 24.769 -18.208 -2.024 1.00 17.44 123 ALA B C 1
ATOM 2624 O O . ALA B 1 123 ? 25.961 -18.406 -2.243 1.00 20.00 123 ALA B O 1
ATOM 2626 N N . TYR B 1 124 ? 24.182 -17.058 -2.320 1.00 13.72 124 TYR B N 1
ATOM 2627 C CA . TYR B 1 124 ? 24.852 -16.102 -3.195 1.00 12.59 124 TYR B CA 1
ATOM 2628 C C . TYR B 1 124 ? 25.919 -15.291 -2.465 1.00 11.03 124 TYR B C 1
ATOM 2629 O O . TYR B 1 124 ? 25.633 -14.619 -1.472 1.00 12.59 124 TYR B O 1
ATOM 2638 N N . ASN B 1 125 ? 27.150 -15.347 -2.966 1.00 11.84 125 ASN B N 1
ATOM 2639 C CA . ASN B 1 125 ? 28.242 -14.588 -2.365 1.00 11.05 125 ASN B CA 1
ATOM 2640 C C . ASN B 1 125 ? 28.220 -13.117 -2.758 1.00 10.81 125 ASN B C 1
ATOM 2641 O O . ASN B 1 125 ? 27.946 -12.770 -3.909 1.00 12.34 125 ASN B O 1
ATOM 2646 N N . ILE B 1 126 ? 28.542 -12.259 -1.798 1.00 11.11 126 ILE B N 1
ATOM 2647 C CA . ILE B 1 126 ? 28.632 -10.826 -2.010 1.00 9.74 126 ILE B CA 1
ATOM 2648 C C . ILE B 1 126 ? 29.965 -10.389 -1.420 1.00 10.00 126 ILE B C 1
ATOM 2649 O O . ILE B 1 126 ? 30.261 -10.686 -0.260 1.00 10.54 126 ILE B O 1
ATOM 2654 N N . GLN B 1 127 ? 30.788 -9.710 -2.214 1.00 9.94 127 GLN B N 1
ATOM 2655 C CA . GLN B 1 127 ? 32.169 -9.460 -1.812 1.00 10.77 127 GLN B CA 1
ATOM 2656 C C . GLN B 1 127 ? 32.776 -8.312 -2.586 1.00 9.17 127 GLN B C 1
ATOM 2657 O O . GLN B 1 127 ? 32.627 -8.254 -3.804 1.00 11.01 127 GLN B O 1
ATOM 2663 N N . ALA B 1 128 ? 33.450 -7.404 -1.884 1.00 10.02 128 ALA B N 1
ATOM 2664 C CA . ALA B 1 128 ? 34.367 -6.465 -2.513 1.00 9.14 128 ALA B CA 1
ATOM 2665 C C . ALA B 1 128 ? 35.737 -7.134 -2.518 1.00 9.34 128 ALA B C 1
ATOM 2666 O O . ALA B 1 128 ? 36.427 -7.150 -1.496 1.00 10.31 128 ALA B O 1
ATOM 2668 N N . ASN B 1 129 ? 36.129 -7.713 -3.649 1.00 10.13 129 ASN B N 1
ATOM 2669 C CA . ASN B 1 129 ? 37.350 -8.515 -3.687 1.00 10.15 129 ASN B CA 1
ATOM 2670 C C . ASN B 1 129 ? 38.602 -7.721 -4.041 1.00 10.52 129 ASN B C 1
ATOM 2671 O O . ASN B 1 129 ? 39.673 -8.298 -4.191 1.00 11.46 129 ASN B O 1
ATOM 2676 N N . GLU B 1 130 ? 38.466 -6.401 -4.146 1.00 9.26 130 GLU B N 1
ATOM 2677 C CA . GLU B 1 130 ? 39.572 -5.546 -4.582 1.00 10.25 130 GLU B CA 1
ATOM 2678 C C . GLU B 1 130 ? 40.908 -5.862 -3.891 1.00 9.72 130 GLU B C 1
ATOM 2679 O O . GLU B 1 130 ? 41.928 -6.065 -4.551 1.00 10.75 130 GLU B O 1
ATOM 2685 N N . VAL B 1 131 ? 40.913 -5.905 -2.563 1.00 9.09 131 VAL B N 1
ATOM 2686 C CA . VAL B 1 131 ? 42.173 -6.092 -1.850 1.00 10.25 131 VAL B CA 1
ATOM 2687 C C . VAL B 1 131 ? 42.816 -7.452 -2.135 1.00 10.42 131 VAL B C 1
ATOM 2688 O O . VAL B 1 131 ? 44.045 -7.574 -2.171 1.00 11.27 131 VAL B O 1
ATOM 2692 N N . ALA B 1 132 ? 41.982 -8.462 -2.363 1.00 10.95 132 ALA B N 1
ATOM 2693 C CA . ALA B 1 132 ? 42.470 -9.796 -2.681 1.00 13.24 132 ALA B CA 1
ATOM 2694 C C . ALA B 1 132 ? 43.173 -9.823 -4.033 1.00 13.59 132 ALA B C 1
ATOM 2695 O O . ALA B 1 132 ? 44.070 -10.631 -4.254 1.00 17.20 132 ALA B O 1
ATOM 2697 N N . ILE B 1 133 ? 42.757 -8.948 -4.944 1.00 12.22 133 ILE B N 1
ATOM 2698 C CA . ILE B 1 133 ? 43.342 -8.954 -6.285 1.00 15.12 133 ILE B CA 1
ATOM 2699 C C . ILE B 1 133 ? 44.251 -7.758 -6.580 1.00 15.66 133 ILE B C 1
ATOM 2700 O O . ILE B 1 133 ? 44.628 -7.520 -7.729 1.00 19.60 133 ILE B O 1
ATOM 2705 N N . GLY B 1 134 ? 44.608 -7.013 -5.540 1.00 13.33 134 GLY B N 1
ATOM 2706 C CA . GLY B 1 134 ? 45.662 -6.020 -5.644 1.00 14.32 134 GLY B CA 1
ATOM 2707 C C . GLY B 1 134 ? 45.217 -4.600 -5.931 1.00 14.11 134 GLY B C 1
ATOM 2708 O O . GLY B 1 134 ? 46.024 -3.761 -6.321 1.00 17.70 134 GLY B O 1
ATOM 2709 N N . MET B 1 135 ? 43.938 -4.319 -5.713 1.00 12.82 135 MET B N 1
ATOM 2710 C CA A MET B 1 135 ? 43.398 -2.989 -5.962 0.54 13.51 135 MET B CA 1
ATOM 2711 C CA B MET B 1 135 ? 43.401 -2.987 -5.959 0.46 13.00 135 MET B CA 1
ATOM 2712 C C . MET B 1 135 ? 42.934 -2.322 -4.673 1.00 12.44 135 MET B C 1
ATOM 2713 O O . MET B 1 135 ? 42.236 -2.931 -3.874 1.00 12.83 135 MET B O 1
ATOM 2722 N N . THR B 1 136 ? 43.325 -1.069 -4.484 1.00 11.77 136 THR B N 1
ATOM 2723 C CA . THR B 1 136 ? 42.804 -0.276 -3.378 1.00 11.89 136 THR B CA 1
ATOM 2724 C C . THR B 1 136 ? 41.355 0.077 -3.699 1.00 12.41 136 THR B C 1
ATOM 2725 O O . THR B 1 136 ? 41.039 0.441 -4.831 1.00 14.22 136 THR B O 1
ATOM 2729 N N . ILE B 1 137 ? 40.455 -0.043 -2.734 1.00 10.67 137 ILE B N 1
ATOM 2730 C CA . ILE B 1 137 ? 39.060 0.243 -3.034 1.00 9.90 137 ILE B CA 1
ATOM 2731 C C . ILE B 1 137 ? 38.853 1.739 -3.270 1.00 9.08 137 ILE B C 1
ATOM 2732 O O . ILE B 1 137 ? 39.259 2.557 -2.445 1.00 10.31 137 ILE B O 1
ATOM 2737 N N . PRO B 1 138 ? 38.219 2.116 -4.401 1.00 10.47 138 PRO B N 1
ATOM 2738 C CA . PRO B 1 138 ? 37.994 3.548 -4.642 1.00 10.26 138 PRO B CA 1
ATOM 2739 C C . PRO B 1 138 ? 37.128 4.198 -3.565 1.00 10.01 138 PRO B C 1
ATOM 2740 O O . PRO B 1 138 ? 36.250 3.545 -2.997 1.00 10.35 138 PRO B O 1
ATOM 2744 N N . TYR B 1 139 ? 37.370 5.478 -3.304 1.00 9.39 139 TYR B N 1
ATOM 2745 C CA . TYR B 1 139 ? 36.581 6.206 -2.321 1.00 8.92 139 TYR B CA 1
ATOM 2746 C C . TYR B 1 139 ? 35.084 6.123 -2.589 1.00 8.85 139 TYR B C 1
ATOM 2747 O O . TYR B 1 139 ? 34.305 5.957 -1.657 1.00 9.73 139 TYR B O 1
ATOM 2756 N N . ALA B 1 140 ? 34.670 6.222 -3.855 1.00 9.22 140 ALA B N 1
ATOM 2757 C CA . ALA B 1 140 ? 33.240 6.176 -4.151 1.00 9.44 140 ALA B CA 1
ATOM 2758 C C . ALA B 1 140 ? 32.616 4.857 -3.701 1.00 9.55 140 ALA B C 1
ATOM 2759 O O . ALA B 1 140 ? 31.496 4.832 -3.187 1.00 9.69 140 ALA B O 1
ATOM 2761 N N . ALA B 1 141 ? 33.346 3.766 -3.907 1.00 9.60 141 ALA B N 1
ATOM 2762 C CA . ALA B 1 141 ? 32.886 2.447 -3.506 1.00 8.85 141 ALA B CA 1
ATOM 2763 C C . ALA B 1 141 ? 32.840 2.326 -1.980 1.00 8.35 141 ALA B C 1
ATOM 2764 O O . ALA B 1 141 ? 31.890 1.773 -1.425 1.00 9.35 141 ALA B O 1
ATOM 2766 N N . LEU B 1 142 ? 33.871 2.826 -1.303 1.00 8.32 142 LEU B N 1
ATOM 2767 C CA . LEU B 1 142 ? 33.882 2.830 0.159 1.00 8.70 142 LEU B CA 1
ATOM 2768 C C . LEU B 1 142 ? 32.652 3.551 0.697 1.00 8.28 142 LEU B C 1
ATOM 2769 O O . LEU B 1 142 ? 32.007 3.069 1.621 1.00 10.11 142 LEU B O 1
ATOM 2774 N N . GLU B 1 143 ? 32.308 4.687 0.101 1.00 7.71 143 GLU B N 1
ATOM 2775 C CA . GLU B 1 143 ? 31.185 5.462 0.613 1.00 8.23 143 GLU B CA 1
ATOM 2776 C C . GLU B 1 143 ? 29.852 4.756 0.380 1.00 8.43 143 GLU B C 1
ATOM 2777 O O . GLU B 1 143 ? 28.954 4.810 1.217 1.00 10.02 143 GLU B O 1
ATOM 2783 N N . ILE B 1 144 ? 29.730 4.068 -0.752 1.00 8.95 144 ILE B N 1
ATOM 2784 C CA . ILE B 1 144 ? 28.538 3.264 -1.004 1.00 9.13 144 ILE B CA 1
ATOM 2785 C C . ILE B 1 144 ? 28.399 2.175 0.070 1.00 9.26 144 ILE B C 1
ATOM 2786 O O . ILE B 1 144 ? 27.334 1.992 0.657 1.00 10.88 144 ILE B O 1
ATOM 2791 N N . MET B 1 145 ? 29.480 1.447 0.328 1.00 8.38 145 MET B N 1
ATOM 2792 C CA . MET B 1 145 ? 29.438 0.396 1.338 1.00 8.15 145 MET B CA 1
ATOM 2793 C C . MET B 1 145 ? 29.212 0.933 2.741 1.00 8.26 145 MET B C 1
ATOM 2794 O O . MET B 1 145 ? 28.475 0.338 3.522 1.00 9.62 145 MET B O 1
ATOM 2799 N N . LYS B 1 146 ? 29.854 2.054 3.050 1.00 8.83 146 LYS B N 1
ATOM 2800 C CA . LYS B 1 146 ? 29.763 2.656 4.376 1.00 9.46 146 LYS B CA 1
ATOM 2801 C C . LYS B 1 146 ? 28.321 3.022 4.706 1.00 9.87 146 LYS B C 1
ATOM 2802 O O . LYS B 1 146 ? 27.930 3.051 5.867 1.00 10.72 146 LYS B O 1
ATOM 2808 N N . LEU B 1 147 ? 27.522 3.282 3.677 1.00 9.89 147 LEU B N 1
ATOM 2809 C CA . LEU B 1 147 ? 26.130 3.643 3.873 1.00 9.10 147 LEU B CA 1
ATOM 2810 C C . LEU B 1 147 ? 25.267 2.477 4.359 1.00 9.16 147 LEU B C 1
ATOM 2811 O O . LEU B 1 147 ? 24.211 2.692 4.955 1.00 9.27 147 LEU B O 1
ATOM 2816 N N . ARG B 1 148 ? 25.696 1.247 4.085 1.00 8.05 148 ARG B N 1
ATOM 2817 C CA . ARG B 1 148 ? 24.852 0.077 4.354 1.00 8.58 148 ARG B CA 1
ATOM 2818 C C . ARG B 1 148 ? 25.432 -0.943 5.335 1.00 7.87 148 ARG B C 1
ATOM 2819 O O . ARG B 1 148 ? 24.682 -1.619 6.030 1.00 8.88 148 ARG B O 1
ATOM 2827 N N . LEU B 1 149 ? 26.751 -1.091 5.360 1.00 8.22 149 LEU B N 1
ATOM 2828 C CA . LEU B 1 149 ? 27.357 -2.123 6.195 1.00 8.84 149 LEU B CA 1
ATOM 2829 C C . LEU B 1 149 ? 27.483 -1.675 7.643 1.00 8.67 149 LEU B C 1
ATOM 2830 O O . LEU B 1 149 ? 27.736 -0.505 7.919 1.00 10.07 149 LEU B O 1
ATOM 2835 N N . THR B 1 150 ? 27.308 -2.604 8.579 1.00 8.05 150 THR B N 1
ATOM 2836 C CA . THR B 1 150 ? 27.544 -2.266 9.982 1.00 9.06 150 THR B CA 1
ATOM 2837 C C . THR B 1 150 ? 28.993 -1.843 10.146 1.00 7.70 150 THR B C 1
ATOM 2838 O O . THR B 1 150 ? 29.834 -2.130 9.297 1.00 8.60 150 THR B O 1
ATOM 2842 N N . ARG B 1 151 ? 29.294 -1.162 11.245 1.00 7.99 151 ARG B N 1
ATOM 2843 C CA . ARG B 1 151 ? 30.656 -0.699 11.472 1.00 8.61 151 ARG B CA 1
ATOM 2844 C C . ARG B 1 151 ? 31.681 -1.815 11.307 1.00 8.68 151 ARG B C 1
ATOM 2845 O O . ARG B 1 151 ? 32.699 -1.642 10.638 1.00 8.12 151 ARG B O 1
ATOM 2853 N N . SER B 1 152 ? 31.443 -2.954 11.947 1.00 8.01 152 SER B N 1
ATOM 2854 C CA . SER B 1 152 ? 32.425 -4.034 11.877 1.00 8.32 152 SER B CA 1
ATOM 2855 C C . SER B 1 152 ? 32.419 -4.809 10.557 1.00 7.48 152 SER B C 1
ATOM 2856 O O . SER B 1 152 ? 33.475 -5.235 10.088 1.00 8.57 152 SER B O 1
ATOM 2859 N N . ALA B 1 153 ? 31.251 -4.960 9.938 1.00 8.10 153 ALA B N 1
ATOM 2860 C CA . ALA B 1 153 ? 31.222 -5.608 8.634 1.00 8.20 153 ALA B CA 1
ATOM 2861 C C . ALA B 1 153 ? 31.962 -4.735 7.617 1.00 7.37 153 ALA B C 1
ATOM 2862 O O . ALA B 1 153 ? 32.672 -5.246 6.752 1.00 9.30 153 ALA B O 1
ATOM 2864 N N . TYR B 1 154 ? 31.804 -3.420 7.738 1.00 7.83 154 TYR B N 1
ATOM 2865 C CA . TYR B 1 154 ? 32.476 -2.487 6.835 1.00 8.69 154 TYR B CA 1
ATOM 2866 C C . TYR B 1 154 ? 33.993 -2.664 6.891 1.00 8.55 154 TYR B C 1
ATOM 2867 O O . TYR B 1 154 ? 34.676 -2.667 5.865 1.00 9.57 154 TYR B O 1
ATOM 2876 N N . GLN B 1 155 ? 34.528 -2.828 8.095 1.00 7.58 155 GLN B N 1
ATOM 2877 C CA . GLN B 1 155 ? 35.967 -3.029 8.236 1.00 7.55 155 GLN B CA 1
ATOM 2878 C C . GLN B 1 155 ? 36.436 -4.289 7.522 1.00 7.72 155 GLN B C 1
ATOM 2879 O O . GLN B 1 155 ? 37.442 -4.270 6.803 1.00 9.34 155 GLN B O 1
ATOM 2885 N N . GLN B 1 156 ? 35.723 -5.391 7.725 1.00 7.89 156 GLN B N 1
ATOM 2886 C CA . GLN B 1 156 ? 36.155 -6.653 7.137 1.00 8.55 156 GLN B CA 1
ATOM 2887 C C . GLN B 1 156 ? 35.895 -6.740 5.638 1.00 7.91 156 GLN B C 1
ATOM 2888 O O . GLN B 1 156 ? 36.690 -7.327 4.902 1.00 9.08 156 GLN B O 1
ATOM 2894 N N . ALA B 1 157 ? 34.791 -6.149 5.190 1.00 7.88 157 ALA B N 1
ATOM 2895 C CA . ALA B 1 157 ? 34.430 -6.188 3.775 1.00 9.32 157 ALA B CA 1
ATOM 2896 C C . ALA B 1 157 ? 35.478 -5.473 2.943 1.00 8.20 157 ALA B C 1
ATOM 2897 O O . ALA B 1 157 ? 35.716 -5.827 1.781 1.00 10.03 157 ALA B O 1
ATOM 2899 N N . THR B 1 158 ? 36.061 -4.429 3.517 1.00 8.09 158 THR B N 1
ATOM 2900 C CA . THR B 1 158 ? 36.971 -3.578 2.777 1.00 8.65 158 THR B CA 1
ATOM 2901 C C . THR B 1 158 ? 38.416 -4.067 2.881 1.00 8.00 158 THR B C 1
ATOM 2902 O O . THR B 1 158 ? 38.941 -4.662 1.950 1.00 9.32 158 THR B O 1
ATOM 2906 N N . GLY B 1 159 ? 39.046 -3.854 4.031 1.00 8.39 159 GLY B N 1
ATOM 2907 C CA . GLY B 1 159 ? 40.443 -4.211 4.208 1.00 8.52 159 GLY B CA 1
ATOM 2908 C C . GLY B 1 159 ? 40.753 -5.695 4.095 1.00 8.68 159 GLY B C 1
ATOM 2909 O O . GLY B 1 159 ? 41.866 -6.058 3.708 1.00 9.22 159 GLY B O 1
ATOM 2910 N N . LEU B 1 160 ? 39.784 -6.554 4.400 1.00 7.95 160 LEU B N 1
ATOM 2911 C CA . LEU B 1 160 ? 40.013 -8.001 4.328 1.00 8.72 160 LEU B CA 1
ATOM 2912 C C . LEU B 1 160 ? 39.276 -8.697 3.184 1.00 9.37 160 LEU B C 1
ATOM 2913 O O . LEU B 1 160 ? 39.340 -9.917 3.063 1.00 10.06 160 LEU B O 1
ATOM 2918 N N . ALA B 1 161 ? 38.578 -7.931 2.345 1.00 8.71 161 ALA B N 1
ATOM 2919 C CA . ALA B 1 161 ? 37.889 -8.501 1.183 1.00 9.24 161 ALA B CA 1
ATOM 2920 C C . ALA B 1 161 ? 37.001 -9.676 1.598 1.00 9.60 161 ALA B C 1
ATOM 2921 O O . ALA B 1 161 ? 36.913 -10.681 0.901 1.00 10.62 161 ALA B O 1
ATOM 2923 N N . LYS B 1 162 ? 36.320 -9.540 2.730 1.00 9.74 162 LYS B N 1
ATOM 2924 C CA A LYS B 1 162 ? 35.508 -10.625 3.263 0.49 9.43 162 LYS B CA 1
ATOM 2925 C CA B LYS B 1 162 ? 35.514 -10.636 3.262 0.51 9.75 162 LYS B CA 1
ATOM 2926 C C . LYS B 1 162 ? 34.320 -10.960 2.364 1.00 9.38 162 LYS B C 1
ATOM 2927 O O . LYS B 1 162 ? 33.656 -10.067 1.849 1.00 10.52 162 LYS B O 1
ATOM 2938 N N . THR B 1 163 ? 34.062 -12.251 2.189 1.00 9.23 163 THR B N 1
ATOM 2939 C CA . THR B 1 163 ? 32.893 -12.700 1.446 1.00 9.91 163 THR B CA 1
ATOM 2940 C C . THR B 1 163 ? 31.725 -12.907 2.407 1.00 10.33 163 THR B C 1
ATOM 2941 O O . THR B 1 163 ? 31.896 -13.486 3.486 1.00 11.56 163 THR B O 1
ATOM 2945 N N . PHE B 1 164 ? 30.545 -12.444 2.009 1.00 9.94 164 PHE B N 1
ATOM 2946 C CA . PHE B 1 164 ? 29.328 -12.594 2.805 1.00 10.62 164 PHE B CA 1
ATOM 2947 C C . PHE B 1 164 ? 28.284 -13.358 2.001 1.00 11.11 164 PHE B C 1
ATOM 2948 O O . PHE B 1 164 ? 28.330 -13.373 0.769 1.00 11.27 164 PHE B O 1
ATOM 2956 N N . PHE B 1 165 ? 27.325 -13.961 2.692 1.00 11.08 165 PHE B N 1
ATOM 2957 C CA . PHE B 1 165 ? 26.252 -14.694 2.029 1.00 12.11 165 PHE B CA 1
ATOM 2958 C C . PHE B 1 165 ? 25.116 -14.918 3.014 1.00 12.64 165 PHE B C 1
ATOM 2959 O O . PHE B 1 165 ? 25.342 -14.987 4.219 1.00 12.77 165 PHE B O 1
ATOM 2967 N N . GLY B 1 166 ? 23.900 -15.044 2.500 1.00 12.84 166 GLY B N 1
ATOM 2968 C CA . GLY B 1 166 ? 22.769 -15.427 3.324 1.00 13.57 166 GLY B CA 1
ATOM 2969 C C . GLY B 1 166 ? 22.701 -14.675 4.639 1.00 13.09 166 GLY B C 1
ATOM 2970 O O . GLY B 1 166 ? 22.697 -13.443 4.662 1.00 12.65 166 GLY B O 1
ATOM 2971 N N . GLU B 1 167 ? 22.660 -15.420 5.740 1.00 14.32 167 GLU B N 1
ATOM 2972 C CA A GLU B 1 167 ? 22.527 -14.821 7.064 0.47 14.57 167 GLU B CA 1
ATOM 2973 C CA B GLU B 1 167 ? 22.520 -14.812 7.059 0.53 14.90 167 GLU B CA 1
ATOM 2974 C C . GLU B 1 167 ? 23.681 -13.877 7.400 1.00 13.02 167 GLU B C 1
ATOM 2975 O O . GLU B 1 167 ? 23.498 -12.894 8.116 1.00 13.47 167 GLU B O 1
ATOM 2986 N N . THR B 1 168 ? 24.879 -14.165 6.892 1.00 12.13 168 THR B N 1
ATOM 2987 C CA . THR B 1 168 ? 25.998 -13.272 7.194 1.00 10.85 168 THR B CA 1
ATOM 2988 C C . THR B 1 168 ? 25.906 -11.970 6.397 1.00 10.95 168 THR B C 1
ATOM 2989 O O . THR B 1 168 ? 26.294 -10.911 6.885 1.00 11.19 168 THR B O 1
ATOM 2993 N N . ALA B 1 169 ? 25.372 -12.044 5.178 1.00 11.09 169 ALA B N 1
ATOM 2994 C CA . ALA B 1 169 ? 25.157 -10.845 4.378 1.00 10.08 169 ALA B CA 1
ATOM 2995 C C . ALA B 1 169 ? 24.035 -10.011 4.989 1.00 9.78 169 ALA B C 1
ATOM 2996 O O . ALA B 1 169 ? 24.097 -8.781 5.003 1.00 10.11 169 ALA B O 1
ATOM 2998 N N . LEU B 1 170 ? 23.011 -10.688 5.501 1.00 10.37 170 LEU B N 1
ATOM 2999 C CA . LEU B 1 170 ? 21.896 -10.000 6.137 1.00 11.34 170 LEU B CA 1
ATOM 3000 C C . LEU B 1 170 ? 22.379 -9.261 7.387 1.00 11.72 170 LEU B C 1
ATOM 3001 O O . LEU B 1 170 ? 22.078 -8.085 7.583 1.00 13.18 170 LEU B O 1
ATOM 3006 N N . ALA B 1 171 ? 23.143 -9.957 8.222 1.00 10.60 171 ALA B N 1
ATOM 3007 C CA . ALA B 1 171 ? 23.657 -9.366 9.454 1.00 11.87 171 ALA B CA 1
ATOM 3008 C C . ALA B 1 171 ? 24.611 -8.214 9.155 1.00 12.13 171 ALA B C 1
ATOM 3009 O O . ALA B 1 171 ? 24.665 -7.231 9.890 1.00 14.81 171 ALA B O 1
ATOM 3011 N N . ALA B 1 172 ? 25.368 -8.338 8.073 1.00 10.06 172 ALA B N 1
ATOM 3012 C CA . ALA B 1 172 ? 26.358 -7.328 7.715 1.00 9.88 172 ALA B CA 1
ATOM 3013 C C . ALA B 1 172 ? 25.726 -6.069 7.149 1.00 9.65 172 ALA B C 1
ATOM 3014 O O . ALA B 1 172 ? 26.316 -4.998 7.210 1.00 10.61 172 ALA B O 1
ATOM 3016 N N . GLY B 1 173 ? 24.540 -6.210 6.556 1.00 9.35 173 GLY B N 1
ATOM 3017 C CA . GLY B 1 173 ? 23.930 -5.116 5.821 1.00 10.24 173 GLY B CA 1
ATOM 3018 C C . 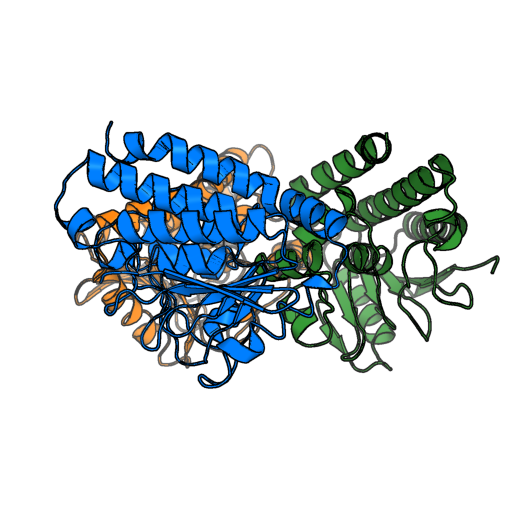GLY B 1 173 ? 24.248 -5.094 4.331 1.00 9.09 173 GLY B C 1
ATOM 3019 O O . GLY B 1 173 ? 24.114 -4.055 3.683 1.00 9.27 173 GLY B O 1
ATOM 3020 N N . PHE B 1 174 ? 24.686 -6.226 3.784 1.00 9.10 174 PHE B N 1
ATOM 3021 C CA . PHE B 1 174 ? 24.884 -6.335 2.334 1.00 10.06 174 PHE B CA 1
ATOM 3022 C C . PHE B 1 174 ? 23.593 -6.707 1.603 1.00 9.24 174 PHE B C 1
ATOM 3023 O O . PHE B 1 174 ? 23.500 -6.546 0.387 1.00 11.48 174 PHE B O 1
ATOM 3031 N N . ILE B 1 175 ? 22.608 -7.225 2.333 1.00 8.14 175 ILE B N 1
ATOM 3032 C CA . ILE B 1 175 ? 21.281 -7.497 1.781 1.00 9.20 175 ILE B CA 1
ATOM 3033 C C . ILE B 1 175 ? 20.241 -7.241 2.859 1.00 9.42 175 ILE B C 1
ATOM 3034 O O . ILE B 1 175 ? 20.590 -7.158 4.043 1.00 10.32 175 ILE B O 1
ATOM 3039 N N . ASP B 1 176 ? 18.975 -7.118 2.463 1.00 9.22 176 ASP B N 1
ATOM 3040 C CA . ASP B 1 176 ? 17.893 -6.856 3.413 1.00 9.66 176 ASP B CA 1
ATOM 3041 C C . ASP B 1 176 ? 16.951 -8.036 3.617 1.00 9.83 176 ASP B C 1
ATOM 3042 O O . ASP B 1 176 ? 16.201 -8.076 4.596 1.00 12.49 176 ASP B O 1
ATOM 3047 N N . GLU B 1 177 ? 16.958 -8.973 2.678 1.00 10.76 177 GLU B N 1
ATOM 3048 C CA . GLU B 1 177 ? 16.015 -10.079 2.714 1.00 11.59 177 GLU B CA 1
ATOM 3049 C C . GLU B 1 177 ? 16.592 -11.292 2.010 1.00 11.30 177 GLU B C 1
ATOM 3050 O O . GLU B 1 177 ? 17.246 -11.158 0.973 1.00 11.76 177 GLU B O 1
ATOM 3056 N N . ILE B 1 178 ? 16.344 -12.465 2.582 1.00 11.52 178 ILE B N 1
ATOM 3057 C CA . ILE B 1 178 ? 16.717 -13.727 1.966 1.00 12.09 178 ILE B CA 1
ATOM 3058 C C . ILE B 1 178 ? 15.457 -14.444 1.485 1.00 12.43 178 ILE B C 1
ATOM 3059 O O . ILE B 1 178 ? 14.464 -14.531 2.210 1.00 14.75 178 ILE B O 1
ATOM 3064 N N . ALA B 1 179 ? 15.503 -14.954 0.259 1.00 13.32 179 ALA B N 1
ATOM 3065 C CA . ALA B 1 179 ? 14.407 -15.737 -0.307 1.00 13.64 179 ALA B CA 1
ATOM 3066 C C . ALA B 1 179 ? 14.979 -16.961 -1.011 1.00 14.64 179 ALA B C 1
ATOM 3067 O O . ALA B 1 179 ? 16.165 -16.998 -1.334 1.00 15.48 179 ALA B O 1
ATOM 3069 N N . LEU B 1 180 ? 14.144 -17.966 -1.250 1.00 15.99 180 LEU B N 1
ATOM 3070 C CA . LEU B 1 180 ? 14.589 -19.103 -2.043 1.00 16.99 180 LEU B CA 1
ATOM 3071 C C . LEU B 1 180 ? 14.955 -18.621 -3.446 1.00 16.10 180 LEU B C 1
ATOM 3072 O O . LEU B 1 180 ? 14.356 -17.677 -3.958 1.00 15.59 180 LEU B O 1
ATOM 3077 N N . PRO B 1 181 ? 15.947 -19.262 -4.074 1.00 16.07 181 PRO B N 1
ATOM 3078 C CA . PRO B 1 181 ? 16.391 -18.801 -5.394 1.00 15.57 181 PRO B CA 1
ATOM 3079 C C . PRO B 1 181 ? 15.241 -18.575 -6.373 1.00 15.72 181 PRO B C 1
ATOM 3080 O O . PRO B 1 181 ? 15.224 -17.573 -7.093 1.00 15.19 181 PRO B O 1
ATOM 3084 N N . GLU B 1 182 ? 14.283 -19.491 -6.383 1.00 16.53 182 GLU B N 1
ATOM 3085 C CA . GLU B 1 182 ? 13.205 -19.451 -7.362 1.00 18.55 182 GLU B CA 1
ATOM 3086 C C . GLU B 1 182 ? 12.178 -18.346 -7.098 1.00 16.64 182 GLU B C 1
ATOM 3087 O O . GLU B 1 182 ? 11.282 -18.124 -7.916 1.00 17.84 182 GLU B O 1
ATOM 3093 N N . VAL B 1 183 ? 12.295 -17.657 -5.964 1.00 15.61 183 VAL B N 1
ATOM 3094 C CA . VAL B 1 183 ? 11.381 -16.552 -5.666 1.00 15.77 183 VAL B CA 1
ATOM 3095 C C . VAL B 1 183 ? 12.071 -15.215 -5.383 1.00 13.34 183 VAL B C 1
ATOM 3096 O O . VAL B 1 183 ? 11.419 -14.252 -4.970 1.00 14.55 183 VAL B O 1
ATOM 3100 N N . VAL B 1 184 ? 13.378 -15.142 -5.615 1.00 13.18 184 VAL B N 1
ATOM 3101 C CA . VAL B 1 184 ? 14.086 -13.877 -5.421 1.00 12.58 184 VAL B CA 1
ATOM 3102 C C . VAL B 1 184 ? 13.457 -12.765 -6.269 1.00 12.24 184 VAL B C 1
ATOM 3103 O O . VAL B 1 184 ? 13.156 -11.681 -5.767 1.00 12.75 184 VAL B O 1
ATOM 3107 N N . VAL B 1 185 ? 13.236 -13.039 -7.549 1.00 13.74 185 VAL B N 1
ATOM 3108 C CA . VAL B 1 185 ? 12.677 -12.018 -8.432 1.00 13.92 185 VAL B CA 1
ATOM 3109 C C . VAL B 1 185 ? 11.230 -11.681 -8.084 1.00 13.25 185 VAL B C 1
ATOM 3110 O O . VAL B 1 185 ? 10.866 -10.510 -7.985 1.00 13.22 185 VAL B O 1
ATOM 3114 N N . SER B 1 186 ? 10.406 -12.699 -7.873 1.00 13.22 186 SER B N 1
ATOM 3115 C CA . SER B 1 186 ? 9.011 -12.428 -7.533 1.00 13.85 186 SER B CA 1
ATOM 3116 C C . SER B 1 186 ? 8.883 -11.679 -6.202 1.00 12.86 186 SER B C 1
ATOM 3117 O O . SER B 1 186 ? 8.037 -10.793 -6.066 1.00 14.30 186 SER B O 1
ATOM 3120 N N . ARG B 1 187 ? 9.721 -12.020 -5.224 1.00 13.22 187 ARG B N 1
ATOM 3121 C CA . ARG B 1 187 ? 9.702 -11.286 -3.957 1.00 13.93 187 ARG B CA 1
ATOM 3122 C C . ARG B 1 187 ? 10.123 -9.832 -4.153 1.00 12.58 187 ARG B C 1
ATOM 3123 O O . ARG B 1 187 ? 9.537 -8.919 -3.564 1.00 12.89 187 ARG B O 1
ATOM 3131 N N . ALA B 1 188 ? 11.138 -9.617 -4.984 1.00 11.76 188 ALA B N 1
ATOM 3132 C CA . ALA B 1 188 ? 11.578 -8.261 -5.292 1.00 12.01 188 ALA B CA 1
ATOM 3133 C C . ALA B 1 188 ? 10.439 -7.458 -5.921 1.00 11.41 188 ALA B C 1
ATOM 3134 O O . ALA B 1 188 ? 10.220 -6.294 -5.576 1.00 12.18 188 ALA B O 1
ATOM 3136 N N . GLU B 1 189 ? 9.699 -8.085 -6.831 1.00 11.98 189 GLU B N 1
ATOM 3137 C CA A GLU B 1 189 ? 8.576 -7.419 -7.481 0.45 12.47 189 GLU B CA 1
ATOM 3138 C CA B GLU B 1 189 ? 8.573 -7.416 -7.478 0.55 12.30 189 GLU B CA 1
ATOM 3139 C C . GLU B 1 189 ? 7.457 -7.116 -6.484 1.00 11.92 189 GLU B C 1
ATOM 3140 O O . GLU B 1 189 ? 6.840 -6.047 -6.530 1.00 12.50 189 GLU B O 1
ATOM 3151 N N . GLU B 1 190 ? 7.195 -8.057 -5.582 1.00 12.30 190 GLU B N 1
ATOM 3152 C CA . GLU B 1 190 ? 6.176 -7.847 -4.562 1.00 13.44 190 GLU B CA 1
ATOM 3153 C C . GLU B 1 190 ? 6.571 -6.683 -3.650 1.00 12.39 190 GLU B C 1
ATOM 3154 O O . GLU B 1 190 ? 5.749 -5.821 -3.329 1.00 13.38 190 GLU B O 1
ATOM 3160 N N . ALA B 1 191 ? 7.832 -6.658 -3.229 1.00 12.95 191 ALA B N 1
ATOM 3161 C CA . ALA B 1 191 ? 8.323 -5.553 -2.415 1.00 12.40 191 ALA B CA 1
ATOM 3162 C C . ALA B 1 191 ? 8.171 -4.235 -3.172 1.00 10.49 191 ALA B C 1
ATOM 3163 O O . ALA B 1 191 ? 7.717 -3.238 -2.615 1.00 11.42 191 ALA B O 1
ATOM 3165 N N . ALA B 1 192 ? 8.558 -4.233 -4.445 1.00 10.09 192 ALA B N 1
ATOM 3166 C CA . ALA B 1 192 ? 8.448 -3.031 -5.264 1.00 10.98 192 ALA B CA 1
ATOM 3167 C C . ALA B 1 192 ? 7.003 -2.524 -5.358 1.00 11.37 192 ALA B C 1
ATOM 3168 O O . ALA B 1 192 ? 6.758 -1.329 -5.254 1.00 11.34 192 ALA B O 1
ATOM 3170 N N . ARG B 1 193 ? 6.045 -3.425 -5.561 1.00 11.69 193 ARG B N 1
ATOM 3171 C CA . ARG B 1 193 ? 4.644 -3.017 -5.579 1.00 13.32 193 ARG B CA 1
ATOM 3172 C C . ARG B 1 193 ? 4.227 -2.399 -4.248 1.00 13.30 193 ARG B C 1
ATOM 3173 O O . ARG B 1 193 ? 3.515 -1.393 -4.212 1.00 14.19 193 ARG B O 1
ATOM 3181 N N . GLU B 1 194 ? 4.688 -2.993 -3.153 1.00 13.07 194 GLU B N 1
ATOM 3182 C CA . GLU B 1 194 ? 4.410 -2.452 -1.832 1.00 13.42 194 GLU B CA 1
ATOM 3183 C C . GLU B 1 194 ? 4.970 -1.036 -1.709 1.00 12.48 194 GLU B C 1
ATOM 3184 O O . GLU B 1 194 ? 4.275 -0.117 -1.278 1.00 12.78 194 GLU B O 1
ATOM 3190 N N . PHE B 1 195 ? 6.227 -0.858 -2.100 1.00 11.32 195 PHE B N 1
ATOM 3191 C CA . PHE B 1 195 ? 6.871 0.442 -1.945 1.00 10.24 195 PHE B CA 1
ATOM 3192 C C . PHE B 1 195 ? 6.288 1.514 -2.865 1.00 9.71 195 PHE B C 1
ATOM 3193 O O . PHE B 1 195 ? 6.347 2.701 -2.546 1.00 11.07 195 PHE B O 1
ATOM 3201 N N . ALA B 1 196 ? 5.744 1.096 -4.010 1.00 11.46 196 ALA B N 1
ATOM 3202 C CA . ALA B 1 196 ? 5.086 2.020 -4.924 1.00 11.60 196 ALA B CA 1
ATOM 3203 C C . ALA B 1 196 ? 3.850 2.632 -4.273 1.00 13.56 196 ALA B C 1
ATOM 3204 O O . ALA B 1 196 ? 3.359 3.670 -4.711 1.00 14.13 196 ALA B O 1
ATOM 3206 N N . GLY B 1 197 ? 3.354 1.986 -3.220 1.00 12.34 197 GLY B N 1
ATOM 3207 C CA . GLY B 1 197 ? 2.231 2.503 -2.458 1.00 13.04 197 GLY B CA 1
ATOM 3208 C C . GLY B 1 197 ? 2.601 3.567 -1.433 1.00 12.50 197 GLY B C 1
ATOM 3209 O O . GLY B 1 197 ? 1.728 4.237 -0.886 1.00 14.24 197 GLY B O 1
ATOM 3210 N N . LEU B 1 198 ? 3.893 3.709 -1.148 1.00 11.80 198 LEU B N 1
ATOM 3211 C CA . LEU B 1 198 ? 4.355 4.791 -0.286 1.00 11.46 198 LEU B CA 1
ATOM 3212 C C . LEU B 1 198 ? 4.125 6.119 -0.991 1.00 11.01 198 LEU B C 1
ATOM 3213 O O . LEU B 1 198 ? 3.952 6.158 -2.210 1.00 12.66 198 LEU B O 1
ATOM 3218 N N . ASN B 1 199 ? 4.100 7.213 -0.240 1.00 10.87 199 ASN B N 1
ATOM 3219 C CA . ASN B 1 199 ? 3.977 8.514 -0.873 1.00 10.45 199 ASN B CA 1
ATOM 3220 C C . ASN B 1 199 ? 5.276 8.851 -1.601 1.00 10.15 199 ASN B C 1
ATOM 3221 O O . ASN B 1 199 ? 6.332 8.916 -0.975 1.00 10.94 199 ASN B O 1
ATOM 3226 N N . GLN B 1 200 ? 5.207 9.046 -2.917 1.00 11.87 200 GLN B N 1
ATOM 3227 C CA . GLN B 1 200 ? 6.420 9.220 -3.718 1.00 11.04 200 GLN B CA 1
ATOM 3228 C C . GLN B 1 200 ? 7.217 10.459 -3.310 1.00 10.51 200 GLN B C 1
ATOM 3229 O O . GLN B 1 200 ? 8.442 10.398 -3.168 1.00 10.67 200 GLN B O 1
ATOM 3235 N N . HIS B 1 201 ? 6.523 11.577 -3.118 1.00 11.06 201 HIS B N 1
ATOM 3236 C CA . HIS B 1 201 ? 7.186 12.826 -2.759 1.00 11.54 201 HIS B CA 1
ATOM 3237 C C . HIS B 1 201 ? 7.955 12.680 -1.450 1.00 10.53 201 HIS B C 1
ATOM 3238 O O . HIS B 1 201 ? 9.117 13.064 -1.365 1.00 11.74 201 HIS B O 1
ATOM 3245 N N . ALA B 1 202 ? 7.300 12.118 -0.437 1.00 10.68 202 ALA B N 1
ATOM 3246 C CA . ALA B 1 202 ? 7.919 11.930 0.872 1.00 10.76 202 ALA B CA 1
ATOM 3247 C C . ALA B 1 202 ? 9.057 10.920 0.798 1.00 10.07 202 ALA B C 1
ATOM 3248 O O . ALA B 1 202 ? 10.080 11.079 1.459 1.00 11.24 202 ALA B O 1
ATOM 3250 N N . HIS B 1 203 ? 8.884 9.875 -0.005 1.00 10.44 203 HIS B N 1
ATOM 3251 C CA . HIS B 1 203 ? 9.939 8.877 -0.175 1.00 9.69 203 HIS B CA 1
ATOM 3252 C C . HIS B 1 203 ? 11.195 9.513 -0.765 1.00 10.47 203 HIS B C 1
ATOM 3253 O O . HIS B 1 203 ? 12.302 9.346 -0.252 1.00 10.49 203 HIS B O 1
ATOM 3260 N N . ALA B 1 204 ? 11.016 10.258 -1.846 1.00 10.12 204 ALA B N 1
ATOM 3261 C CA . ALA B 1 204 ? 12.148 10.843 -2.551 1.00 10.89 204 ALA B CA 1
ATOM 3262 C C . ALA B 1 204 ? 12.877 11.858 -1.672 1.00 11.09 204 ALA B C 1
ATOM 3263 O O . ALA B 1 204 ? 14.104 11.879 -1.617 1.00 12.22 204 ALA B O 1
ATOM 3265 N N . ALA B 1 205 ? 12.118 12.705 -0.990 1.00 10.24 205 ALA B N 1
ATOM 3266 C CA . ALA B 1 205 ? 12.717 13.711 -0.130 1.00 11.43 205 ALA B CA 1
ATOM 3267 C C . ALA B 1 205 ? 13.426 13.065 1.055 1.00 10.29 205 ALA B C 1
ATOM 3268 O O . ALA B 1 205 ? 14.539 13.455 1.420 1.00 12.27 205 ALA B O 1
ATOM 3270 N N . THR B 1 206 ? 12.777 12.083 1.671 1.00 11.13 206 THR B N 1
ATOM 3271 C CA . THR B 1 206 ? 13.358 11.438 2.844 1.00 10.26 206 THR B CA 1
ATOM 3272 C C . THR B 1 206 ? 14.624 10.651 2.504 1.00 9.56 206 THR B C 1
ATOM 3273 O O . THR B 1 206 ? 15.600 10.683 3.252 1.00 11.33 206 THR B O 1
ATOM 3277 N N . LYS B 1 207 ? 14.630 9.945 1.376 1.00 10.07 207 LYS B N 1
ATOM 3278 C CA . LYS B 1 207 ? 15.810 9.157 1.027 1.00 11.15 207 LYS B CA 1
ATOM 3279 C C . LYS B 1 207 ? 17.007 10.065 0.735 1.00 10.91 207 LYS B C 1
ATOM 3280 O O . LYS B 1 207 ? 18.143 9.740 1.078 1.00 12.79 207 LYS B O 1
ATOM 3286 N N . LEU B 1 208 ? 16.758 11.222 0.131 1.00 10.93 208 LEU B N 1
ATOM 3287 C CA . LEU B 1 208 ? 17.848 12.163 -0.084 1.00 11.95 208 LEU B CA 1
ATOM 3288 C C . LEU B 1 208 ? 18.408 12.648 1.260 1.00 11.64 208 LEU B C 1
ATOM 3289 O O . LEU B 1 208 ? 19.622 12.745 1.433 1.00 12.59 208 LEU B O 1
ATOM 3294 N N . ARG B 1 209 ? 17.528 12.935 2.217 1.00 11.41 209 ARG B N 1
ATOM 3295 C CA . ARG B 1 209 ? 17.980 13.334 3.549 1.00 10.76 209 ARG B CA 1
ATOM 3296 C C . ARG B 1 209 ? 18.757 12.211 4.237 1.00 10.77 209 ARG B C 1
ATOM 3297 O O . ARG B 1 209 ? 19.764 12.465 4.899 1.00 12.52 209 ARG B O 1
ATOM 3305 N N . SER B 1 210 ? 18.299 10.971 4.082 1.00 10.75 210 SER B N 1
ATOM 3306 C CA . SER B 1 210 ? 18.929 9.845 4.774 1.00 10.66 210 SER B CA 1
ATOM 3307 C C . SER B 1 210 ? 20.262 9.459 4.135 1.00 9.55 210 SER B C 1
ATOM 3308 O O . SER B 1 210 ? 20.991 8.620 4.675 1.00 11.70 210 SER B O 1
ATOM 3311 N N . ARG B 1 211 ? 20.571 10.069 2.989 1.00 10.00 211 ARG B N 1
ATOM 3312 C CA . ARG B 1 211 ? 21.779 9.753 2.225 1.00 11.12 211 ARG B CA 1
ATOM 3313 C C . ARG B 1 211 ? 22.635 10.963 1.887 1.00 12.25 211 ARG B C 1
ATOM 3314 O O . ARG B 1 211 ? 23.565 10.859 1.102 1.00 11.76 211 ARG B O 1
ATOM 3322 N N . ALA B 1 212 ? 22.337 12.104 2.493 1.00 13.97 212 ALA B N 1
ATOM 3323 C CA . ALA B 1 212 ? 22.928 13.370 2.073 1.00 15.57 212 ALA B CA 1
ATOM 3324 C C . ALA B 1 212 ? 24.452 13.370 2.095 1.00 14.51 212 ALA B C 1
ATOM 3325 O O . ALA B 1 212 ? 25.100 13.715 1.103 1.00 15.47 212 ALA B O 1
ATOM 3327 N N . ASP B 1 213 ? 25.028 12.991 3.230 1.00 15.77 213 ASP B N 1
ATOM 3328 C CA . ASP B 1 213 ? 26.480 13.000 3.371 1.00 17.04 213 ASP B CA 1
ATOM 3329 C C . ASP B 1 213 ? 27.123 11.998 2.436 1.00 13.95 213 ASP B C 1
ATOM 3330 O O . ASP B 1 213 ? 28.161 12.279 1.838 1.00 13.55 213 ASP B O 1
ATOM 3335 N N . ALA B 1 214 ? 26.510 10.826 2.321 1.00 12.38 214 ALA B N 1
ATOM 3336 C CA . ALA B 1 214 ? 27.024 9.811 1.413 1.00 10.61 214 ALA B CA 1
ATOM 3337 C C . ALA B 1 214 ? 27.028 10.299 -0.041 1.00 9.76 214 ALA B C 1
ATOM 3338 O O . ALA B 1 214 ? 28.000 10.098 -0.766 1.00 10.92 214 ALA B O 1
ATOM 3340 N N . LEU B 1 215 ? 25.940 10.936 -0.465 1.00 9.64 215 LEU B N 1
ATOM 3341 C CA . LEU B 1 215 ? 25.865 11.419 -1.842 1.00 9.55 215 LEU B CA 1
ATOM 3342 C C . LEU B 1 215 ? 26.953 12.456 -2.106 1.00 9.58 215 LEU B C 1
ATOM 3343 O O . LEU B 1 215 ? 27.611 12.422 -3.140 1.00 10.96 215 LEU B O 1
ATOM 3348 N N . THR B 1 216 ? 27.172 13.357 -1.156 1.00 10.36 216 THR B N 1
ATOM 3349 C CA . THR B 1 216 ? 28.240 14.340 -1.299 1.00 11.53 216 THR B CA 1
ATOM 3350 C C . THR B 1 216 ? 29.597 13.648 -1.426 1.00 9.71 216 THR B C 1
ATOM 3351 O O . THR B 1 216 ? 30.419 14.010 -2.266 1.00 10.44 216 THR B O 1
ATOM 3355 N N . ALA B 1 217 ? 29.825 12.632 -0.600 1.00 9.56 217 ALA B N 1
ATOM 3356 C CA . ALA B 1 217 ? 31.109 11.938 -0.603 1.00 8.96 217 ALA B CA 1
ATOM 3357 C C . ALA B 1 217 ? 31.286 11.067 -1.851 1.00 8.99 217 ALA B C 1
ATOM 3358 O O . ALA B 1 217 ? 32.400 10.912 -2.350 1.00 9.51 217 ALA B O 1
ATOM 3360 N N . ILE B 1 218 ? 30.194 10.495 -2.350 1.00 8.91 218 ILE B N 1
ATOM 3361 C CA . ILE B 1 218 ? 30.267 9.717 -3.591 1.00 9.40 218 ILE B CA 1
ATOM 3362 C C . ILE B 1 218 ? 30.576 10.636 -4.783 1.00 9.24 218 ILE B C 1
ATOM 3363 O O . ILE B 1 218 ? 31.377 10.291 -5.648 1.00 10.56 218 ILE B O 1
ATOM 3368 N N . ARG B 1 219 ? 29.946 11.807 -4.812 1.00 9.86 219 ARG B N 1
ATOM 3369 C CA . ARG B 1 219 ? 30.250 12.805 -5.835 1.00 10.39 219 ARG B CA 1
ATOM 3370 C C . ARG B 1 219 ? 31.734 13.167 -5.790 1.00 9.91 219 ARG B C 1
ATOM 3371 O O . ARG B 1 219 ? 32.400 13.219 -6.822 1.00 10.44 219 ARG B O 1
ATOM 3379 N N . ALA B 1 220 ? 32.263 13.396 -4.588 1.00 10.45 220 ALA B N 1
ATOM 3380 C CA . ALA B 1 220 ? 33.692 13.657 -4.448 1.00 10.23 220 ALA B CA 1
ATOM 3381 C C . ALA B 1 220 ? 34.524 12.477 -4.953 1.00 10.65 220 ALA B C 1
ATOM 3382 O O . ALA B 1 220 ? 35.538 12.664 -5.630 1.00 11.78 220 ALA B O 1
ATOM 3384 N N . GLY B 1 221 ? 34.095 11.263 -4.621 1.00 10.47 221 GLY B N 1
ATOM 3385 C CA . GLY B 1 221 ? 34.792 10.071 -5.074 1.00 10.18 221 GLY B CA 1
ATOM 3386 C C . GLY B 1 221 ? 34.813 9.952 -6.588 1.00 9.70 221 GLY B C 1
ATOM 3387 O O . GLY B 1 221 ? 35.815 9.530 -7.169 1.00 11.63 221 GLY B O 1
ATOM 3388 N N . ILE B 1 222 ? 33.701 10.308 -7.230 1.00 9.92 222 ILE B N 1
ATOM 3389 C CA . ILE B 1 222 ? 33.639 10.333 -8.688 1.00 10.57 222 ILE B CA 1
ATOM 3390 C C . ILE B 1 222 ? 34.604 11.381 -9.238 1.00 11.77 222 ILE B C 1
ATOM 3391 O O . ILE B 1 222 ? 35.395 11.092 -10.138 1.00 13.73 222 ILE B O 1
ATOM 3396 N N . ASP B 1 223 ? 34.553 12.589 -8.682 1.00 11.14 223 ASP B N 1
ATOM 3397 C CA . ASP B 1 223 ? 35.415 13.671 -9.149 1.00 12.72 223 ASP B CA 1
ATOM 3398 C C . ASP B 1 223 ? 36.884 13.314 -8.976 1.00 14.31 223 ASP B C 1
ATOM 3399 O O . ASP B 1 223 ? 37.720 13.675 -9.801 1.00 17.17 223 ASP B O 1
ATOM 3404 N N . GLY B 1 224 ? 37.190 12.585 -7.908 1.00 15.68 224 GLY B N 1
ATOM 3405 C CA . GLY B 1 224 ? 38.568 12.255 -7.591 1.00 18.84 224 GLY B CA 1
ATOM 3406 C C . GLY B 1 224 ? 39.126 10.997 -8.240 1.00 21.15 224 GLY B C 1
ATOM 3407 O O . GLY B 1 224 ? 40.264 10.624 -7.966 1.00 24.32 224 GLY B O 1
ATOM 3408 N N . ILE B 1 225 ? 38.345 10.335 -9.093 1.00 20.88 225 ILE B N 1
ATOM 3409 C CA . ILE B 1 225 ? 38.786 9.059 -9.669 1.00 23.37 225 ILE B CA 1
ATOM 3410 C C . ILE B 1 225 ? 40.143 9.166 -10.366 1.00 25.34 225 ILE B C 1
ATOM 3411 O O . ILE B 1 225 ? 40.980 8.269 -10.252 1.00 27.19 225 ILE B O 1
ATOM 3416 N N . ALA B 1 226 ? 40.361 10.260 -11.088 1.00 23.85 226 ALA B N 1
ATOM 3417 C CA . ALA B 1 226 ? 41.630 10.458 -11.789 1.00 26.98 226 ALA B CA 1
ATOM 3418 C C . ALA B 1 226 ? 42.772 10.866 -10.854 1.00 31.69 226 ALA B C 1
ATOM 3419 O O . ALA B 1 226 ? 43.846 10.258 -10.874 1.00 35.05 226 ALA B O 1
ATOM 3421 N N . ALA B 1 227 ? 42.535 11.901 -10.050 1.00 34.65 227 ALA B N 1
ATOM 3422 C CA . ALA B 1 227 ? 43.554 12.437 -9.146 1.00 37.40 227 ALA B CA 1
ATOM 3423 C C . ALA B 1 227 ? 44.197 11.333 -8.321 1.00 39.15 227 ALA B C 1
ATOM 3424 O O . ALA B 1 227 ? 45.388 11.384 -8.011 1.00 39.83 227 ALA B O 1
ATOM 3426 N N . GLU B 1 228 ? 43.398 10.337 -7.961 1.00 39.75 228 GLU B N 1
ATOM 3427 C CA . GLU B 1 228 ? 43.910 9.181 -7.245 1.00 43.06 228 GLU B CA 1
ATOM 3428 C C . GLU B 1 228 ? 43.490 7.909 -7.962 1.00 44.15 228 GLU B C 1
ATOM 3429 O O . GLU B 1 228 ? 42.425 7.356 -7.692 1.00 43.84 228 GLU B O 1
ATOM 3431 N N . PHE B 1 229 ? 44.325 7.455 -8.888 1.00 44.95 229 PHE B N 1
ATOM 3432 C CA . PHE B 1 229 ? 44.050 6.222 -9.611 1.00 44.83 229 PHE B CA 1
ATOM 3433 C C . PHE B 1 229 ? 45.101 5.161 -9.309 1.00 47.25 229 PHE B C 1
ATOM 3434 O O . PHE B 1 229 ? 44.986 4.426 -8.329 1.00 48.78 229 PHE B O 1
ATOM 3442 N N . MET C 1 1 ? 55.638 -9.038 36.378 1.00 38.09 1 MET C N 1
ATOM 3443 C CA A MET C 1 1 ? 56.756 -9.745 35.787 0.52 37.38 1 MET C CA 1
ATOM 3444 C CA B MET C 1 1 ? 56.685 -9.791 35.669 0.48 37.00 1 MET C CA 1
ATOM 3445 C C . MET C 1 1 ? 57.539 -8.880 34.787 1.00 36.49 1 MET C C 1
ATOM 3446 O O . MET C 1 1 ? 57.022 -7.926 34.200 1.00 34.29 1 MET C O 1
ATOM 3455 N N . SER C 1 2 ? 58.819 -9.199 34.643 1.00 35.33 2 SER C N 1
ATOM 3456 C CA . SER C 1 2 ? 59.743 -8.346 33.903 1.00 34.39 2 SER C CA 1
ATOM 3457 C C . SER C 1 2 ? 59.747 -8.547 32.392 1.00 31.66 2 SER C C 1
ATOM 3458 O O . SER C 1 2 ? 60.217 -7.682 31.655 1.00 32.90 2 SER C O 1
ATOM 3461 N N . ASP C 1 3 ? 59.236 -9.683 31.934 1.00 26.16 3 ASP C N 1
ATOM 3462 C CA . ASP C 1 3 ? 59.296 -10.030 30.517 1.00 22.82 3 ASP C CA 1
ATOM 3463 C C . ASP C 1 3 ? 57.906 -10.433 30.059 1.00 17.54 3 ASP C C 1
ATOM 3464 O O . ASP C 1 3 ? 57.622 -11.622 29.915 1.00 19.03 3 ASP C O 1
ATOM 3469 N N . PRO C 1 4 ? 57.024 -9.441 29.850 1.00 13.88 4 PRO C N 1
ATOM 3470 C CA . PRO C 1 4 ? 55.599 -9.766 29.722 1.00 12.20 4 PRO C CA 1
ATOM 3471 C C . PRO C 1 4 ? 55.119 -10.111 28.320 1.00 9.68 4 PRO C C 1
ATOM 3472 O O . PRO C 1 4 ? 53.951 -10.453 28.188 1.00 11.33 4 PRO C O 1
ATOM 3476 N N . VAL C 1 5 ? 55.982 -10.019 27.313 1.00 10.05 5 VAL C N 1
ATOM 3477 C CA . VAL C 1 5 ? 55.582 -10.303 25.940 1.00 10.05 5 VAL C CA 1
ATOM 3478 C C . VAL C 1 5 ? 56.587 -11.219 25.257 1.00 11.78 5 VAL C C 1
ATOM 3479 O O . VAL C 1 5 ? 57.795 -11.048 25.407 1.00 13.65 5 VAL C O 1
ATOM 3483 N N . SER C 1 6 ? 56.080 -12.192 24.504 1.00 10.89 6 SER C N 1
ATOM 3484 C CA . SER C 1 6 ? 56.928 -13.008 23.644 1.00 11.24 6 SER C CA 1
ATOM 3485 C C . SER C 1 6 ? 56.637 -12.705 22.180 1.00 11.94 6 SER C C 1
ATOM 3486 O O . SER C 1 6 ? 55.521 -12.316 21.822 1.00 11.77 6 SER C O 1
ATOM 3489 N N . TYR C 1 7 ? 57.659 -12.882 21.349 1.00 12.16 7 TYR C N 1
ATOM 3490 C CA . TYR C 1 7 ? 57.559 -12.701 19.909 1.00 12.23 7 TYR C CA 1
ATOM 3491 C C . TYR C 1 7 ? 58.077 -13.960 19.238 1.00 12.85 7 TYR C C 1
ATOM 3492 O O . TYR C 1 7 ? 59.189 -14.398 19.510 1.00 15.96 7 TYR C O 1
ATOM 3501 N N . THR C 1 8 ? 57.263 -14.545 18.368 1.00 12.06 8 THR C N 1
ATOM 3502 C CA . THR C 1 8 ? 57.655 -15.741 17.643 1.00 14.84 8 THR C CA 1
ATOM 3503 C C . THR C 1 8 ? 57.259 -15.597 16.184 1.00 14.67 8 THR C C 1
ATOM 3504 O O . THR C 1 8 ? 56.089 -15.406 15.874 1.00 14.63 8 THR C O 1
ATOM 3508 N N . ARG C 1 9 ? 58.235 -15.669 15.288 1.00 15.15 9 ARG C N 1
ATOM 3509 C CA . ARG C 1 9 ? 57.914 -15.648 13.871 1.00 17.55 9 ARG C CA 1
ATOM 3510 C C . ARG C 1 9 ? 57.614 -17.065 13.415 1.00 18.37 9 ARG C C 1
ATOM 3511 O O . ARG C 1 9 ? 58.367 -17.994 13.706 1.00 21.52 9 ARG C O 1
ATOM 3519 N N . LYS C 1 10 ? 56.500 -17.222 12.710 1.00 16.90 10 LYS C N 1
ATOM 3520 C CA . LYS C 1 10 ? 56.111 -18.506 12.146 1.00 16.66 10 LYS C CA 1
ATOM 3521 C C . LYS C 1 10 ? 55.868 -18.314 10.660 1.00 15.35 10 LYS C C 1
ATOM 3522 O O . LYS C 1 10 ? 54.743 -18.051 10.241 1.00 15.22 10 LYS C O 1
ATOM 3528 N N . ASP C 1 11 ? 56.935 -18.422 9.875 1.00 16.37 11 ASP C N 1
ATOM 3529 C CA . ASP C 1 11 ? 56.872 -18.196 8.433 1.00 16.16 11 ASP C CA 1
ATOM 3530 C C . ASP C 1 11 ? 56.294 -16.819 8.092 1.00 15.83 11 ASP C C 1
ATOM 3531 O O . ASP C 1 11 ? 56.965 -15.805 8.281 1.00 19.22 11 ASP C O 1
ATOM 3536 N N . SER C 1 12 ? 55.053 -16.784 7.602 1.00 14.47 12 SER C N 1
ATOM 3537 C CA . SER C 1 12 ? 54.446 -15.542 7.126 1.00 14.88 12 SER C CA 1
ATOM 3538 C C . SER C 1 12 ? 53.800 -14.677 8.209 1.00 13.40 12 SER C C 1
ATOM 3539 O O . SER C 1 12 ? 53.332 -13.571 7.918 1.00 15.91 12 SER C O 1
ATOM 3542 N N . ILE C 1 13 ? 53.750 -15.168 9.443 1.00 11.67 13 ILE C N 1
ATOM 3543 C CA . ILE C 1 13 ? 53.122 -14.394 10.510 1.00 11.18 13 ILE C CA 1
ATOM 3544 C C . ILE C 1 13 ? 54.044 -14.250 11.713 1.00 11.99 13 ILE C C 1
ATOM 3545 O O . ILE C 1 13 ? 54.982 -15.025 11.883 1.00 14.01 13 ILE C O 1
ATOM 3550 N N . ALA C 1 14 ? 53.780 -13.235 12.529 1.00 11.17 14 ALA C N 1
ATOM 3551 C CA . ALA C 1 14 ? 54.425 -13.121 13.834 1.00 11.86 14 ALA C CA 1
ATOM 3552 C C . ALA C 1 14 ? 53.359 -13.267 14.891 1.00 10.34 14 ALA C C 1
ATOM 3553 O O . ALA C 1 14 ? 52.285 -12.684 14.770 1.00 13.44 14 ALA C O 1
ATOM 3555 N N . VAL C 1 15 ? 53.663 -14.049 15.922 1.00 10.43 15 VAL C N 1
ATOM 3556 C CA . VAL C 1 15 ? 52.768 -14.219 17.048 1.00 10.95 15 VAL C CA 1
ATOM 3557 C C . VAL C 1 15 ? 53.344 -13.502 18.259 1.00 9.85 15 VAL C C 1
ATOM 3558 O O . VAL C 1 15 ? 54.443 -13.821 18.735 1.00 10.74 15 VAL C O 1
ATOM 3562 N N . ILE C 1 16 ? 52.586 -12.524 18.733 1.00 9.43 16 ILE C N 1
ATOM 3563 C CA . ILE C 1 16 ? 52.955 -11.716 19.880 1.00 9.73 16 ILE C CA 1
ATOM 3564 C C . ILE C 1 16 ? 52.019 -12.084 21.017 1.00 9.87 16 ILE C C 1
ATOM 3565 O O . ILE C 1 16 ? 50.805 -11.934 20.901 1.00 10.96 16 ILE C O 1
ATOM 3570 N N . SER C 1 17 ? 52.582 -12.591 22.111 1.00 9.21 17 SER C N 1
ATOM 3571 C CA . SER C 1 17 ? 51.757 -13.073 23.213 1.00 10.07 17 SER C CA 1
ATOM 3572 C C . SER C 1 17 ? 52.026 -12.306 24.494 1.00 9.09 17 SER C C 1
ATOM 3573 O O . SER C 1 17 ? 53.176 -12.202 24.947 1.00 10.65 17 SER C O 1
ATOM 3576 N N . MET C 1 18 ? 50.950 -11.796 25.086 1.00 9.25 18 MET C N 1
ATOM 3577 C CA . MET C 1 18 ? 51.001 -11.150 26.393 1.00 9.39 18 MET C CA 1
ATOM 3578 C C . MET C 1 18 ? 50.858 -12.185 27.488 1.00 9.26 18 MET C C 1
ATOM 3579 O O . MET C 1 18 ? 49.871 -12.922 27.529 1.00 9.92 18 MET C O 1
ATOM 3584 N N . ASP C 1 19 ? 51.833 -12.223 28.389 1.00 9.62 19 ASP C N 1
ATOM 3585 C CA . ASP C 1 19 ? 51.697 -13.000 29.615 1.00 9.63 19 ASP C CA 1
ATOM 3586 C C . ASP C 1 19 ? 52.586 -12.432 30.705 1.00 10.20 19 ASP C C 1
ATOM 3587 O O . ASP C 1 19 ? 53.771 -12.752 30.782 1.00 12.31 19 ASP C O 1
ATOM 3592 N N . ASP C 1 20 ? 52.010 -11.572 31.536 1.00 10.48 20 ASP C N 1
ATOM 3593 C CA . ASP C 1 20 ? 52.746 -11.011 32.658 1.00 11.64 20 ASP C CA 1
ATOM 3594 C C . ASP C 1 20 ? 52.639 -11.863 33.917 1.00 12.02 20 ASP C C 1
ATOM 3595 O O . ASP C 1 20 ? 53.081 -11.451 34.984 1.00 13.00 20 ASP C O 1
ATOM 3600 N N . GLY C 1 21 ? 52.074 -13.058 33.786 1.00 11.50 21 GLY C N 1
ATOM 3601 C CA . GLY C 1 21 ? 51.913 -13.959 34.913 1.00 11.87 21 GLY C CA 1
ATOM 3602 C C . GLY C 1 21 ? 50.627 -13.714 35.676 1.00 12.45 21 GLY C C 1
ATOM 3603 O O . GLY C 1 21 ? 50.292 -14.468 36.593 1.00 13.95 21 GLY C O 1
ATOM 3604 N N . LYS C 1 22 ? 49.903 -12.662 35.300 1.00 12.46 22 LYS C N 1
ATOM 3605 C CA . LYS C 1 22 ? 48.666 -12.295 35.981 1.00 12.14 22 LYS C CA 1
ATOM 3606 C C . LYS C 1 22 ? 47.559 -11.971 34.972 1.00 10.92 22 LYS C C 1
ATOM 3607 O O . LYS C 1 22 ? 47.119 -12.866 34.249 1.00 11.44 22 LYS C O 1
ATOM 3611 N N . VAL C 1 23 ? 47.118 -10.714 34.915 1.00 11.37 23 VAL C N 1
ATOM 3612 C CA . VAL C 1 23 ? 46.018 -10.342 34.015 1.00 11.42 23 VAL C CA 1
ATOM 3613 C C . VAL C 1 23 ? 46.428 -9.384 32.890 1.00 9.77 23 VAL C C 1
ATOM 3614 O O . VAL C 1 23 ? 45.602 -8.651 32.340 1.00 10.72 23 VAL C O 1
ATOM 3618 N N . ASN C 1 24 ? 47.699 -9.430 32.521 1.00 9.45 24 ASN C N 1
ATOM 3619 C CA . ASN C 1 24 ? 48.181 -8.671 31.369 1.00 9.68 24 ASN C CA 1
ATOM 3620 C C . ASN C 1 24 ? 47.833 -7.195 31.451 1.00 9.48 24 ASN C C 1
ATOM 3621 O O . ASN C 1 24 ? 47.398 -6.589 30.471 1.00 10.23 24 ASN C O 1
ATOM 3626 N N . ALA C 1 25 ? 48.056 -6.600 32.618 1.00 10.09 25 ALA C N 1
ATOM 3627 C CA . ALA C 1 25 ? 47.803 -5.173 32.785 1.00 11.63 25 ALA C CA 1
ATOM 3628 C C . ALA C 1 25 ? 48.606 -4.354 31.778 1.00 11.31 25 ALA C C 1
ATOM 3629 O O . ALA C 1 25 ? 49.803 -4.574 31.586 1.00 11.80 25 ALA C O 1
ATOM 3631 N N . LEU C 1 26 ? 47.939 -3.395 31.146 1.00 11.48 26 LEU C N 1
ATOM 3632 C CA . LEU C 1 26 ? 48.558 -2.576 30.112 1.00 10.00 26 LEU C CA 1
ATOM 3633 C C . LEU C 1 26 ? 49.207 -1.318 30.687 1.00 11.64 26 LEU C C 1
ATOM 3634 O O . LEU C 1 26 ? 48.876 -0.193 30.302 1.00 13.66 26 LEU C O 1
ATOM 3639 N N . GLY C 1 27 ? 50.135 -1.521 31.617 1.00 11.44 27 GLY C N 1
ATOM 3640 C CA . GLY C 1 27 ? 50.924 -0.427 32.150 1.00 13.51 27 GLY C CA 1
ATOM 3641 C C . GLY C 1 27 ? 52.098 -0.108 31.241 1.00 13.14 27 GLY C C 1
ATOM 3642 O O . GLY C 1 27 ? 52.241 -0.700 30.170 1.00 11.80 27 GLY C O 1
ATOM 3643 N N . PRO C 1 28 ? 52.956 0.823 31.665 1.00 14.04 28 PRO C N 1
ATOM 3644 C CA . PRO C 1 28 ? 54.073 1.240 30.812 1.00 14.84 28 PRO C CA 1
ATOM 3645 C C . PRO C 1 28 ? 54.986 0.090 30.371 1.00 15.02 28 PRO C C 1
ATOM 3646 O O . PRO C 1 28 ? 55.363 0.047 29.200 1.00 14.58 28 PRO C O 1
ATOM 3650 N N . ALA C 1 29 ? 55.333 -0.823 31.276 1.00 15.11 29 ALA C N 1
ATOM 3651 C CA . ALA C 1 29 ? 56.222 -1.926 30.919 1.00 14.74 29 ALA C CA 1
ATOM 3652 C C . ALA C 1 29 ? 55.615 -2.806 29.828 1.00 13.44 29 ALA C C 1
ATOM 3653 O O . ALA C 1 29 ? 56.300 -3.187 28.872 1.00 14.43 29 ALA C O 1
ATOM 3655 N N . MET C 1 30 ? 54.332 -3.123 29.972 1.00 12.36 30 MET C N 1
ATOM 3656 C CA . MET C 1 30 ? 53.644 -3.944 28.981 1.00 11.37 30 MET C CA 1
ATOM 3657 C C . MET C 1 30 ? 53.528 -3.209 27.650 1.00 11.17 30 MET C C 1
ATOM 3658 O O . MET C 1 30 ? 53.729 -3.799 26.587 1.00 10.87 30 MET C O 1
ATOM 3663 N N . GLN C 1 31 ? 53.210 -1.919 27.702 1.00 10.87 31 GLN C N 1
ATOM 3664 C CA . GLN C 1 31 ? 53.115 -1.134 26.475 1.00 11.23 31 GLN C CA 1
ATOM 3665 C C . GLN C 1 31 ? 54.448 -1.098 25.742 1.00 11.30 31 GLN C C 1
ATOM 3666 O O . GLN C 1 31 ? 54.496 -1.224 24.519 1.00 11.98 31 GLN C O 1
ATOM 3672 N N . GLN C 1 32 ? 55.534 -0.921 26.484 1.00 11.71 32 GLN C N 1
ATOM 3673 C CA . GLN C 1 32 ? 56.845 -0.865 25.860 1.00 12.04 32 GLN C CA 1
ATOM 3674 C C . GLN C 1 32 ? 57.206 -2.218 25.259 1.00 10.95 32 GLN C C 1
ATOM 3675 O O . GLN C 1 32 ? 57.783 -2.291 24.170 1.00 11.20 32 GLN C O 1
ATOM 3681 N N . ALA C 1 33 ? 56.865 -3.286 25.975 1.00 11.18 33 ALA C N 1
ATOM 3682 C CA . ALA C 1 33 ? 57.134 -4.638 25.496 1.00 10.52 33 ALA C CA 1
ATOM 3683 C C . ALA C 1 33 ? 56.326 -4.970 24.238 1.00 10.24 33 ALA C C 1
ATOM 3684 O O . ALA C 1 33 ? 56.846 -5.588 23.302 1.00 11.19 33 ALA C O 1
ATOM 3686 N N . LEU C 1 34 ? 55.056 -4.580 24.224 1.00 9.96 34 LEU C N 1
ATOM 3687 C CA . LEU C 1 34 ? 54.239 -4.746 23.020 1.00 9.69 34 LEU C CA 1
ATOM 3688 C C . LEU C 1 34 ? 54.814 -3.940 21.859 1.00 9.70 34 LEU C C 1
ATOM 3689 O O . LEU C 1 34 ? 54.929 -4.442 20.737 1.00 11.31 34 LEU C O 1
ATOM 3694 N N . ASN C 1 35 ? 55.173 -2.687 22.118 1.00 9.25 35 ASN C N 1
ATOM 3695 C CA . ASN C 1 35 ? 55.774 -1.875 21.070 1.00 9.70 35 ASN C CA 1
ATOM 3696 C C . ASN C 1 35 ? 57.072 -2.478 20.547 1.00 10.17 35 ASN C C 1
ATOM 3697 O O . ASN C 1 35 ? 57.351 -2.411 19.350 1.00 11.43 35 ASN C O 1
ATOM 3702 N N . ALA C 1 36 ? 57.874 -3.053 21.442 1.00 9.90 36 ALA C N 1
ATOM 3703 C CA . ALA C 1 36 ? 59.115 -3.692 21.018 1.00 9.89 36 ALA C CA 1
ATOM 3704 C C . ALA C 1 36 ? 58.844 -4.903 20.124 1.00 10.66 36 ALA C C 1
ATOM 3705 O O . ALA C 1 36 ? 59.547 -5.131 19.143 1.00 11.36 36 ALA C O 1
ATOM 3707 N N . ALA C 1 37 ? 57.821 -5.676 20.461 1.00 10.69 37 ALA C N 1
ATOM 3708 C CA . ALA C 1 37 ? 57.473 -6.833 19.651 1.00 10.55 37 ALA C CA 1
ATOM 3709 C C . ALA C 1 37 ? 56.981 -6.400 18.277 1.00 9.76 37 ALA C C 1
ATOM 3710 O O . ALA C 1 37 ? 57.315 -7.020 17.265 1.00 11.31 37 ALA C O 1
ATOM 3712 N N . ILE C 1 38 ? 56.180 -5.341 18.237 1.00 10.61 38 ILE C N 1
ATOM 3713 C CA . ILE C 1 38 ? 55.729 -4.811 16.954 1.00 11.21 38 ILE C CA 1
ATOM 3714 C C . ILE C 1 38 ? 56.911 -4.240 16.152 1.00 11.53 38 ILE C C 1
ATOM 3715 O O . ILE C 1 38 ? 56.956 -4.378 14.928 1.00 13.00 38 ILE C O 1
ATOM 3720 N N . ASP C 1 39 ? 57.878 -3.624 16.833 1.00 12.09 39 ASP C N 1
ATOM 3721 C CA . ASP C 1 39 ? 59.098 -3.175 16.158 1.00 12.85 39 ASP C CA 1
ATOM 3722 C C . ASP C 1 39 ? 59.780 -4.366 15.481 1.00 11.81 39 ASP C C 1
ATOM 3723 O O . ASP C 1 39 ? 60.298 -4.253 14.365 1.00 12.68 39 ASP C O 1
ATOM 3728 N N . ASN C 1 40 ? 59.801 -5.504 16.168 1.00 12.65 40 ASN C N 1
ATOM 3729 C CA . ASN C 1 40 ? 60.400 -6.713 15.618 1.00 12.60 40 ASN C CA 1
ATOM 3730 C C . ASN C 1 40 ? 59.642 -7.186 14.380 1.00 12.65 40 ASN C C 1
ATOM 3731 O O . ASN C 1 40 ? 60.247 -7.607 13.394 1.00 13.67 40 ASN C O 1
ATOM 3736 N N . ALA C 1 41 ? 58.316 -7.116 14.440 1.00 12.28 41 ALA C N 1
ATOM 3737 C CA . ALA C 1 41 ? 57.493 -7.438 13.282 1.00 12.66 41 ALA C CA 1
ATOM 3738 C C . ALA C 1 41 ? 57.780 -6.502 12.108 1.00 11.36 41 ALA C C 1
ATOM 3739 O O . ALA C 1 41 ? 57.798 -6.940 10.950 1.00 13.65 41 ALA C O 1
ATOM 3741 N N . ASP C 1 42 ? 58.012 -5.223 12.403 1.00 12.26 42 ASP C N 1
ATOM 3742 C CA . ASP C 1 42 ? 58.376 -4.249 11.371 1.00 13.53 42 ASP C CA 1
ATOM 3743 C C . ASP C 1 42 ? 59.683 -4.661 10.693 1.00 14.67 42 ASP C C 1
ATOM 3744 O O . ASP C 1 42 ? 59.782 -4.692 9.465 1.00 16.22 42 ASP C O 1
ATOM 3749 N N . ARG C 1 43 ? 60.695 -4.965 11.498 1.00 15.13 43 ARG C N 1
ATOM 3750 C CA . ARG C 1 43 ? 61.995 -5.362 10.963 1.00 17.73 43 ARG C CA 1
ATOM 3751 C C . ARG C 1 43 ? 61.930 -6.649 10.148 1.00 16.62 43 ARG C C 1
ATOM 3752 O O . ARG C 1 43 ? 62.626 -6.789 9.138 1.00 18.47 43 ARG C O 1
ATOM 3760 N N . ASP C 1 44 ? 61.102 -7.589 10.600 1.00 14.79 44 ASP C N 1
ATOM 3761 C CA . ASP C 1 44 ? 60.970 -8.875 9.931 1.00 15.00 44 ASP C CA 1
ATOM 3762 C C . ASP C 1 44 ? 60.106 -8.762 8.677 1.00 15.50 44 ASP C C 1
ATOM 3763 O O . ASP C 1 44 ? 60.095 -9.673 7.851 1.00 16.60 44 ASP C O 1
ATOM 3768 N N . ASP C 1 45 ? 59.388 -7.646 8.538 1.00 15.16 45 ASP C N 1
ATOM 3769 C CA . ASP C 1 45 ? 58.493 -7.428 7.398 1.00 15.92 45 ASP C CA 1
ATOM 3770 C C . ASP C 1 45 ? 57.512 -8.592 7.243 1.00 15.13 45 ASP C C 1
ATOM 3771 O O . ASP C 1 45 ? 57.323 -9.118 6.148 1.00 16.19 45 ASP C O 1
ATOM 3776 N N . VAL C 1 46 ? 56.884 -8.989 8.343 1.00 15.93 46 VAL C N 1
ATOM 3777 C CA . VAL C 1 46 ? 55.988 -10.140 8.328 1.00 14.99 46 VAL C CA 1
ATOM 3778 C C . VAL C 1 46 ? 54.725 -9.885 7.509 1.00 12.85 46 VAL C C 1
ATOM 3779 O O . VAL C 1 46 ? 54.354 -8.742 7.245 1.00 13.32 46 VAL C O 1
ATOM 3783 N N . GLY C 1 47 ? 54.060 -10.963 7.117 1.00 11.73 47 GLY C N 1
ATOM 3784 C CA . GLY C 1 47 ? 52.832 -10.846 6.360 1.00 11.37 47 GLY C CA 1
ATOM 3785 C C . GLY C 1 47 ? 51.626 -10.447 7.193 1.00 10.78 47 GLY C C 1
ATOM 3786 O O . GLY C 1 47 ? 50.714 -9.798 6.696 1.00 10.99 47 GLY C O 1
ATOM 3787 N N . ALA C 1 48 ? 51.615 -10.848 8.462 1.00 10.24 48 ALA C N 1
ATOM 3788 C CA . ALA C 1 48 ? 50.507 -10.530 9.362 1.00 9.73 48 ALA C CA 1
ATOM 3789 C C . ALA C 1 48 ? 50.935 -10.709 10.808 1.00 9.70 48 ALA C C 1
ATOM 3790 O O . ALA C 1 48 ? 51.907 -11.412 11.080 1.00 10.80 48 ALA C O 1
ATOM 3792 N N . LEU C 1 49 ? 50.202 -10.065 11.720 1.00 9.97 49 LEU C N 1
ATOM 3793 C CA . LEU C 1 49 ? 50.453 -10.175 13.156 1.00 10.67 49 LEU C CA 1
ATOM 3794 C C . LEU C 1 49 ? 49.314 -10.898 13.840 1.00 8.29 49 LEU C C 1
ATOM 3795 O O . LEU C 1 49 ? 48.149 -10.690 13.510 1.00 11.05 49 LEU C O 1
ATOM 3800 N N . VAL C 1 50 ? 49.657 -11.693 14.844 1.00 8.79 50 VAL C N 1
ATOM 3801 C CA . VAL C 1 50 ? 48.683 -12.223 15.781 1.00 9.02 50 VAL C CA 1
ATOM 3802 C C . VAL C 1 50 ? 49.080 -11.718 17.160 1.00 9.17 50 VAL C C 1
ATOM 3803 O O . VAL C 1 50 ? 50.239 -11.816 17.544 1.00 10.74 50 VAL C O 1
ATOM 3807 N N . ILE C 1 51 ? 48.122 -11.155 17.887 1.00 8.00 51 ILE C N 1
ATOM 3808 C CA . ILE C 1 51 ? 48.357 -10.754 19.271 1.00 7.84 51 ILE C CA 1
ATOM 3809 C C . ILE C 1 51 ? 47.420 -11.540 20.175 1.00 7.34 51 ILE C C 1
ATOM 3810 O O . ILE C 1 51 ? 46.214 -11.570 19.942 1.00 8.76 51 ILE C O 1
ATOM 3815 N N . THR C 1 52 ? 47.987 -12.201 21.187 1.00 7.87 52 THR C N 1
ATOM 3816 C CA . THR C 1 52 ? 47.212 -13.047 22.094 1.00 8.17 52 THR C CA 1
ATOM 3817 C C . THR C 1 52 ? 47.352 -12.553 23.522 1.00 8.64 52 THR C C 1
ATOM 3818 O O . THR C 1 52 ? 48.293 -11.832 23.854 1.00 9.18 52 THR C O 1
ATOM 3822 N N . GLY C 1 53 ? 46.418 -12.971 24.373 1.00 8.21 53 GLY C N 1
ATOM 3823 C CA . GLY C 1 53 ? 46.607 -12.864 25.813 1.00 10.04 53 GLY C CA 1
ATOM 3824 C C . GLY C 1 53 ? 47.211 -14.141 26.367 1.00 9.22 53 GLY C C 1
ATOM 3825 O O . GLY C 1 53 ? 47.917 -14.870 25.668 1.00 9.37 53 GLY C O 1
ATOM 3826 N N . ASN C 1 54 ? 46.953 -14.399 27.643 1.00 9.01 54 ASN C N 1
ATOM 3827 C CA . ASN C 1 54 ? 47.443 -15.610 28.280 1.00 10.43 54 ASN C CA 1
ATOM 3828 C C . ASN C 1 54 ? 46.300 -16.590 28.510 1.00 10.60 54 ASN C C 1
ATOM 3829 O O . ASN C 1 54 ? 45.242 -16.466 27.886 1.00 11.61 54 ASN C O 1
ATOM 3834 N N . GLY C 1 55 ? 46.502 -17.567 29.382 1.00 11.11 55 GLY C N 1
ATOM 3835 C CA . GLY C 1 55 ? 45.507 -18.603 29.567 1.00 12.99 55 GLY C CA 1
ATOM 3836 C C . GLY C 1 55 ? 44.279 -18.165 30.341 1.00 13.57 55 GLY C C 1
ATOM 3837 O O . GLY C 1 55 ? 43.265 -18.861 30.328 1.00 16.11 55 GLY C O 1
ATOM 3838 N N . ARG C 1 56 ? 44.360 -17.020 31.016 1.00 12.24 56 ARG C N 1
ATOM 3839 C CA . ARG C 1 56 ? 43.253 -16.590 31.864 1.00 13.04 56 ARG C CA 1
ATOM 3840 C C . ARG C 1 56 ? 42.563 -15.286 31.454 1.00 12.29 56 ARG C C 1
ATOM 3841 O O . ARG C 1 56 ? 41.446 -15.023 31.893 1.00 15.07 56 ARG C O 1
ATOM 3849 N N . VAL C 1 57 ? 43.220 -14.477 30.628 1.00 11.51 57 VAL C N 1
ATOM 3850 C CA . VAL C 1 57 ? 42.617 -13.239 30.136 1.00 10.69 57 VAL C CA 1
ATOM 3851 C C . VAL C 1 57 ? 43.184 -12.875 28.771 1.00 9.99 57 VAL C C 1
ATOM 3852 O O . VAL C 1 57 ? 44.227 -13.387 28.372 1.00 11.23 57 VAL C O 1
ATOM 3856 N N . PHE C 1 58 ? 42.496 -11.986 28.054 1.00 10.18 58 PHE C N 1
ATOM 3857 C CA . PHE C 1 58 ? 43.167 -11.225 27.002 1.00 10.07 58 PHE C CA 1
ATOM 3858 C C . PHE C 1 58 ? 43.961 -10.119 27.722 1.00 8.61 58 PHE C C 1
ATOM 3859 O O . PHE C 1 58 ? 45.196 -10.154 27.782 1.00 9.42 58 PHE C O 1
ATOM 3867 N N . SER C 1 59 ? 43.243 -9.169 28.315 1.00 8.95 59 SER C N 1
ATOM 3868 C CA . SER C 1 59 ? 43.835 -8.217 29.252 1.00 8.92 59 SER C CA 1
ATOM 3869 C C . SER C 1 59 ? 42.750 -7.602 30.124 1.00 8.62 59 SER C C 1
ATOM 3870 O O . SER C 1 59 ? 41.650 -7.287 29.656 1.00 9.61 59 SER C O 1
ATOM 3873 N N . GLY C 1 60 ? 43.076 -7.418 31.400 1.00 9.15 60 GLY C N 1
ATOM 3874 C CA . GLY C 1 60 ? 42.186 -6.759 32.330 1.00 10.70 60 GLY C CA 1
ATOM 3875 C C . GLY C 1 60 ? 42.185 -5.242 32.210 1.00 9.78 60 GLY C C 1
ATOM 3876 O O . GLY C 1 60 ? 41.449 -4.575 32.921 1.00 12.69 60 GLY C O 1
ATOM 3877 N N . GLY C 1 61 ? 43.024 -4.691 31.338 1.00 9.86 61 GLY C N 1
ATOM 3878 C CA . GLY C 1 61 ? 43.046 -3.257 31.104 1.00 11.29 61 GLY C CA 1
ATOM 3879 C C . GLY C 1 61 ? 44.282 -2.595 31.672 1.00 10.44 61 GLY C C 1
ATOM 3880 O O . GLY C 1 61 ? 45.285 -3.259 31.907 1.00 12.59 61 GLY C O 1
ATOM 3881 N N . PHE C 1 62 ? 44.206 -1.283 31.881 1.00 10.83 62 PHE C N 1
ATOM 3882 C CA . PHE C 1 62 ? 45.316 -0.537 32.462 1.00 11.88 62 PHE C CA 1
ATOM 3883 C C . PHE C 1 62 ? 45.716 -1.060 33.831 1.00 11.90 62 PHE C C 1
ATOM 3884 O O . PHE C 1 62 ? 44.925 -1.703 34.530 1.00 14.56 62 PHE C O 1
ATOM 3892 N N . ASP C 1 63 ? 46.955 -0.757 34.206 1.00 13.13 63 ASP C N 1
ATOM 3893 C CA . ASP C 1 63 ? 47.459 -1.027 35.543 1.00 16.59 63 ASP C CA 1
ATOM 3894 C C . ASP C 1 63 ? 46.583 -0.270 36.533 1.00 17.55 63 ASP C C 1
ATOM 3895 O O . ASP C 1 63 ? 46.568 0.960 36.548 1.00 17.99 63 ASP C O 1
ATOM 3900 N N . LEU C 1 64 ? 45.837 -1.014 37.344 1.00 18.30 64 LEU C N 1
ATOM 3901 C CA . LEU C 1 64 ? 44.871 -0.425 38.267 1.00 22.15 64 LEU C CA 1
ATOM 3902 C C . LEU C 1 64 ? 45.528 0.459 39.321 1.00 22.44 64 LEU C C 1
ATOM 3903 O O . LEU C 1 64 ? 44.963 1.474 39.726 1.00 25.28 64 LEU C O 1
ATOM 3908 N N . LYS C 1 65 ? 46.714 0.064 39.771 1.00 23.25 65 LYS C N 1
ATOM 3909 C CA . LYS C 1 65 ? 47.434 0.815 40.791 1.00 25.34 65 LYS C CA 1
ATOM 3910 C C . LYS C 1 65 ? 47.757 2.218 40.287 1.00 25.58 65 LYS C C 1
ATOM 3911 O O . LYS C 1 65 ? 47.488 3.211 40.960 1.00 28.12 65 LYS C O 1
ATOM 3913 N N . ILE C 1 66 ? 48.330 2.293 39.091 1.00 23.28 66 ILE C N 1
ATOM 3914 C CA . ILE C 1 66 ? 48.673 3.573 38.493 1.00 22.92 66 ILE C CA 1
ATOM 3915 C C . ILE C 1 66 ? 47.417 4.388 38.205 1.00 24.71 66 ILE C C 1
ATOM 3916 O O . ILE C 1 66 ? 47.387 5.603 38.407 1.00 27.50 66 ILE C O 1
ATOM 3921 N N . LEU C 1 67 ? 46.379 3.708 37.736 1.00 24.38 67 LEU C N 1
ATOM 3922 C CA . LEU C 1 67 ? 45.160 4.377 37.302 1.00 27.25 67 LEU C CA 1
ATOM 3923 C C . LEU C 1 67 ? 44.460 5.118 38.439 1.00 31.57 67 LEU C C 1
ATOM 3924 O O . LEU C 1 67 ? 43.881 6.184 38.229 1.00 34.65 67 LEU C O 1
ATOM 3929 N N . THR C 1 68 ? 44.522 4.559 39.643 1.00 32.21 68 THR C N 1
ATOM 3930 C CA . THR C 1 68 ? 43.766 5.102 40.768 1.00 34.99 68 THR C CA 1
ATOM 3931 C C . THR C 1 68 ? 44.649 5.574 41.924 1.00 36.82 68 THR C C 1
ATOM 3932 O O . THR C 1 68 ? 44.168 5.756 43.042 1.00 38.44 68 THR C O 1
ATOM 3936 N N . SER C 1 69 ? 45.933 5.786 41.653 1.00 37.44 69 SER C N 1
ATOM 3937 C CA . SER C 1 69 ? 46.881 6.143 42.709 1.00 39.09 69 SER C CA 1
ATOM 3938 C C . SER C 1 69 ? 46.761 7.596 43.167 1.00 40.25 69 SER C C 1
ATOM 3939 O O . SER C 1 69 ? 47.289 7.965 44.215 1.00 41.43 69 SER C O 1
ATOM 3942 N N . GLY C 1 70 ? 46.077 8.420 42.381 1.00 40.09 70 GLY C N 1
ATOM 3943 C CA . GLY C 1 70 ? 45.941 9.827 42.715 1.00 40.06 70 GLY C CA 1
ATOM 3944 C C . GLY C 1 70 ? 47.011 10.692 42.073 1.00 38.76 70 GLY C C 1
ATOM 3945 O O . GLY C 1 70 ? 46.856 11.909 41.968 1.00 39.63 70 GLY C O 1
ATOM 3946 N N . GLU C 1 71 ? 48.106 10.065 41.654 1.00 36.68 71 GLU C N 1
ATOM 3947 C CA . GLU C 1 71 ? 49.142 10.761 40.901 1.00 33.31 71 GLU C CA 1
ATOM 3948 C C . GLU C 1 71 ? 48.671 10.919 39.462 1.00 30.01 71 GLU C C 1
ATOM 3949 O O . GLU C 1 71 ? 48.596 9.945 38.714 1.00 30.04 71 GLU C O 1
ATOM 3951 N N . VAL C 1 72 ? 48.355 12.148 39.076 1.00 26.97 72 VAL C N 1
ATOM 3952 C CA . VAL C 1 72 ? 47.692 12.384 37.800 1.00 25.66 72 VAL C CA 1
ATOM 3953 C C . VAL C 1 72 ? 48.589 12.179 36.581 1.00 21.30 72 VAL C C 1
ATOM 3954 O O . VAL C 1 72 ? 48.177 11.546 35.607 1.00 19.68 72 VAL C O 1
ATOM 3958 N N . GLN C 1 73 ? 49.810 12.703 36.622 1.00 19.42 73 GLN C N 1
ATOM 3959 C CA . GLN C 1 73 ? 50.665 12.640 35.439 1.00 16.60 73 GLN C CA 1
ATOM 3960 C C . GLN C 1 73 ? 51.031 11.213 35.028 1.00 16.51 73 GLN C C 1
ATOM 3961 O O . GLN C 1 73 ? 50.972 10.881 33.847 1.00 16.44 73 GLN C O 1
ATOM 3967 N N . PRO C 1 74 ? 51.399 10.355 35.993 1.00 17.94 74 PRO C N 1
ATOM 3968 C CA . PRO C 1 74 ? 51.635 8.963 35.585 1.00 18.03 74 PRO C CA 1
ATOM 3969 C C . PRO C 1 74 ? 50.401 8.305 34.958 1.00 16.03 74 PRO C C 1
ATOM 3970 O O . PRO C 1 74 ? 50.544 7.523 34.015 1.00 15.74 74 PRO C O 1
ATOM 3974 N N . ALA C 1 75 ? 49.212 8.608 35.466 1.00 17.48 75 ALA C N 1
ATOM 3975 C CA . ALA C 1 75 ? 47.989 8.044 34.899 1.00 17.01 75 ALA C CA 1
ATOM 3976 C C . ALA C 1 75 ? 47.768 8.545 33.474 1.00 14.78 75 ALA C C 1
ATOM 3977 O O . ALA C 1 75 ? 47.483 7.762 32.565 1.00 13.62 75 ALA C O 1
ATOM 3979 N N . ILE C 1 76 ? 47.905 9.853 33.283 1.00 13.49 76 ILE C N 1
ATOM 3980 C CA . ILE C 1 76 ? 47.774 10.444 31.960 1.00 13.84 76 ILE C CA 1
ATOM 3981 C C . ILE C 1 76 ? 48.769 9.802 30.996 1.00 12.05 76 ILE C C 1
ATOM 3982 O O . ILE C 1 76 ? 48.433 9.468 29.859 1.00 11.39 76 ILE C O 1
ATOM 3987 N N . ASP C 1 77 ? 50.007 9.630 31.443 1.00 11.31 77 ASP C N 1
ATOM 3988 C CA . ASP C 1 77 ? 51.048 9.097 30.568 1.00 12.37 77 ASP C CA 1
ATOM 3989 C C . ASP C 1 77 ? 50.752 7.650 30.170 1.00 10.61 77 ASP C C 1
ATOM 3990 O O . ASP C 1 77 ? 50.990 7.244 29.027 1.00 11.69 77 ASP C O 1
ATOM 3995 N N . MET C 1 78 ? 50.205 6.878 31.103 1.00 10.39 78 MET C N 1
ATOM 3996 C CA . MET C 1 78 ? 49.838 5.497 30.818 1.00 10.21 78 MET C CA 1
ATOM 3997 C C . MET C 1 78 ? 48.691 5.435 29.805 1.00 10.32 78 MET C C 1
ATOM 3998 O O . MET C 1 78 ? 48.716 4.630 28.870 1.00 10.09 78 MET C O 1
ATOM 4003 N N . LEU C 1 79 ? 47.678 6.272 29.995 1.00 10.69 79 LEU C N 1
ATOM 4004 C CA . LEU C 1 79 ? 46.566 6.329 29.049 1.00 10.81 79 LEU C CA 1
ATOM 4005 C C . LEU C 1 79 ? 47.063 6.750 27.669 1.00 10.08 79 LEU C C 1
ATOM 4006 O O . LEU C 1 79 ? 46.699 6.148 26.662 1.00 10.67 79 LEU C O 1
ATOM 4011 N N . ARG C 1 80 ? 47.915 7.766 27.619 1.00 10.73 80 ARG C N 1
ATOM 4012 C CA . ARG C 1 80 ? 48.451 8.242 26.350 1.00 11.28 80 ARG C CA 1
ATOM 4013 C C . ARG C 1 80 ? 49.140 7.109 25.594 1.00 10.24 80 ARG C C 1
ATOM 4014 O O . ARG C 1 80 ? 48.890 6.905 24.404 1.00 10.93 80 ARG C O 1
ATOM 4022 N N . GLY C 1 81 ? 50.004 6.371 26.286 1.00 10.76 81 GLY C N 1
ATOM 4023 C CA . GLY C 1 81 ? 50.732 5.284 25.665 1.00 10.56 81 GLY C CA 1
ATOM 4024 C C . GLY C 1 81 ? 49.826 4.155 25.208 1.00 9.31 81 GLY C C 1
ATOM 4025 O O . GLY C 1 81 ? 50.078 3.519 24.183 1.00 10.17 81 GLY C O 1
ATOM 4026 N N . GLY C 1 82 ? 48.774 3.877 25.972 1.00 10.35 82 GLY C N 1
ATOM 4027 C CA . GLY C 1 82 ? 47.838 2.834 25.590 1.00 9.87 82 GLY C CA 1
ATOM 4028 C C . GLY C 1 82 ? 47.097 3.197 24.316 1.00 8.99 82 GLY C C 1
ATOM 4029 O O . GLY C 1 82 ? 46.944 2.366 23.412 1.00 9.23 82 GLY C O 1
ATOM 4030 N N . PHE C 1 83 ? 46.629 4.437 24.239 1.00 9.57 83 PHE C N 1
ATOM 4031 C CA . PHE C 1 83 ? 45.900 4.872 23.055 1.00 10.06 83 PHE C CA 1
ATOM 4032 C C . PHE C 1 83 ? 46.823 5.058 21.852 1.00 9.80 83 PHE C C 1
ATOM 4033 O O . PHE C 1 83 ? 46.398 4.851 20.713 1.00 10.24 83 PHE C O 1
ATOM 4041 N N . GLU C 1 84 ? 48.083 5.408 22.096 1.00 9.93 84 GLU C N 1
ATOM 4042 C CA . GLU C 1 84 ? 49.065 5.482 21.020 1.00 10.07 84 GLU C CA 1
ATOM 4043 C C . GLU C 1 84 ? 49.262 4.095 20.409 1.00 8.86 84 GLU C C 1
ATOM 4044 O O . GLU C 1 84 ? 49.336 3.942 19.186 1.00 10.22 84 GLU C O 1
ATOM 4050 N N . LEU C 1 85 ? 49.357 3.083 21.263 1.00 9.18 85 LEU C N 1
ATOM 4051 C CA . LEU C 1 85 ? 49.465 1.707 20.805 1.00 10.12 85 LEU C CA 1
ATOM 4052 C C . LEU C 1 85 ? 48.245 1.329 19.967 1.00 8.48 85 LEU C C 1
ATOM 4053 O O . LEU C 1 85 ? 48.371 0.685 18.921 1.00 10.04 85 LEU C O 1
ATOM 4058 N N . ALA C 1 86 ? 47.060 1.716 20.426 1.00 9.64 86 ALA C N 1
ATOM 4059 C CA . ALA C 1 86 ? 45.846 1.463 19.655 1.00 9.30 86 ALA C CA 1
ATOM 4060 C C . ALA C 1 86 ? 45.920 2.099 18.270 1.00 9.23 86 ALA C C 1
ATOM 4061 O O . ALA C 1 86 ? 45.585 1.464 17.263 1.00 10.09 86 ALA C O 1
ATOM 4063 N N . TYR C 1 87 ? 46.333 3.359 18.220 1.00 9.52 87 TYR C N 1
ATOM 4064 C CA . TYR C 1 87 ? 46.504 4.052 16.950 1.00 9.11 87 TYR C CA 1
ATOM 4065 C C . TYR C 1 87 ? 47.476 3.286 16.050 1.00 8.71 87 TYR C C 1
ATOM 4066 O O . TYR C 1 87 ? 47.221 3.092 14.854 1.00 9.20 87 TYR C O 1
ATOM 4075 N N . ARG C 1 88 ? 48.594 2.854 16.620 1.00 9.04 88 ARG C N 1
ATOM 4076 C CA . ARG C 1 88 ? 49.604 2.131 15.862 1.00 8.73 88 ARG C CA 1
ATOM 4077 C C . ARG C 1 88 ? 49.031 0.865 15.235 1.00 8.78 88 ARG C C 1
ATOM 4078 O O . ARG C 1 88 ? 49.298 0.552 14.068 1.00 9.35 88 ARG C O 1
ATOM 4086 N N . LEU C 1 89 ? 48.238 0.135 16.004 1.00 8.51 89 LEU C N 1
ATOM 4087 C CA . LEU C 1 89 ? 47.662 -1.106 15.512 1.00 8.29 89 LEU C CA 1
ATOM 4088 C C . LEU C 1 89 ? 46.544 -0.879 14.492 1.00 7.97 89 LEU C C 1
ATOM 4089 O O . LEU C 1 89 ? 46.469 -1.590 13.491 1.00 8.60 89 LEU C O 1
ATOM 4094 N N . LEU C 1 90 ? 45.688 0.111 14.727 1.00 8.65 90 LEU C N 1
ATOM 4095 C CA . LEU C 1 90 ? 44.615 0.411 13.773 1.00 7.90 90 LEU C CA 1
ATOM 4096 C C . LEU C 1 90 ? 45.143 0.899 12.426 1.00 8.66 90 LEU C C 1
ATOM 4097 O O . LEU C 1 90 ? 44.468 0.757 11.401 1.00 9.32 90 LEU C O 1
ATOM 4102 N N . SER C 1 91 ? 46.351 1.445 12.416 1.00 8.77 91 SER C N 1
ATOM 4103 C CA . SER C 1 91 ? 46.938 1.962 11.184 1.00 9.07 91 SER C CA 1
ATOM 4104 C C . SER C 1 91 ? 48.023 1.031 10.644 1.00 9.20 91 SER C C 1
ATOM 4105 O O . SER C 1 91 ? 48.689 1.351 9.662 1.00 10.97 91 SER C O 1
ATOM 4108 N N . TYR C 1 92 ? 48.192 -0.125 11.277 1.00 8.65 92 TYR C N 1
ATOM 4109 C CA . TYR C 1 92 ? 49.291 -1.023 10.929 1.00 8.77 92 TYR C CA 1
ATOM 4110 C C . TYR C 1 92 ? 49.181 -1.493 9.469 1.00 9.13 92 TYR C C 1
ATOM 4111 O O . TYR C 1 92 ? 48.098 -1.870 9.025 1.00 9.99 92 TYR C O 1
ATOM 4120 N N . PRO C 1 93 ? 50.300 -1.495 8.719 1.00 9.33 93 PRO C N 1
ATOM 4121 C CA A PRO C 1 93 ? 50.242 -1.820 7.285 0.47 10.40 93 PRO C CA 1
ATOM 4122 C CA B PRO C 1 93 ? 50.190 -1.811 7.287 0.53 10.49 93 PRO C CA 1
ATOM 4123 C C . PRO C 1 93 ? 50.028 -3.302 6.963 1.00 9.33 93 PRO C C 1
ATOM 4124 O O . PRO C 1 93 ? 49.869 -3.640 5.784 1.00 10.72 93 PRO C O 1
ATOM 4131 N N . LYS C 1 94 ? 50.046 -4.170 7.972 1.00 9.07 94 LYS C N 1
ATOM 4132 C CA . LYS C 1 94 ? 49.798 -5.600 7.764 1.00 9.31 94 LYS C CA 1
ATOM 4133 C C . LYS C 1 94 ? 48.530 -5.987 8.507 1.00 7.28 94 LYS C C 1
ATOM 4134 O O . LYS C 1 94 ? 48.166 -5.329 9.474 1.00 8.82 94 LYS C O 1
ATOM 4140 N N . PRO C 1 95 ? 47.859 -7.067 8.079 1.00 8.13 95 PRO C N 1
ATOM 4141 C CA . PRO C 1 95 ? 46.689 -7.515 8.841 1.00 8.08 95 PRO C CA 1
ATOM 4142 C C . PRO C 1 95 ? 47.061 -7.878 10.274 1.00 8.21 95 PRO C C 1
ATOM 4143 O O . PRO C 1 95 ? 48.117 -8.463 10.514 1.00 8.79 95 PRO C O 1
ATOM 4147 N N . VAL C 1 96 ? 46.190 -7.500 11.201 1.00 7.91 96 VAL C N 1
ATOM 4148 C CA . VAL C 1 96 ? 46.386 -7.762 12.621 1.00 8.61 96 VAL C CA 1
ATOM 4149 C C . VAL C 1 96 ? 45.222 -8.607 13.120 1.00 7.21 96 VAL C C 1
ATOM 4150 O O . VAL C 1 96 ? 44.061 -8.211 12.988 1.00 7.82 96 VAL C O 1
ATOM 4154 N N . VAL C 1 97 ? 45.527 -9.774 13.686 1.00 6.91 97 VAL C N 1
ATOM 4155 C CA . VAL C 1 97 ? 44.486 -10.659 14.203 1.00 7.50 97 VAL C CA 1
ATOM 4156 C C . VAL C 1 97 ? 44.645 -10.805 15.715 1.00 7.69 97 VAL C C 1
ATOM 4157 O O . VAL C 1 97 ? 45.742 -11.101 16.200 1.00 9.12 97 VAL C O 1
ATOM 4161 N N . MET C 1 98 ? 43.557 -10.570 16.447 1.00 7.95 98 MET C N 1
ATOM 4162 C CA . MET C 1 98 ? 43.562 -10.684 17.900 1.00 8.02 98 MET C CA 1
ATOM 4163 C C . MET C 1 98 ? 42.999 -12.030 18.318 1.00 7.43 98 MET C C 1
ATOM 4164 O O . MET C 1 98 ? 41.901 -12.413 17.910 1.00 8.59 98 MET C O 1
ATOM 4169 N N . ALA C 1 99 ? 43.763 -12.736 19.147 1.00 8.32 99 ALA C N 1
ATOM 4170 C CA . ALA C 1 99 ? 43.309 -13.948 19.808 1.00 8.80 99 ALA C CA 1
ATOM 4171 C C . ALA C 1 99 ? 42.909 -13.553 21.222 1.00 8.28 99 ALA C C 1
ATOM 4172 O O . ALA C 1 99 ? 43.754 -13.391 22.114 1.00 8.43 99 ALA C O 1
ATOM 4174 N N . CYS C 1 100 ? 41.609 -13.370 21.408 1.00 8.29 100 CYS C N 1
ATOM 4175 C CA . CYS C 1 100 ? 41.051 -13.005 22.693 1.00 8.59 100 CYS C CA 1
ATOM 4176 C C . CYS C 1 100 ? 40.945 -14.280 23.527 1.00 8.10 100 CYS C C 1
ATOM 4177 O O . CYS C 1 100 ? 39.968 -15.010 23.422 1.00 8.89 100 CYS C O 1
ATOM 4180 N N . THR C 1 101 ? 41.952 -14.529 24.369 1.00 9.07 101 THR C N 1
ATOM 4181 C CA . THR C 1 101 ? 42.112 -15.806 25.059 1.00 9.64 101 THR C CA 1
ATOM 4182 C C . THR C 1 101 ? 41.471 -15.819 26.449 1.00 9.42 101 THR C C 1
ATOM 4183 O O . THR C 1 101 ? 41.593 -16.794 27.191 1.00 10.34 101 THR C O 1
ATOM 4187 N N . GLY C 1 102 ? 40.792 -14.731 26.788 1.00 8.81 102 GLY C N 1
ATOM 4188 C CA . GLY C 1 102 ? 40.006 -14.650 28.007 1.00 9.79 102 GLY C CA 1
ATOM 4189 C C . GLY C 1 102 ? 39.315 -13.304 27.998 1.00 9.76 102 GLY C C 1
ATOM 4190 O O . GLY C 1 102 ? 39.168 -12.693 26.936 1.00 10.18 102 GLY C O 1
ATOM 4191 N N . HIS C 1 103 ? 38.906 -12.797 29.151 1.00 10.29 103 HIS C N 1
ATOM 4192 C CA A HIS C 1 103 ? 38.161 -11.547 29.151 0.53 9.81 103 HIS C CA 1
ATOM 4193 C CA B HIS C 1 103 ? 38.171 -11.539 29.186 0.47 10.39 103 HIS C CA 1
ATOM 4194 C C . HIS C 1 103 ? 39.006 -10.357 28.699 1.00 8.52 103 HIS C C 1
ATOM 4195 O O . HIS C 1 103 ? 40.244 -10.375 28.771 1.00 9.07 103 HIS C O 1
ATOM 4208 N N . ALA C 1 104 ? 38.316 -9.339 28.204 1.00 9.24 104 ALA C N 1
ATOM 4209 C CA . ALA C 1 104 ? 38.939 -8.130 27.699 1.00 9.02 104 ALA C CA 1
ATOM 4210 C C . ALA C 1 104 ? 38.181 -6.959 28.301 1.00 9.02 104 ALA C C 1
ATOM 4211 O O . ALA C 1 104 ? 37.041 -6.685 27.919 1.00 9.27 104 ALA C O 1
ATOM 4213 N N . ILE C 1 105 ? 38.809 -6.286 29.264 1.00 8.86 105 ILE C N 1
ATOM 4214 C CA . ILE C 1 105 ? 38.136 -5.250 30.041 1.00 8.72 105 ILE C CA 1
ATOM 4215 C C . ILE C 1 105 ? 38.789 -3.892 29.823 1.00 7.30 105 ILE C C 1
ATOM 4216 O O . ILE C 1 105 ? 40.014 -3.780 29.890 1.00 8.57 105 ILE C O 1
ATOM 4221 N N . ALA C 1 106 ? 37.967 -2.865 29.587 1.00 8.90 106 ALA C N 1
ATOM 4222 C CA . ALA C 1 106 ? 38.438 -1.489 29.475 1.00 9.59 106 ALA C CA 1
ATOM 4223 C C . ALA C 1 106 ? 39.557 -1.411 28.438 1.00 9.04 106 ALA C C 1
ATOM 4224 O O . ALA C 1 106 ? 39.328 -1.762 27.278 1.00 9.24 106 ALA C O 1
ATOM 4226 N N . MET C 1 107 ? 40.765 -0.993 28.810 1.00 8.62 107 MET C N 1
ATOM 4227 C CA . MET C 1 107 ? 41.827 -0.901 27.808 1.00 10.15 107 MET C CA 1
ATOM 4228 C C . MET C 1 107 ? 42.082 -2.245 27.113 1.00 8.73 107 MET C C 1
ATOM 4229 O O . MET C 1 107 ? 42.534 -2.278 25.959 1.00 9.55 107 MET C O 1
ATOM 4234 N N . GLY C 1 108 ? 41.813 -3.355 27.800 1.00 8.46 108 GLY C N 1
ATOM 4235 C CA . GLY C 1 108 ? 41.886 -4.656 27.153 1.00 7.82 108 GLY C CA 1
ATOM 4236 C C . GLY C 1 108 ? 40.894 -4.776 26.008 1.00 7.13 108 GLY C C 1
ATOM 4237 O O . GLY C 1 108 ? 41.232 -5.294 24.936 1.00 8.19 108 GLY C O 1
ATOM 4238 N N . ALA C 1 109 ? 39.664 -4.323 26.230 1.00 7.76 109 ALA C N 1
ATOM 4239 C CA . ALA C 1 109 ? 38.666 -4.286 25.161 1.00 7.92 109 ALA C CA 1
ATOM 4240 C C . ALA C 1 109 ? 39.039 -3.297 24.059 1.00 7.50 109 ALA C C 1
ATOM 4241 O O . ALA C 1 109 ? 38.786 -3.560 22.881 1.00 8.69 109 ALA C O 1
ATOM 4243 N N . PHE C 1 110 ? 39.616 -2.154 24.418 1.00 8.05 110 PHE C N 1
ATOM 4244 C CA . PHE C 1 110 ? 40.005 -1.170 23.409 1.00 7.95 110 PHE C CA 1
ATOM 4245 C C . PHE C 1 110 ? 41.132 -1.719 22.528 1.00 8.12 110 PHE C C 1
ATOM 4246 O O . PHE C 1 110 ? 41.120 -1.542 21.309 1.00 9.41 110 PHE C O 1
ATOM 4254 N N . LEU C 1 111 ? 42.102 -2.386 23.143 1.00 8.11 111 LEU C N 1
ATOM 4255 C CA . LEU C 1 111 ? 43.177 -3.040 22.409 1.00 8.76 111 LEU C CA 1
ATOM 4256 C C . LEU C 1 111 ? 42.614 -4.117 21.473 1.00 7.97 111 LEU C C 1
ATOM 4257 O O . LEU C 1 111 ? 42.965 -4.175 20.289 1.00 8.23 111 LEU C O 1
ATOM 4262 N N . LEU C 1 112 ? 41.733 -4.957 21.999 1.00 7.61 112 LEU C N 1
ATOM 4263 C CA . LEU C 1 112 ? 41.091 -5.996 21.199 1.00 8.54 112 LEU C CA 1
ATOM 4264 C C . LEU C 1 112 ? 40.454 -5.404 19.944 1.00 8.19 112 LEU C C 1
ATOM 4265 O O . LEU C 1 112 ? 40.517 -5.990 18.855 1.00 8.66 112 LEU C O 1
ATOM 4270 N N . SER C 1 113 ? 39.846 -4.236 20.117 1.00 8.10 113 SER C N 1
ATOM 4271 C CA . SER C 1 113 ? 39.088 -3.563 19.067 1.00 7.41 113 SER C CA 1
ATOM 4272 C C . SER C 1 113 ? 39.965 -2.956 17.970 1.00 8.21 113 SER C C 1
ATOM 4273 O O . SER C 1 113 ? 39.448 -2.374 17.013 1.00 10.05 113 SER C O 1
ATOM 4276 N N . CYS C 1 114 ? 41.280 -3.104 18.092 1.00 8.00 114 CYS C N 1
ATOM 4277 C CA . CYS C 1 114 ? 42.202 -2.625 17.068 1.00 9.12 114 CYS C CA 1
ATOM 4278 C C . CYS C 1 114 ? 42.560 -3.688 16.036 1.00 9.33 114 CYS C C 1
ATOM 4279 O O . CYS C 1 114 ? 43.241 -3.384 15.057 1.00 11.44 114 CYS C O 1
ATOM 4282 N N . GLY C 1 115 ? 42.112 -4.922 16.240 1.00 8.80 115 GLY C N 1
ATOM 4283 C CA . GLY C 1 115 ? 42.433 -5.981 15.299 1.0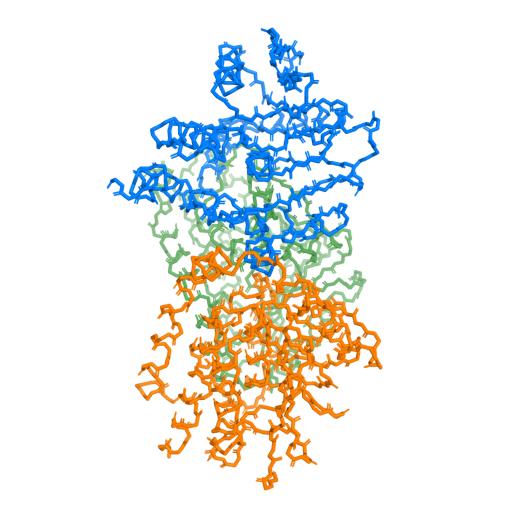0 8.41 115 GLY C CA 1
ATOM 4284 C C . GLY C 1 115 ? 41.570 -5.938 14.048 1.00 8.44 115 GLY C C 1
ATOM 4285 O O . GLY C 1 115 ? 40.380 -5.635 14.125 1.00 9.25 115 GLY C O 1
ATOM 4286 N N . ASP C 1 116 ? 42.152 -6.283 12.901 1.00 8.29 116 ASP C N 1
ATOM 4287 C CA . ASP C 1 116 ? 41.364 -6.434 11.679 1.00 7.80 116 ASP C CA 1
ATOM 4288 C C . ASP C 1 116 ? 40.372 -7.576 11.820 1.00 7.36 116 ASP C C 1
ATOM 4289 O O . ASP C 1 116 ? 39.255 -7.530 11.289 1.00 8.40 116 ASP C O 1
ATOM 4294 N N . HIS C 1 117 ? 40.798 -8.621 12.522 1.00 7.43 117 HIS C N 1
ATOM 4295 C CA . HIS C 1 117 ? 39.958 -9.776 12.808 1.00 7.11 117 HIS C CA 1
ATOM 4296 C C . HIS C 1 117 ? 40.185 -10.154 14.263 1.00 6.76 117 HIS C C 1
ATOM 4297 O O . HIS C 1 117 ? 41.323 -10.149 14.730 1.00 8.30 117 HIS C O 1
ATOM 4304 N N . ARG C 1 118 ? 39.104 -10.478 14.962 1.00 6.84 118 ARG C N 1
ATOM 4305 C CA . ARG C 1 118 ? 39.158 -10.704 16.407 1.00 7.73 118 ARG C CA 1
ATOM 4306 C C . ARG C 1 118 ? 38.392 -11.985 16.709 1.00 7.18 118 ARG C C 1
ATOM 4307 O O . ARG C 1 118 ? 37.224 -12.110 16.337 1.00 8.13 118 ARG C O 1
ATOM 4315 N N . VAL C 1 119 ? 39.050 -12.928 17.384 1.00 7.81 119 VAL C N 1
ATOM 4316 C CA . VAL C 1 119 ? 38.490 -14.239 17.704 1.00 8.59 119 VAL C CA 1
ATOM 4317 C C . VAL C 1 119 ? 38.415 -14.399 19.225 1.00 7.33 119 VAL C C 1
ATOM 4318 O O . VAL C 1 119 ? 39.380 -14.085 19.925 1.00 8.58 119 VAL C O 1
ATOM 4322 N N . ALA C 1 120 ? 37.289 -14.905 19.734 1.00 8.31 120 ALA C N 1
ATOM 4323 C CA . ALA C 1 120 ? 37.138 -15.178 21.167 1.00 8.19 120 ALA C CA 1
ATOM 4324 C C . ALA C 1 120 ? 36.330 -16.447 21.361 1.00 8.38 120 ALA C C 1
ATOM 4325 O O . ALA C 1 120 ? 35.778 -16.986 20.404 1.00 10.06 120 ALA C O 1
ATOM 4327 N N . ALA C 1 121 ? 36.256 -16.930 22.600 1.00 8.21 121 ALA C N 1
ATOM 4328 C CA . ALA C 1 121 ? 35.357 -18.020 22.938 1.00 8.63 121 ALA C CA 1
ATOM 4329 C C . ALA C 1 121 ? 34.057 -17.463 23.502 1.00 8.80 121 ALA C C 1
ATOM 4330 O O . ALA C 1 121 ? 33.990 -16.303 23.920 1.00 8.76 121 ALA C O 1
ATOM 4332 N N . HIS C 1 122 ? 33.032 -18.308 23.534 1.00 8.44 122 HIS C N 1
ATOM 4333 C CA . HIS C 1 122 ? 31.683 -17.855 23.833 1.00 9.04 122 HIS C CA 1
ATOM 4334 C C . HIS C 1 122 ? 31.518 -17.147 25.180 1.00 9.28 122 HIS C C 1
ATOM 4335 O O . HIS C 1 122 ? 30.780 -16.168 25.282 1.00 11.20 122 HIS C O 1
ATOM 4342 N N . ALA C 1 123 ? 32.189 -17.657 26.211 1.00 9.97 123 ALA C N 1
ATOM 4343 C CA . ALA C 1 123 ? 32.012 -17.138 27.566 1.00 10.90 123 ALA C CA 1
ATOM 4344 C C . ALA C 1 123 ? 32.902 -15.944 27.892 1.00 9.95 123 ALA C C 1
ATOM 4345 O O . ALA C 1 123 ? 32.819 -15.397 28.993 1.00 13.96 123 ALA C O 1
ATOM 4347 N N . TYR C 1 124 ? 33.763 -15.527 26.970 1.00 8.62 124 TYR C N 1
ATOM 4348 C CA . TYR C 1 124 ? 34.699 -14.460 27.315 1.00 9.08 124 TYR C CA 1
ATOM 4349 C C . TYR C 1 124 ? 33.998 -13.107 27.311 1.00 8.72 124 TYR C C 1
ATOM 4350 O O . TYR C 1 124 ? 33.434 -12.689 26.299 1.00 10.57 124 TYR C O 1
ATOM 4359 N N . ASN C 1 125 ? 34.029 -12.431 28.455 1.00 9.38 125 ASN C N 1
ATOM 4360 C CA A ASN C 1 125 ? 33.383 -11.137 28.569 0.52 10.28 125 ASN C CA 1
ATOM 4361 C CA B ASN C 1 125 ? 33.407 -11.123 28.634 0.48 10.07 125 ASN C CA 1
ATOM 4362 C C . ASN C 1 125 ? 34.253 -10.002 28.042 1.00 8.96 125 ASN C C 1
ATOM 4363 O O . ASN C 1 125 ? 35.460 -9.941 28.285 1.00 9.55 125 ASN C O 1
ATOM 4372 N N . ILE C 1 126 ? 33.617 -9.129 27.272 1.00 9.35 126 ILE C N 1
ATOM 4373 C CA . ILE C 1 126 ? 34.251 -7.966 26.684 1.00 8.88 126 ILE C CA 1
ATOM 4374 C C . ILE C 1 126 ? 33.442 -6.765 27.150 1.00 8.55 126 ILE C C 1
ATOM 4375 O O . ILE C 1 126 ? 32.228 -6.709 26.936 1.00 9.58 126 ILE C O 1
ATOM 4380 N N . GLN C 1 127 ? 34.093 -5.814 27.813 1.00 8.91 127 GLN C N 1
ATOM 4381 C CA . GLN C 1 127 ? 33.352 -4.767 28.505 1.00 9.15 127 GLN C CA 1
ATOM 4382 C C . GLN C 1 127 ? 34.193 -3.534 28.761 1.00 8.81 127 GLN C C 1
ATOM 4383 O O . GLN C 1 127 ? 35.325 -3.644 29.234 1.00 10.54 127 GLN C O 1
ATOM 4389 N N . ALA C 1 128 ? 33.626 -2.371 28.457 1.00 8.36 128 ALA C N 1
ATOM 4390 C CA . ALA C 1 128 ? 34.157 -1.103 28.927 1.00 9.45 128 ALA C CA 1
ATOM 4391 C C . ALA C 1 128 ? 33.478 -0.831 30.266 1.00 10.27 128 ALA C C 1
ATOM 4392 O O . ALA C 1 128 ? 32.350 -0.339 30.307 1.00 10.10 128 ALA C O 1
ATOM 4394 N N . ASN C 1 129 ? 34.145 -1.179 31.365 1.00 10.97 129 ASN C N 1
ATOM 4395 C CA . ASN C 1 129 ? 33.501 -1.118 32.680 1.00 11.26 129 ASN C CA 1
ATOM 4396 C C . ASN C 1 129 ? 33.639 0.223 33.382 1.00 10.98 129 ASN C C 1
ATOM 4397 O O . ASN C 1 129 ? 33.210 0.366 34.529 1.00 12.50 129 ASN C O 1
ATOM 4402 N N . GLU C 1 130 ? 34.204 1.208 32.687 1.00 10.13 130 GLU C N 1
ATOM 4403 C CA . GLU C 1 130 ? 34.505 2.510 33.275 1.00 10.73 130 GLU C CA 1
ATOM 4404 C C . GLU C 1 130 ? 33.361 3.099 34.095 1.00 10.28 130 GLU C C 1
ATOM 4405 O O . GLU C 1 130 ? 33.547 3.473 35.254 1.00 12.00 130 GLU C O 1
ATOM 4411 N N . VAL C 1 131 ? 32.181 3.205 33.497 1.00 10.23 131 VAL C N 1
ATOM 4412 C CA . VAL C 1 131 ? 31.067 3.864 34.169 1.00 10.19 131 VAL C CA 1
ATOM 4413 C C . VAL C 1 131 ? 30.643 3.109 35.432 1.00 11.32 131 VAL C C 1
ATOM 4414 O O . VAL C 1 131 ? 30.215 3.722 36.421 1.00 13.33 131 VAL C O 1
ATOM 4418 N N . ALA C 1 132 ? 30.771 1.785 35.410 1.00 11.22 132 ALA C N 1
ATOM 4419 C CA . ALA C 1 132 ? 30.441 0.982 36.587 1.00 12.34 132 ALA C CA 1
ATOM 4420 C C . ALA C 1 132 ? 31.363 1.276 37.770 1.00 14.19 132 ALA C C 1
ATOM 4421 O O . ALA C 1 132 ? 30.954 1.130 38.926 1.00 17.86 132 ALA C O 1
ATOM 4423 N N . ILE C 1 133 ? 32.602 1.671 37.492 1.00 13.05 133 ILE C N 1
ATOM 4424 C CA . ILE C 1 133 ? 33.564 1.932 38.563 1.00 13.96 133 ILE C CA 1
ATOM 4425 C C . ILE C 1 133 ? 33.901 3.417 38.712 1.00 14.58 133 ILE C C 1
ATOM 4426 O O . ILE C 1 133 ? 34.895 3.777 39.342 1.00 19.24 133 ILE C O 1
ATOM 4431 N N . GLY C 1 134 ? 33.068 4.274 38.129 1.00 13.96 134 GLY C N 1
ATOM 4432 C CA . GLY C 1 134 ? 33.139 5.704 38.385 1.00 15.30 134 GLY C CA 1
ATOM 4433 C C . GLY C 1 134 ? 34.062 6.517 37.496 1.00 15.57 134 GLY C C 1
ATOM 4434 O O . GLY C 1 134 ? 34.418 7.641 37.841 1.00 21.06 134 GLY C O 1
ATOM 4435 N N . MET C 1 135 ? 34.445 5.965 36.350 1.00 13.05 135 MET C N 1
ATOM 4436 C CA . MET C 1 135 ? 35.307 6.681 35.424 1.00 14.01 135 MET C CA 1
ATOM 4437 C C . MET C 1 135 ? 34.553 7.059 34.157 1.00 13.22 135 MET C C 1
ATOM 4438 O O . MET C 1 135 ? 33.798 6.258 33.615 1.00 13.73 135 MET C O 1
ATOM 4443 N N . THR C 1 136 ? 34.755 8.287 33.695 1.00 13.45 136 THR C N 1
ATOM 4444 C CA . THR C 1 136 ? 34.255 8.692 32.388 1.00 13.44 136 THR C CA 1
ATOM 4445 C C . THR C 1 136 ? 35.155 8.078 31.316 1.00 13.20 136 THR C C 1
ATOM 4446 O O . THR C 1 136 ? 36.371 8.056 31.461 1.00 16.14 136 THR C O 1
ATOM 4450 N N . ILE C 1 137 ? 34.571 7.566 30.239 1.00 12.28 137 ILE C N 1
ATOM 4451 C CA . ILE C 1 137 ? 35.390 6.943 29.203 1.00 11.82 137 ILE C CA 1
ATOM 4452 C C . ILE C 1 137 ? 36.151 7.996 28.395 1.00 11.24 137 ILE C C 1
ATOM 4453 O O . ILE C 1 137 ? 35.546 8.937 27.890 1.00 11.54 137 ILE C O 1
ATOM 4458 N N . PRO C 1 138 ? 37.486 7.849 28.277 1.00 12.02 138 PRO C N 1
ATOM 4459 C CA . PRO C 1 138 ? 38.276 8.812 27.497 1.00 12.69 138 PRO C CA 1
ATOM 4460 C C . PRO C 1 138 ? 37.823 8.900 26.039 1.00 12.05 138 PRO C C 1
ATOM 4461 O O . PRO C 1 138 ? 37.388 7.898 25.458 1.00 11.22 138 PRO C O 1
ATOM 4465 N N . TYR C 1 139 ? 37.943 10.085 25.446 1.00 12.22 139 TYR C N 1
ATOM 4466 C CA . TYR C 1 139 ? 37.544 10.270 24.050 1.00 11.53 139 TYR C CA 1
ATOM 4467 C C . TYR C 1 139 ? 38.216 9.282 23.095 1.00 9.50 139 TYR C C 1
ATOM 4468 O O . TYR C 1 139 ? 37.575 8.772 22.187 1.00 10.35 139 TYR C O 1
ATOM 4477 N N . ALA C 1 140 ? 39.505 9.025 23.276 1.00 10.13 140 ALA C N 1
ATOM 4478 C CA . ALA C 1 140 ? 40.206 8.108 22.373 1.00 9.69 140 ALA C CA 1
ATOM 4479 C C . ALA C 1 140 ? 39.591 6.713 22.412 1.00 9.37 140 ALA C C 1
ATOM 4480 O O . ALA C 1 140 ? 39.456 6.047 21.378 1.00 9.78 140 ALA C O 1
ATOM 4482 N N . ALA C 1 141 ? 39.216 6.268 23.608 1.00 9.90 141 ALA C N 1
ATOM 4483 C CA . ALA C 1 141 ? 38.573 4.966 23.784 1.00 9.14 141 ALA C CA 1
ATOM 4484 C C . ALA C 1 141 ? 37.196 4.952 23.133 1.00 9.24 141 ALA C C 1
ATOM 4485 O O . ALA C 1 141 ? 36.823 3.980 22.487 1.00 9.28 141 ALA C O 1
ATOM 4487 N N . LEU C 1 142 ? 36.436 6.027 23.316 1.00 9.12 142 LEU C N 1
ATOM 4488 C CA . LEU C 1 142 ? 35.146 6.140 22.652 1.00 9.02 142 LEU C CA 1
ATOM 4489 C C . LEU C 1 142 ? 35.297 5.980 21.141 1.00 9.46 142 LEU C C 1
ATOM 4490 O O . LEU C 1 142 ? 34.518 5.269 20.511 1.00 9.97 142 LEU C O 1
ATOM 4495 N N . GLU C 1 143 ? 36.310 6.622 20.564 1.00 8.11 143 GLU C N 1
ATOM 4496 C CA . GLU C 1 143 ? 36.467 6.605 19.109 1.00 9.41 143 GLU C CA 1
ATOM 4497 C C . GLU C 1 143 ? 36.862 5.217 18.612 1.00 9.56 143 GLU C C 1
ATOM 4498 O O . GLU C 1 143 ? 36.434 4.785 17.540 1.00 10.21 143 GLU C O 1
ATOM 4504 N N . ILE C 1 144 ? 37.672 4.511 19.392 1.00 8.80 144 ILE C N 1
ATOM 4505 C CA . ILE C 1 144 ? 38.017 3.138 19.056 1.00 8.99 144 ILE C CA 1
ATOM 4506 C C . ILE C 1 144 ? 36.753 2.284 19.009 1.00 8.88 144 ILE C C 1
ATOM 4507 O O . ILE C 1 144 ? 36.516 1.549 18.049 1.00 9.76 144 ILE C O 1
ATOM 4512 N N . MET C 1 145 ? 35.924 2.381 20.037 1.00 8.56 145 MET C N 1
ATOM 4513 C CA . MET C 1 145 ? 34.693 1.601 20.063 1.00 9.34 145 MET C CA 1
ATOM 4514 C C . MET C 1 145 ? 33.717 2.018 18.972 1.00 8.78 145 MET C C 1
ATOM 4515 O O . MET C 1 145 ? 33.044 1.179 18.379 1.00 10.11 145 MET C O 1
ATOM 4520 N N . LYS C 1 146 ? 33.645 3.315 18.710 1.00 8.16 146 LYS C N 1
ATOM 4521 C CA . LYS C 1 146 ? 32.704 3.842 17.734 1.00 9.13 146 LYS C CA 1
ATOM 4522 C C . LYS C 1 146 ? 32.997 3.291 16.336 1.00 8.90 146 LYS C C 1
ATOM 4523 O O . LYS C 1 146 ? 32.098 3.149 15.503 1.00 9.98 146 LYS C O 1
ATOM 4529 N N . LEU C 1 147 ? 34.260 2.983 16.083 1.00 8.72 147 LEU C N 1
ATOM 4530 C CA . LEU C 1 147 ? 34.668 2.438 14.795 1.00 9.05 147 LEU C CA 1
ATOM 4531 C C . LEU C 1 147 ? 34.140 1.017 14.578 1.00 7.59 147 LEU C C 1
ATOM 4532 O O . LEU C 1 147 ? 33.989 0.578 13.436 1.00 9.07 147 LEU C O 1
ATOM 4537 N N . ARG C 1 148 ? 33.879 0.278 15.659 1.00 8.24 148 ARG C N 1
ATOM 4538 C CA . ARG C 1 148 ? 33.546 -1.141 15.518 1.00 8.19 148 ARG C CA 1
ATOM 4539 C C . ARG C 1 148 ? 32.126 -1.520 15.924 1.00 8.14 148 ARG C C 1
ATOM 4540 O O . ARG C 1 148 ? 31.586 -2.500 15.417 1.00 8.52 148 ARG C O 1
ATOM 4548 N N . LEU C 1 149 ? 31.534 -0.789 16.866 1.00 8.54 149 LEU C N 1
ATOM 4549 C CA . LEU C 1 149 ? 30.260 -1.210 17.443 1.00 8.07 149 LEU C CA 1
ATOM 4550 C C . LEU C 1 149 ? 29.081 -0.673 16.650 1.00 7.98 149 LEU C C 1
ATOM 4551 O O . LEU C 1 149 ? 29.145 0.433 16.113 1.00 9.45 149 LEU C O 1
ATOM 4556 N N . THR C 1 150 ? 28.002 -1.446 16.577 1.00 8.49 150 THR C N 1
ATOM 4557 C CA . THR C 1 150 ? 26.787 -0.903 15.982 1.00 8.67 150 THR C CA 1
ATOM 4558 C C . THR C 1 150 ? 26.337 0.319 16.778 1.00 8.73 150 THR C C 1
ATOM 4559 O O . THR C 1 150 ? 26.740 0.523 17.930 1.00 8.66 150 THR C O 1
ATOM 4563 N N . ARG C 1 151 ? 25.473 1.125 16.181 1.00 8.82 151 ARG C N 1
ATOM 4564 C CA . ARG C 1 151 ? 25.009 2.327 16.855 1.00 8.65 151 ARG C CA 1
ATOM 4565 C C . ARG C 1 151 ? 24.416 2.032 18.241 1.00 8.61 151 ARG C C 1
ATOM 4566 O O . ARG C 1 151 ? 24.767 2.695 19.217 1.00 9.27 151 ARG C O 1
ATOM 4574 N N . SER C 1 152 ? 23.530 1.046 18.344 1.00 8.49 152 SER C N 1
ATOM 4575 C CA . SER C 1 152 ? 22.911 0.759 19.638 1.00 8.53 152 SER C CA 1
ATOM 4576 C C . SER C 1 152 ? 23.838 0.042 20.613 1.00 8.27 152 SER C C 1
ATOM 4577 O O . SER C 1 152 ? 23.765 0.279 21.824 1.00 9.42 152 SER C O 1
ATOM 4580 N N . ALA C 1 153 ? 24.721 -0.810 20.109 1.00 8.43 153 ALA C N 1
ATOM 4581 C CA . ALA C 1 153 ? 25.694 -1.442 21.001 1.00 8.86 153 ALA C CA 1
ATOM 4582 C C . ALA C 1 153 ? 26.637 -0.395 21.579 1.00 8.43 153 ALA C C 1
ATOM 4583 O O . ALA C 1 153 ? 27.008 -0.464 22.751 1.00 9.47 153 ALA C O 1
ATOM 4585 N N . TYR C 1 154 ? 27.028 0.575 20.759 1.00 8.07 154 TYR C N 1
ATOM 4586 C CA . TYR C 1 154 ? 27.894 1.657 21.211 1.00 8.24 154 TYR C CA 1
ATOM 4587 C C . TYR C 1 154 ? 27.255 2.414 22.368 1.00 7.81 154 TYR C C 1
ATOM 4588 O O . TYR C 1 154 ? 27.922 2.738 23.354 1.00 9.20 154 TYR C O 1
ATOM 4597 N N . GLN C 1 155 ? 25.960 2.686 22.265 1.00 8.16 155 GLN C N 1
ATOM 4598 C CA . GLN C 1 155 ? 25.267 3.389 23.343 1.00 8.74 155 GLN C CA 1
ATOM 4599 C C . GLN C 1 155 ? 25.343 2.615 24.657 1.00 8.19 155 GLN C C 1
ATOM 4600 O O . GLN C 1 155 ? 25.681 3.175 25.702 1.00 9.63 155 GLN C O 1
ATOM 4606 N N . GLN C 1 156 ? 25.047 1.322 24.611 1.00 8.47 156 GLN C N 1
ATOM 4607 C CA . GLN C 1 156 ? 25.004 0.535 25.838 1.00 9.00 156 GLN C CA 1
ATOM 4608 C C . GLN C 1 156 ? 26.392 0.218 26.385 1.00 8.92 156 GLN C C 1
ATOM 4609 O O . GLN C 1 156 ? 26.583 0.167 27.603 1.00 9.45 156 GLN C O 1
ATOM 4615 N N . ALA C 1 157 ? 27.356 -0.003 25.496 1.00 8.01 157 ALA C N 1
ATOM 4616 C CA . ALA C 1 157 ? 28.709 -0.358 25.905 1.00 8.19 157 ALA C CA 1
ATOM 4617 C C . ALA C 1 157 ? 29.334 0.770 26.711 1.00 8.24 157 ALA C C 1
ATOM 4618 O O . ALA C 1 157 ? 30.170 0.533 27.597 1.00 9.62 157 ALA C O 1
ATOM 4620 N N . THR C 1 158 ? 28.959 1.999 26.374 1.00 8.64 158 THR C N 1
ATOM 4621 C CA . THR C 1 158 ? 29.600 3.183 26.937 1.00 8.76 158 THR C CA 1
ATOM 4622 C C . THR C 1 158 ? 28.845 3.663 28.180 1.00 8.14 158 THR C C 1
ATOM 4623 O O . THR C 1 158 ? 29.281 3.420 29.313 1.00 9.56 158 THR C O 1
ATOM 4627 N N . GLY C 1 159 ? 27.707 4.308 27.982 1.00 8.59 159 GLY C N 1
ATOM 4628 C CA . GLY C 1 159 ? 26.952 4.853 29.098 1.00 9.20 159 GLY C CA 1
ATOM 4629 C C . GLY C 1 159 ? 26.459 3.839 30.120 1.00 8.98 159 GLY C C 1
ATOM 4630 O O . GLY C 1 159 ? 26.256 4.193 31.286 1.00 10.09 159 GLY C O 1
ATOM 4631 N N . LEU C 1 160 ? 26.250 2.592 29.707 1.00 9.13 160 LEU C N 1
ATOM 4632 C CA . LEU C 1 160 ? 25.744 1.572 30.629 1.00 9.90 160 LEU C CA 1
ATOM 4633 C C . LEU C 1 160 ? 26.771 0.492 30.964 1.00 9.61 160 LEU C C 1
ATOM 4634 O O . LEU C 1 160 ? 26.447 -0.459 31.669 1.00 10.99 160 LEU C O 1
ATOM 4639 N N . ALA C 1 161 ? 27.999 0.636 30.469 1.00 9.72 161 ALA C N 1
ATOM 4640 C CA . ALA C 1 161 ? 29.060 -0.326 30.785 1.00 10.33 161 ALA C CA 1
ATOM 4641 C C . ALA C 1 161 ? 28.618 -1.760 30.522 1.00 9.16 161 ALA C C 1
ATOM 4642 O O . ALA C 1 161 ? 28.940 -2.673 31.272 1.00 10.69 161 ALA C O 1
ATOM 4644 N N . LYS C 1 162 ? 27.897 -1.968 29.428 1.00 8.55 162 LYS C N 1
ATOM 4645 C CA A LYS C 1 162 ? 27.321 -3.274 29.144 0.50 9.62 162 LYS C CA 1
ATOM 4646 C CA B LYS C 1 162 ? 27.320 -3.275 29.157 0.50 9.99 162 LYS C CA 1
ATOM 4647 C C . LYS C 1 162 ? 28.376 -4.339 28.867 1.00 9.28 162 LYS C C 1
ATOM 4648 O O . LYS C 1 162 ? 29.365 -4.092 28.183 1.00 10.20 162 LYS C O 1
ATOM 4659 N N . THR C 1 163 ? 28.154 -5.530 29.407 1.00 9.99 163 THR C N 1
ATOM 4660 C CA A THR C 1 163 ? 29.020 -6.657 29.104 0.69 9.75 163 THR C CA 1
ATOM 4661 C CA B THR C 1 163 ? 29.007 -6.677 29.124 0.31 11.15 163 THR C CA 1
ATOM 4662 C C . THR C 1 163 ? 28.537 -7.398 27.865 1.00 10.67 163 THR C C 1
ATOM 4663 O O . THR C 1 163 ? 27.346 -7.665 27.713 1.00 13.54 163 THR C O 1
ATOM 4670 N N . PHE C 1 164 ? 29.474 -7.705 26.974 1.00 7.93 164 PHE C N 1
ATOM 4671 C CA . PHE C 1 164 ? 29.179 -8.455 25.755 1.00 8.68 164 PHE C CA 1
ATOM 4672 C C . PHE C 1 164 ? 29.973 -9.757 25.747 1.00 8.78 164 PHE C C 1
ATOM 4673 O O . PHE C 1 164 ? 31.031 -9.845 26.359 1.00 10.33 164 PHE C O 1
ATOM 4681 N N . PHE C 1 165 ? 29.474 -10.761 25.032 1.00 8.61 165 PHE C N 1
ATOM 4682 C CA . PHE C 1 165 ? 30.141 -12.056 24.931 1.00 8.30 165 PHE C CA 1
ATOM 4683 C C . PHE C 1 165 ? 29.427 -12.834 23.837 1.00 8.76 165 PHE C C 1
ATOM 4684 O O . PHE C 1 165 ? 28.258 -12.565 23.540 1.00 9.76 165 PHE C O 1
ATOM 4692 N N . GLY C 1 166 ? 30.119 -13.796 23.238 1.00 9.05 166 GLY C N 1
ATOM 4693 C CA . GLY C 1 166 ? 29.474 -14.724 22.325 1.00 9.90 166 GLY C CA 1
ATOM 4694 C C . GLY C 1 166 ? 28.634 -14.039 21.261 1.00 8.84 166 GLY C C 1
ATOM 4695 O O . GLY C 1 166 ? 29.116 -13.140 20.576 1.00 10.00 166 GLY C O 1
ATOM 4696 N N . GLU C 1 167 ? 27.374 -14.456 21.136 1.00 10.09 167 GLU C N 1
ATOM 4697 C CA . GLU C 1 167 ? 26.491 -13.927 20.100 1.00 11.82 167 GLU C CA 1
ATOM 4698 C C . GLU C 1 167 ? 26.275 -12.430 20.227 1.00 9.80 167 GLU C C 1
ATOM 4699 O O . GLU C 1 167 ? 26.180 -11.724 19.226 1.00 10.65 167 GLU C O 1
ATOM 4705 N N . THR C 1 168 ? 26.180 -11.922 21.450 1.00 10.30 168 THR C N 1
ATOM 4706 C CA . THR C 1 168 ? 25.944 -10.489 21.595 1.00 11.64 168 THR C CA 1
ATOM 4707 C C . THR C 1 168 ? 27.193 -9.697 21.217 1.00 9.02 168 THR C C 1
ATOM 4708 O O . THR C 1 168 ? 27.091 -8.588 20.698 1.00 10.82 168 THR C O 1
ATOM 4712 N N . ALA C 1 169 ? 28.372 -10.262 21.475 1.00 8.55 169 ALA C N 1
ATOM 4713 C CA . ALA C 1 169 ? 29.614 -9.616 21.062 1.00 8.32 169 ALA C CA 1
ATOM 4714 C C . ALA C 1 169 ? 29.721 -9.606 19.539 1.00 9.13 169 ALA C C 1
ATOM 4715 O O . ALA C 1 169 ? 30.129 -8.611 18.942 1.00 9.04 169 ALA C O 1
ATOM 4717 N N . LEU C 1 170 ? 29.353 -10.720 18.911 1.00 8.96 170 LEU C N 1
ATOM 4718 C CA . LEU C 1 170 ? 29.359 -10.808 17.453 1.00 10.20 170 LEU C CA 1
ATOM 4719 C C . LEU C 1 170 ? 28.395 -9.805 16.841 1.00 10.68 170 LEU C C 1
ATOM 4720 O O . LEU C 1 170 ? 28.740 -9.077 15.911 1.00 11.67 170 LEU C O 1
ATOM 4725 N N . ALA C 1 171 ? 27.174 -9.773 17.358 1.00 9.66 171 ALA C N 1
ATOM 4726 C CA . ALA C 1 171 ? 26.159 -8.875 16.817 1.00 10.64 171 ALA C CA 1
ATOM 4727 C C . ALA C 1 171 ? 26.557 -7.422 17.009 1.00 11.31 171 ALA C C 1
ATOM 4728 O O . ALA C 1 171 ? 26.323 -6.581 16.140 1.00 13.45 171 ALA C O 1
ATOM 4730 N N . ALA C 1 172 ? 27.168 -7.129 18.153 1.00 10.50 172 ALA C N 1
ATOM 4731 C CA . ALA C 1 172 ? 27.538 -5.762 18.504 1.00 10.34 172 ALA C CA 1
ATOM 4732 C C . ALA C 1 172 ? 28.716 -5.238 17.704 1.00 7.98 172 ALA C C 1
ATOM 4733 O O . ALA C 1 172 ? 28.835 -4.035 17.499 1.00 10.19 172 ALA C O 1
ATOM 4735 N N . GLY C 1 173 ? 29.599 -6.136 17.279 1.00 8.97 173 GLY C N 1
ATOM 4736 C CA . GLY C 1 173 ? 30.843 -5.711 16.673 1.00 8.71 173 GLY C CA 1
ATOM 4737 C C . GLY C 1 173 ? 32.023 -5.630 17.631 1.00 7.91 173 GLY C C 1
ATOM 4738 O O . GLY C 1 173 ? 33.005 -4.960 17.326 1.00 8.39 173 GLY C O 1
ATOM 4739 N N . PHE C 1 174 ? 31.930 -6.296 18.786 1.00 7.63 174 PHE C N 1
ATOM 4740 C CA . PHE C 1 174 ? 33.074 -6.395 19.705 1.00 8.50 174 PHE C CA 1
ATOM 4741 C C . PHE C 1 174 ? 34.002 -7.576 19.378 1.00 8.00 174 PHE C C 1
ATOM 4742 O O . PHE C 1 174 ? 35.105 -7.672 19.917 1.00 10.57 174 PHE C O 1
ATOM 4750 N N . ILE C 1 175 ? 33.548 -8.480 18.512 1.00 8.08 175 ILE C N 1
ATOM 4751 C CA . ILE C 1 175 ? 34.357 -9.614 18.068 1.00 8.26 175 ILE C CA 1
ATOM 4752 C C . ILE C 1 175 ? 33.871 -10.007 16.676 1.00 8.20 175 ILE C C 1
ATOM 4753 O O . ILE C 1 175 ? 32.740 -9.688 16.326 1.00 8.44 175 ILE C O 1
ATOM 4758 N N . ASP C 1 176 ? 34.706 -10.703 15.898 1.00 7.34 176 ASP C N 1
ATOM 4759 C CA . ASP C 1 176 ? 34.324 -11.117 14.541 1.00 8.03 176 ASP C CA 1
ATOM 4760 C C . ASP C 1 176 ? 34.061 -12.612 14.418 1.00 7.89 176 ASP C C 1
ATOM 4761 O O . ASP C 1 176 ? 33.389 -13.054 13.484 1.00 9.57 176 ASP C O 1
ATOM 4766 N N . GLU C 1 177 ? 34.600 -13.399 15.344 1.00 8.32 177 GLU C N 1
ATOM 4767 C CA . GLU C 1 177 ? 34.495 -14.853 15.268 1.00 8.25 177 GLU C CA 1
ATOM 4768 C C . GLU C 1 177 ? 34.495 -15.452 16.663 1.00 8.12 177 GLU C C 1
ATOM 4769 O O . GLU C 1 177 ? 35.270 -15.020 17.526 1.00 8.54 177 GLU C O 1
ATOM 4775 N N . ILE C 1 178 ? 33.615 -16.431 16.876 1.00 9.30 178 ILE C N 1
ATOM 4776 C CA . ILE C 1 178 ? 33.583 -17.213 18.109 1.00 10.07 178 ILE C CA 1
ATOM 4777 C C . ILE C 1 178 ? 34.068 -18.628 17.816 1.00 10.54 178 ILE C C 1
ATOM 4778 O O . ILE C 1 178 ? 33.558 -19.293 16.906 1.00 12.70 178 ILE C O 1
ATOM 4783 N N . ALA C 1 179 ? 35.065 -19.070 18.577 1.00 10.18 179 ALA C N 1
ATOM 4784 C CA . ALA C 1 179 ? 35.668 -20.390 18.431 1.00 10.54 179 ALA C CA 1
ATOM 4785 C C . ALA C 1 179 ? 35.702 -21.065 19.805 1.00 9.57 179 ALA C C 1
ATOM 4786 O O . ALA C 1 179 ? 35.567 -20.397 20.834 1.00 10.23 179 ALA C O 1
ATOM 4788 N N . LEU C 1 180 ? 35.886 -22.380 19.846 1.00 10.46 180 LEU C N 1
ATOM 4789 C CA . LEU C 1 180 ? 36.055 -23.036 21.141 1.00 10.80 180 LEU C CA 1
ATOM 4790 C C . LEU C 1 180 ? 37.333 -22.521 21.793 1.00 9.40 180 LEU C C 1
ATOM 4791 O O . LEU C 1 180 ? 38.286 -22.151 21.100 1.00 9.78 180 LEU C O 1
ATOM 4796 N N . PRO C 1 181 ? 37.358 -22.472 23.136 1.00 9.68 181 PRO C N 1
ATOM 4797 C CA . PRO C 1 181 ? 38.513 -21.864 23.814 1.00 11.45 181 PRO C CA 1
ATOM 4798 C C . PRO C 1 181 ? 39.842 -22.455 23.362 1.00 10.69 181 PRO C C 1
ATOM 4799 O O . PRO C 1 181 ? 40.819 -21.728 23.178 1.00 10.46 181 PRO C O 1
ATOM 4803 N N . GLU C 1 182 ? 39.870 -23.770 23.186 1.00 10.40 182 GLU C N 1
ATOM 4804 C CA . GLU C 1 182 ? 41.104 -24.467 22.862 1.00 12.38 182 GLU C CA 1
ATOM 4805 C C . GLU C 1 182 ? 41.622 -24.219 21.446 1.00 11.23 182 GLU C C 1
ATOM 4806 O O . GLU C 1 182 ? 42.730 -24.640 21.118 1.00 12.84 182 GLU C O 1
ATOM 4812 N N . VAL C 1 183 ? 40.834 -23.543 20.607 1.00 10.53 183 VAL C N 1
ATOM 4813 C CA . VAL C 1 183 ? 41.279 -23.227 19.247 1.00 9.99 183 VAL C CA 1
ATOM 4814 C C . VAL C 1 183 ? 41.223 -21.740 18.908 1.00 8.99 183 VAL C C 1
ATOM 4815 O O . VAL C 1 183 ? 41.367 -21.365 17.749 1.00 9.56 183 VAL C O 1
ATOM 4819 N N . VAL C 1 184 ? 41.039 -20.882 19.906 1.00 9.31 184 VAL C N 1
ATOM 4820 C CA . VAL C 1 184 ? 41.079 -19.442 19.654 1.00 8.95 184 VAL C CA 1
ATOM 4821 C C . VAL C 1 184 ? 42.411 -19.025 19.029 1.00 8.15 184 VAL C C 1
ATOM 4822 O O . VAL C 1 184 ? 42.444 -18.320 18.017 1.00 8.52 184 VAL C O 1
ATOM 4826 N N . VAL C 1 185 ? 43.520 -19.458 19.622 1.00 9.24 185 VAL C N 1
ATOM 4827 C CA . VAL C 1 185 ? 44.826 -19.038 19.121 1.00 9.68 185 VAL C CA 1
ATOM 4828 C C . VAL C 1 185 ? 45.126 -19.616 17.728 1.00 8.19 185 VAL C C 1
ATOM 4829 O O . VAL C 1 185 ? 45.556 -18.887 16.827 1.00 9.45 185 VAL C O 1
ATOM 4833 N N . SER C 1 186 ? 44.899 -20.912 17.545 1.00 9.06 186 SER C N 1
ATOM 4834 C CA . SER C 1 186 ? 45.167 -21.525 16.248 1.00 10.20 186 SER C CA 1
ATOM 4835 C C . SER C 1 186 ? 44.257 -20.965 15.151 1.00 9.89 186 SER C C 1
ATOM 4836 O O . SER C 1 186 ? 44.698 -20.815 14.011 1.00 9.58 186 SER C O 1
ATOM 4839 N N . ARG C 1 187 ? 43.006 -20.640 15.481 1.00 9.87 187 ARG C N 1
ATOM 4840 C CA . ARG C 1 187 ? 42.146 -19.958 14.507 1.00 8.38 187 ARG C CA 1
ATOM 4841 C C . ARG C 1 187 ? 42.704 -18.585 14.130 1.00 9.24 187 ARG C C 1
ATOM 4842 O O . ARG C 1 187 ? 42.700 -18.194 12.959 1.00 9.04 187 ARG C O 1
ATOM 4850 N N . ALA C 1 188 ? 43.161 -17.837 15.128 1.00 9.27 188 ALA C N 1
ATOM 4851 C CA . ALA C 1 188 ? 43.730 -16.525 14.876 1.00 9.15 188 ALA C CA 1
ATOM 4852 C C . ALA C 1 188 ? 44.953 -16.651 13.965 1.00 7.91 188 ALA C C 1
ATOM 4853 O O . ALA C 1 188 ? 45.119 -15.876 13.028 1.00 8.21 188 ALA C O 1
ATOM 4855 N N . GLU C 1 189 ? 45.797 -17.642 14.223 1.00 8.68 189 GLU C N 1
ATOM 4856 C CA . GLU C 1 189 ? 46.989 -17.843 13.410 1.00 9.46 189 GLU C CA 1
ATOM 4857 C C . GLU C 1 189 ? 46.637 -18.215 11.975 1.00 9.14 189 GLU C C 1
ATOM 4858 O O . GLU C 1 189 ? 47.242 -17.705 11.032 1.00 9.98 189 GLU C O 1
ATOM 4864 N N . GLU C 1 190 ? 45.662 -19.101 11.814 1.00 9.23 190 GLU C N 1
ATOM 4865 C CA . GLU C 1 190 ? 45.250 -19.520 10.482 1.00 9.19 190 GLU C CA 1
ATOM 4866 C C . GLU C 1 190 ? 44.657 -18.341 9.707 1.00 9.30 190 GLU C C 1
ATOM 4867 O O . GLU C 1 190 ? 44.955 -18.148 8.524 1.00 10.01 190 GLU C O 1
ATOM 4873 N N . ALA C 1 191 ? 43.825 -17.547 10.370 1.00 8.59 191 ALA C N 1
ATOM 4874 C CA . ALA C 1 191 ? 43.235 -16.387 9.716 1.00 9.20 191 ALA C CA 1
ATOM 4875 C C . ALA C 1 191 ? 44.330 -15.414 9.284 1.00 8.99 191 ALA C C 1
ATOM 4876 O O . ALA C 1 191 ? 44.321 -14.913 8.158 1.00 8.87 191 ALA C O 1
ATOM 4878 N N . ALA C 1 192 ? 45.290 -15.167 10.172 1.00 8.57 192 ALA C N 1
ATOM 4879 C CA . ALA C 1 192 ? 46.413 -14.295 9.849 1.00 9.02 192 ALA C CA 1
ATOM 4880 C C . ALA C 1 192 ? 47.179 -14.803 8.625 1.00 9.21 192 ALA C C 1
ATOM 4881 O O . ALA C 1 192 ? 47.562 -14.012 7.760 1.00 9.60 192 ALA C O 1
ATOM 4883 N N . ARG C 1 193 ? 47.398 -16.113 8.550 1.00 9.09 193 ARG C N 1
ATOM 4884 C CA . ARG C 1 193 ? 48.115 -16.679 7.410 1.00 10.45 193 ARG C CA 1
ATOM 4885 C C . ARG C 1 193 ? 47.353 -16.423 6.107 1.00 10.61 193 ARG C C 1
ATOM 4886 O O . ARG C 1 193 ? 47.952 -16.122 5.066 1.00 11.41 193 ARG C O 1
ATOM 4894 N N . GLU C 1 194 ? 46.031 -16.545 6.148 1.00 9.64 194 GLU C N 1
ATOM 4895 C CA . GLU C 1 194 ? 45.233 -16.263 4.960 1.00 10.29 194 GLU C CA 1
ATOM 4896 C C . GLU C 1 194 ? 45.289 -14.784 4.607 1.00 9.20 194 GLU C C 1
ATOM 4897 O O . GLU C 1 194 ? 45.447 -14.429 3.438 1.00 11.19 194 GLU C O 1
ATOM 4903 N N . PHE C 1 195 ? 45.186 -13.909 5.604 1.00 8.76 195 PHE C N 1
ATOM 4904 C CA . PHE C 1 195 ? 45.203 -12.476 5.328 1.00 8.75 195 PHE C CA 1
ATOM 4905 C C . PHE C 1 195 ? 46.562 -12.033 4.783 1.00 8.76 195 PHE C C 1
ATOM 4906 O O . PHE C 1 195 ? 46.648 -11.056 4.035 1.00 9.99 195 PHE C O 1
ATOM 4914 N N . ALA C 1 196 ? 47.623 -12.753 5.146 1.00 9.66 196 ALA C N 1
ATOM 4915 C CA . ALA C 1 196 ? 48.944 -12.471 4.584 1.00 11.59 196 ALA C CA 1
ATOM 4916 C C . ALA C 1 196 ? 48.979 -12.679 3.067 1.00 13.04 196 ALA C C 1
ATOM 4917 O O . ALA C 1 196 ? 49.870 -12.164 2.393 1.00 14.22 196 ALA C O 1
ATOM 4919 N N . GLY C 1 197 ? 48.011 -13.434 2.546 1.00 11.40 197 GLY C N 1
ATOM 4920 C CA . GLY C 1 197 ? 47.893 -13.677 1.119 1.00 12.47 197 GLY C CA 1
ATOM 4921 C C . GLY C 1 197 ? 47.166 -12.583 0.355 1.00 12.00 197 GLY C C 1
ATOM 4922 O O . GLY C 1 197 ? 47.171 -12.579 -0.880 1.00 13.55 197 GLY C O 1
ATOM 4923 N N . LEU C 1 198 ? 46.515 -11.669 1.070 1.00 11.24 198 LEU C N 1
ATOM 4924 C CA . LEU C 1 198 ? 45.923 -10.496 0.442 1.00 10.15 198 LEU C CA 1
ATOM 4925 C C . LEU C 1 198 ? 47.040 -9.599 -0.071 1.00 10.96 198 LEU C C 1
ATOM 4926 O O . LEU C 1 198 ? 48.177 -9.689 0.386 1.00 12.51 198 LEU C O 1
ATOM 4931 N N . ASN C 1 199 ? 46.732 -8.731 -1.027 1.00 10.13 199 ASN C N 1
ATOM 4932 C CA . ASN C 1 199 ? 47.732 -7.792 -1.501 1.00 9.94 199 ASN C CA 1
ATOM 4933 C C . ASN C 1 199 ? 48.034 -6.775 -0.400 1.00 9.65 199 ASN C C 1
ATOM 4934 O O . ASN C 1 199 ? 47.145 -6.043 0.045 1.00 10.16 199 ASN C O 1
ATOM 4939 N N . GLN C 1 200 ? 49.278 -6.756 0.069 1.00 10.81 200 GLN C N 1
ATOM 4940 C CA . GLN C 1 200 ? 49.624 -5.927 1.223 1.00 10.90 200 GLN C CA 1
ATOM 4941 C C . GLN C 1 200 ? 49.445 -4.435 0.950 1.00 11.40 200 GLN C C 1
ATOM 4942 O O . GLN C 1 200 ? 48.937 -3.703 1.796 1.00 11.26 200 GLN C O 1
ATOM 4948 N N . HIS C 1 201 ? 49.852 -3.982 -0.233 1.00 11.26 201 HIS C N 1
ATOM 4949 C CA A HIS C 1 201 ? 49.727 -2.571 -0.573 0.53 11.59 201 HIS C CA 1
ATOM 4950 C CA B HIS C 1 201 ? 49.724 -2.576 -0.603 0.47 12.09 201 HIS C CA 1
ATOM 4951 C C . HIS C 1 201 ? 48.263 -2.139 -0.554 1.00 10.63 201 HIS C C 1
ATOM 4952 O O . HIS C 1 201 ? 47.926 -1.104 0.019 1.00 11.73 201 HIS C O 1
ATOM 4965 N N . ALA C 1 202 ? 47.395 -2.943 -1.162 1.00 10.58 202 ALA C N 1
ATOM 4966 C CA . ALA C 1 202 ? 45.981 -2.607 -1.233 1.00 10.43 202 ALA C CA 1
ATOM 4967 C C . ALA C 1 202 ? 45.337 -2.706 0.143 1.00 9.24 202 ALA C C 1
ATOM 4968 O O . ALA C 1 202 ? 44.471 -1.906 0.483 1.00 9.58 202 ALA C O 1
ATOM 4970 N N . HIS C 1 203 ? 45.756 -3.694 0.932 1.00 9.37 203 HIS C N 1
ATOM 4971 C CA . HIS C 1 203 ? 45.244 -3.835 2.295 1.00 8.64 203 HIS C CA 1
ATOM 4972 C C . HIS C 1 203 ? 45.577 -2.603 3.134 1.00 9.26 203 HIS C C 1
ATOM 4973 O O . HIS C 1 203 ? 44.708 -2.033 3.791 1.00 9.60 203 HIS C O 1
ATOM 4980 N N . ALA C 1 204 ? 46.843 -2.200 3.107 1.00 9.40 204 ALA C N 1
ATOM 4981 C CA . ALA C 1 204 ? 47.304 -1.088 3.929 1.00 9.69 204 ALA C CA 1
ATOM 4982 C C . ALA C 1 204 ? 46.593 0.202 3.530 1.00 10.60 204 ALA C C 1
ATOM 4983 O O . ALA C 1 204 ? 46.172 0.985 4.381 1.00 13.28 204 ALA C O 1
ATOM 4985 N N . ALA C 1 205 ? 46.471 0.432 2.227 1.00 10.32 205 ALA C N 1
ATOM 4986 C CA . ALA C 1 205 ? 45.845 1.660 1.755 1.00 11.27 205 ALA C CA 1
ATOM 4987 C C . ALA C 1 205 ? 44.348 1.661 2.050 1.00 10.16 205 ALA C C 1
ATOM 4988 O O . ALA C 1 205 ? 43.791 2.660 2.500 1.00 11.61 205 ALA C O 1
ATOM 4990 N N . THR C 1 206 ? 43.700 0.531 1.800 1.00 9.65 206 THR C N 1
ATOM 4991 C CA . THR C 1 206 ? 42.260 0.430 2.005 1.00 9.92 206 THR C CA 1
ATOM 4992 C C . THR C 1 206 ? 41.880 0.579 3.478 1.00 8.63 206 THR C C 1
ATOM 4993 O O . THR C 1 206 ? 40.911 1.269 3.807 1.00 10.02 206 THR C O 1
ATOM 4997 N N . LYS C 1 207 ? 42.646 -0.046 4.368 1.00 10.25 207 LYS C N 1
ATOM 4998 C CA . LYS C 1 207 ? 42.303 0.021 5.788 1.00 10.20 207 LYS C CA 1
ATOM 4999 C C . LYS C 1 207 ? 42.422 1.451 6.307 1.00 10.07 207 LYS C C 1
ATOM 5000 O O . LYS C 1 207 ? 41.618 1.881 7.132 1.00 11.60 207 LYS C O 1
ATOM 5006 N N . LEU C 1 208 ? 43.398 2.206 5.806 1.00 9.74 208 LEU C N 1
ATOM 5007 C CA . LEU C 1 208 ? 43.528 3.594 6.224 1.00 10.30 208 LEU C CA 1
ATOM 5008 C C . LEU C 1 208 ? 42.339 4.421 5.733 1.00 10.50 208 LEU C C 1
ATOM 5009 O O . LEU C 1 208 ? 41.819 5.258 6.458 1.00 13.27 208 LEU C O 1
ATOM 5014 N N . ARG C 1 209 ? 41.904 4.175 4.504 1.00 10.73 209 ARG C N 1
ATOM 5015 C CA . ARG C 1 209 ? 40.729 4.870 3.987 1.00 10.28 209 ARG C CA 1
ATOM 5016 C C . ARG C 1 209 ? 39.496 4.511 4.817 1.00 9.07 209 ARG C C 1
ATOM 5017 O O . ARG C 1 209 ? 38.649 5.366 5.095 1.00 10.56 209 ARG C O 1
ATOM 5025 N N . SER C 1 210 ? 39.395 3.238 5.199 1.00 9.19 210 SER C N 1
ATOM 5026 C CA . SER C 1 210 ? 38.221 2.747 5.931 1.00 9.11 210 SER C CA 1
ATOM 5027 C C . SER C 1 210 ? 38.185 3.216 7.384 1.00 10.14 210 SER C C 1
ATOM 5028 O O . SER C 1 210 ? 37.182 3.029 8.068 1.00 10.16 210 SER C O 1
ATOM 5031 N N . ARG C 1 211 ? 39.270 3.843 7.829 1.00 8.56 211 ARG C N 1
ATOM 5032 C CA . ARG C 1 211 ? 39.416 4.277 9.222 1.00 9.13 211 ARG C CA 1
ATOM 5033 C C . ARG C 1 211 ? 39.821 5.737 9.350 1.00 9.59 211 ARG C C 1
ATOM 5034 O O . ARG C 1 211 ? 40.189 6.185 10.432 1.00 10.21 211 ARG C O 1
ATOM 5042 N N . ALA C 1 212 ? 39.745 6.489 8.258 1.00 10.27 212 ALA C N 1
ATOM 5043 C CA . ALA C 1 212 ? 40.364 7.811 8.210 1.00 12.17 212 ALA C CA 1
ATOM 5044 C C . ALA C 1 212 ? 39.895 8.742 9.324 1.00 11.41 212 ALA C C 1
ATOM 5045 O O . ALA C 1 212 ? 40.711 9.338 10.032 1.00 12.40 212 ALA C O 1
ATOM 5047 N N . ASP C 1 213 ? 38.583 8.871 9.473 1.00 11.68 213 ASP C N 1
ATOM 5048 C CA . ASP C 1 213 ? 38.021 9.765 10.481 1.00 14.16 213 ASP C CA 1
ATOM 5049 C C . ASP C 1 213 ? 38.259 9.262 11.895 1.00 12.11 213 ASP C C 1
ATOM 5050 O O . ASP C 1 213 ? 38.485 10.052 12.815 1.00 12.81 213 ASP C O 1
ATOM 5055 N N . ALA C 1 214 ? 38.192 7.949 12.078 1.00 11.44 214 ALA C N 1
ATOM 5056 C CA . ALA C 1 214 ? 38.463 7.372 13.383 1.00 10.50 214 ALA C CA 1
ATOM 5057 C C . ALA C 1 214 ? 39.898 7.679 13.797 1.00 9.31 214 ALA C C 1
ATOM 5058 O O . ALA C 1 214 ? 40.156 8.054 14.940 1.00 10.24 214 ALA C O 1
ATOM 5060 N N . LEU C 1 215 ? 40.832 7.549 12.865 1.00 9.77 215 LEU C N 1
ATOM 5061 C CA . LEU C 1 215 ? 42.236 7.775 13.192 1.00 10.33 215 LEU C CA 1
ATOM 5062 C C . LEU C 1 215 ? 42.488 9.222 13.593 1.00 9.50 215 LEU C C 1
ATOM 5063 O O . LEU C 1 215 ? 43.194 9.479 14.566 1.00 11.18 215 LEU C O 1
ATOM 5068 N N . THR C 1 216 ? 41.911 10.180 12.873 1.00 11.08 216 THR C N 1
ATOM 5069 C CA . THR C 1 216 ? 42.102 11.569 13.291 1.00 11.61 216 THR C CA 1
ATOM 5070 C C . THR C 1 216 ? 41.426 11.844 14.634 1.00 10.44 216 THR C C 1
ATOM 5071 O O . THR C 1 216 ? 41.929 12.633 15.439 1.00 12.53 216 THR C O 1
ATOM 5075 N N . ALA C 1 217 ? 40.291 11.192 14.884 1.00 11.01 217 ALA C N 1
ATOM 5076 C CA . ALA C 1 217 ? 39.594 11.375 16.157 1.00 11.02 217 ALA C CA 1
ATOM 5077 C C . ALA C 1 217 ? 40.377 10.761 17.319 1.00 10.08 217 ALA C C 1
ATOM 5078 O O . ALA C 1 217 ? 40.449 11.343 18.402 1.00 11.81 217 ALA C O 1
ATOM 5080 N N . ILE C 1 218 ? 40.982 9.604 17.084 1.00 9.34 218 ILE C N 1
ATOM 5081 C CA . ILE C 1 218 ? 41.816 8.966 18.091 1.00 10.47 218 ILE C CA 1
ATOM 5082 C C . ILE C 1 218 ? 43.056 9.820 18.353 1.00 11.56 218 ILE C C 1
ATOM 5083 O O . ILE C 1 218 ? 43.424 10.039 19.504 1.00 11.76 218 ILE C O 1
ATOM 5088 N N . ARG C 1 219 ? 43.682 10.335 17.299 1.00 12.58 219 ARG C N 1
ATOM 5089 C CA . ARG C 1 219 ? 44.807 11.249 17.485 1.00 13.29 219 ARG C CA 1
ATOM 5090 C C . ARG C 1 219 ? 44.409 12.478 18.316 1.00 14.60 219 ARG C C 1
ATOM 5091 O O . ARG C 1 219 ? 45.145 12.895 19.213 1.00 15.73 219 ARG C O 1
ATOM 5099 N N . ALA C 1 220 ? 43.240 13.047 18.038 1.00 13.38 220 ALA C N 1
ATOM 5100 C CA . ALA C 1 220 ? 42.753 14.170 18.832 1.00 14.72 220 ALA C CA 1
ATOM 5101 C C . ALA C 1 220 ? 42.555 13.756 20.290 1.00 14.29 220 ALA C C 1
ATOM 5102 O O . ALA C 1 220 ? 42.860 14.521 21.202 1.00 15.53 220 ALA C O 1
ATOM 5104 N N . GLY C 1 221 ? 42.038 12.550 20.506 1.00 14.20 221 GLY C N 1
ATOM 5105 C CA . GLY C 1 221 ? 41.834 12.036 21.846 1.00 14.75 221 GLY C CA 1
ATOM 5106 C C . GLY C 1 221 ? 43.150 11.884 22.583 1.00 14.25 221 GLY C C 1
ATOM 5107 O O . GLY C 1 221 ? 43.228 12.141 23.785 1.00 16.17 221 GLY C O 1
ATOM 5108 N N . ILE C 1 222 ? 44.188 11.466 21.866 1.00 14.44 222 ILE C N 1
ATOM 5109 C CA . ILE C 1 222 ? 45.512 11.331 22.465 1.00 15.16 222 ILE C CA 1
ATOM 5110 C C . ILE C 1 222 ? 46.080 12.704 22.803 1.00 17.97 222 ILE C C 1
ATOM 5111 O O . ILE C 1 222 ? 46.638 12.906 23.881 1.00 19.66 222 ILE C O 1
ATOM 5116 N N . ASP C 1 223 ? 45.931 13.652 21.884 1.00 19.83 223 ASP C N 1
ATOM 5117 C CA . ASP C 1 223 ? 46.456 14.999 22.101 1.00 22.36 223 ASP C CA 1
ATOM 5118 C C . ASP C 1 223 ? 45.725 15.743 23.217 1.00 23.87 223 ASP C C 1
ATOM 5119 O O . ASP C 1 223 ? 46.313 16.579 23.901 1.00 25.58 223 ASP C O 1
ATOM 5124 N N . GLY C 1 224 ? 44.451 15.424 23.415 1.00 23.33 224 GLY C N 1
ATOM 5125 C CA . GLY C 1 224 ? 43.649 16.102 24.417 1.00 23.31 224 GLY C CA 1
ATOM 5126 C C . GLY C 1 224 ? 43.556 15.388 25.753 1.00 22.94 224 GLY C C 1
ATOM 5127 O O . GLY C 1 224 ? 42.785 15.791 26.625 1.00 24.36 224 GLY C O 1
ATOM 5128 N N . ILE C 1 225 ? 44.357 14.343 25.927 1.00 21.84 225 ILE C N 1
ATOM 5129 C CA . ILE C 1 225 ? 44.248 13.494 27.106 1.00 22.80 225 ILE C CA 1
ATOM 5130 C C . ILE C 1 225 ? 44.475 14.261 28.413 1.00 24.45 225 ILE C C 1
ATOM 5131 O O . ILE C 1 225 ? 43.736 14.079 29.379 1.00 26.40 225 ILE C O 1
ATOM 5136 N N . ALA C 1 226 ? 45.483 15.128 28.437 1.00 22.96 226 ALA C N 1
ATOM 5137 C CA . ALA C 1 226 ? 45.792 15.892 29.643 1.00 26.71 226 ALA C CA 1
ATOM 5138 C C . ALA C 1 226 ? 44.659 16.855 29.991 1.00 28.27 226 ALA C C 1
ATOM 5139 O O . ALA C 1 226 ? 44.298 17.000 31.158 1.00 30.15 226 ALA C O 1
ATOM 5141 N N . ALA C 1 227 ? 44.101 17.505 28.973 1.00 31.53 227 ALA C N 1
ATOM 5142 C CA . ALA C 1 227 ? 43.016 18.460 29.171 1.00 32.60 227 ALA C CA 1
ATOM 5143 C C . ALA C 1 227 ? 41.777 17.789 29.759 1.00 33.42 227 ALA C C 1
ATOM 5144 O O . ALA C 1 227 ? 40.980 18.436 30.439 1.00 34.59 227 ALA C O 1
ATOM 5146 N N . GLU C 1 228 ? 41.616 16.496 29.490 1.00 34.84 228 GLU C N 1
ATOM 5147 C CA . GLU C 1 228 ? 40.494 15.743 30.039 1.00 36.27 228 GLU C CA 1
ATOM 5148 C C . GLU C 1 228 ? 40.538 15.715 31.555 1.00 40.08 228 GLU C C 1
ATOM 5149 O O . GLU C 1 228 ? 39.500 15.657 32.214 1.00 41.82 228 GLU C O 1
ATOM 5155 N N . PHE C 1 229 ? 41.747 15.742 32.102 1.00 40.79 229 PHE C N 1
ATOM 5156 C CA . PHE C 1 229 ? 41.931 15.746 33.545 1.00 42.64 229 PHE C CA 1
ATOM 5157 C C . PHE C 1 229 ? 42.340 17.131 34.023 1.00 43.82 229 PHE C C 1
ATOM 5158 O O . PHE C 1 229 ? 42.228 17.438 35.208 1.00 45.57 229 PHE C O 1
ATOM 5166 N N . GLY C 1 230 ? 42.810 17.953 33.086 1.00 43.77 230 GLY C N 1
ATOM 5167 C CA . GLY C 1 230 ? 43.401 19.261 33.374 1.00 42.59 230 GLY C CA 1
ATOM 5168 C C . GLY C 1 230 ? 44.889 19.133 33.684 1.00 41.88 230 GLY C C 1
ATOM 5169 O O . GLY C 1 230 ? 45.739 19.528 32.885 1.00 40.77 230 GLY C O 1
#

Sequence (687 aa):
MSDPVSYTRKDSIAVISMDDGKVNALGPAMQQALNAAIDNADRDDVGALVITGNGRVFSGGFDLKILTSGEVQPAIDMLRGGFELAYRLLSSYPKPVVMACTGHHAIAMGAFLLSCGDHRVAAHAYNIQANEVAIGMMTIPYAALEIMKLRLTRSAYQQATGLAKTFFGETALAAGFIIDEIIALPEVVVSRAEEEAARREEFAGLNQHAHAATKLRSRADALTAIRAGIDGIAAEFGLMSDPVSYTRKDSIAVISMDDGKVNALGPAMQQALNAAIDNNADRDDVGALVITGNGRVFSGGFDLKILTVQPAIDMLLRGGFELAYRLLSYPKPVVMACTGHAIAMGAFLLSCGDHRVAAHAYNIQANEVAIGMMTIPYAALEIMKLRLTRSAYQQATGLAKKTFFGEETALAAGFIDEIALPEVVVSRAEEEAAREFAGLNQHAHAATKLRSRADALTAIRAGIDGIAAEFMMSDPVSYTRKDSIAVISMDDGKVNALGPAMQQALNAAIDNADRDDVGALVITGNGRVFSGGFDLKILTSGEVQPAIDMLRGGFELAYRLLSYPPKPVVMACTGHHAIAMGAFLLSCGDHRVAAHAYNNIQANEVAIGMTIPYAALEIMKLRLTRSAYQQATGLAKKTTFFGETALAAGFIDEIALPEVVVSRAEEAAREFAGLNQHHAHAATKLRSRADALTAIRAGIDGIAAEFG

Foldseek 3Di:
DPQQWDWDDDVQEIEIEGDPVPFSAQAPVSLVNVVVNVVVCVVVVHLEYEYAYDQAWRHAYHDVCQVVVLDAVRVLVSVLSLLVVLLCLLLPLHAYEYLTLAEAEASRLLNQLSGPAYEEAQPHKYWDCQVVVPHQRFQLSLLSLVLFFDPVLSVCRHNVRDIDGHPRCCNGRSHPYHDHSVCSRVVSVVVSVVRSPPDSVCSSVVSCVSCVVSSVRSVVRSVCSSVVSVD/DVQQWDWDDDDQEIEIEGHPPPFRAQAPVSLVNVVVNVVVCVVVVGLEYEYEYDQAWRHQYHDVVQCVPVSVLVSVLSLLVSLLCLLLPLHAYEYLTLAEQEASRLLSQLSGPAYEYAQPHKYWDCQVVVPHQRFQLSLLSLVLFFDPVLSVCRHNVRDIAGHPRCCNGRSHPYHDHSVCSRVVRVVVRVVRSPPDSVCSSVVSCVSCVVSSVRSVVSSVCSVVPD/DQQQWDWDDDAQEIEIEGHPPPFRAQFPSSLVNVVVNVVVCVVVVHLEYEYAYDQAWRHQYHDPCQCPVPPPPSNLVSVLSLLVVLLCLLLPLHAYEYLTLAEQEASRLLSQLSGPAYEYAFPHKYWDCQVVVPHQRFQLSLLSLVLFFDPVLSVCRHNVRDIDGHPRCCNGRSHPYHDHSVCSRVVRVVVSVVSSPPDSVCSSVVSCVSCVVSSVSNVVSSVCSVVVVD

CATH classification: 3.90.226.10

Organism: Mycobacterium tuberculosis (strain ATCC 25618 / H37Rv) (NCBI:txid83332)

Secondary structure (DSSP, 8-state):
----EEEEEETTEEEEEE--SSS---SHHHHHHHHHHHHHHHHHT-SEEEEE--SSEEE--S-HHHHHH--SHHHHHHHHHHHHHHHHHHT-SS-EEEEE-SEEETHHHHHHTTSSEEEE-TT--EE--GGGGT-PPPHHHHHHHHHHS-HHHHHHHHHT--EE-HHHHHHHTS-SEE--GGGHHHHHHHHHHHHTTS-HHHHHHHHHHHHHHHHHHHHHHHHTHHHHTT-/--S-EEEEEETTEEEEEE--SSS---SHHHHHHHHHHHHHHHHHT-SEEEEE--SSEEE--S-HHHH--HHHHHHHHHHHHHHHHHHT-SS-EEEEE-SEEETHHHHHHTTSSEEEE-TT--EE--GGGGT-PPPHHHHHHHHTTS-HHHHHHHHHT---B-HHHHHHHTS-SEE--GGGHHHHHHHHHHHHHTS-HHHHHHHHHHHTHHHHHHHHHHHHTTTTT-/----EEEEEETTEEEEEE--SSS---SHHHHHHHHHHHHHHHHHT-SEEEEE--SSEEE--S-HHHHTSS-HHHHHHHHHHHHHHHHHHHT-SS-EEEEE-SEEETHHHHHHTT-SEEEE-TT--EE--GGGGT-PPPHHHHHHHHHHS-HHHHHHHHHT---B-HHHHHHHTS-SEE--GGGHHHHHHHHHHHHTTS-HHHHHHHHHHHTHHHHHHHHHHHHTHHHHH-

Radius of gyration: 25.67 Å; Cα contacts (8 Å, |Δi|>4): 1695; chains: 3; bounding box: 70×54×74 Å

B-factor: mean 17.29, std 10.07, range [6.76, 62.11]

Nearest PDB structures (foldseek):
  4fn7-assembly1_B  TM=1.004E+00  e=5.990E-47  Mycobacterium tuberculosis
  4hc8-assembly1_A  TM=1.000E+00  e=9.826E-43  Mycobacterium tuberculosis
  3r6h-assembly1_A  TM=1.000E+00  e=7.349E-42  Mycobacterium marinum M
  6c7c-assembly1_B  TM=9.972E-01  e=6.600E-40  Mycobacterium ulcerans Agy99
  2vss-assembly1_A  TM=8.247E-01  e=1.077E-14  Pseudomonas fluorescens

Solvent-accessible surface area: 24442 Å² total; per-residue (Å²): 134,107,104,18,23,59,55,65,135,74,103,43,0,0,9,0,30,0,60,22,61,100,50,0,25,1,6,78,70,6,12,134,24,2,49,49,4,0,49,49,0,70,175,46,105,6,25,0,0,0,0,5,7,23,86,156,10,0,0,29,0,19,38,92,98,32,39,90,62,56,93,78,98,58,2,3,79,3,10,94,21,0,0,69,3,0,57,55,1,0,29,7,58,22,4,0,0,0,0,0,19,2,66,0,32,13,1,0,0,0,1,0,0,0,0,3,14,0,0,0,1,110,66,36,51,0,32,0,31,12,0,44,86,32,46,35,0,13,104,0,0,4,33,0,0,83,5,1,2,20,33,12,10,12,6,5,0,0,3,10,6,69,54,3,83,1,74,65,0,82,78,6,3,0,2,26,39,63,14,116,77,133,60,1,55,61,60,0,18,97,0,0,92,97,31,31,66,27,60,77,134,0,0,15,30,0,1,75,52,7,5,48,107,12,11,98,29,0,79,63,5,2,93,26,0,36,69,60,77,73,96,135,106,101,14,18,59,55,60,139,97,116,55,2,0,10,0,29,0,68,21,43,101,75,0,29,1,6,71,74,7,12,136,24,2,49,50,5,0,58,38,0,70,175,44,105,4,23,0,0,0,0,4,6,18,79,178,8,0,0,27,0,23,23,66,166,52,42,146,118,100,82,3,12,77,2,2,66,20,1,0,69,3,0,52,63,2,0,30,7,58,22,4,0,0,0,0,0,17,2,66,0,22,14,1,0,0,1,1,0,0,0,0,4,16,0,0,1,1,101,74,39,64,0,31,0,29,8,0,46,124,38,48,30,0,15,108,0,0,4,40,0,0,76,23,0,0,21,43,12,12,10,5,5,0,0,3,11,7,73,56,4,69,1,87,46,0,79,76,6,3,0,2,18,35,64,12,117,76,130,56,1,54,58,66,0,28,83,1,0,102,116,18,28,64,24,59,79,128,0,0,16,30,0,1,81,56,9,5,49,118,11,12,99,28,0,81,60,7,4,88,28,11,50,103,56,131,114,118,109,9,20,60,52,66,142,92,134,37,0,0,12,0,29,0,74,22,50,104,66,0,30,2,7,59,69,6,11,124,23,2,45,56,7,0,62,38,0,71,166,47,106,6,24,0,0,0,1,4,7,14,82,143,2,0,0,25,0,22,38,116,72,43,39,90,73,67,50,97,130,65,10,12,78,2,3,88,21,1,1,67,3,0,57,54,1,0,26,8,62,22,3,0,0,0,0,0,17,4,57,0,22,14,1,0,0,0,1,0,0,0,0,3,17,0,0,1,1,82,84,39,51,1,29,0,32,6,0,48,98,34,48,35,0,7,99,0,0,4,40,0,0,65,21,1,0,19,22,13,11,6,5,12,0,0,3,11,6,75,51,5,80,1,111,60,0,71,78,5,3,0,3,24,35,51,14,117,74,131,60,0,53,56,79,0,18,53,5,0,111,109,31,30,66,27,59,78,134,0,0,16,30,0,1,77,60,8,5,51,106,13,12,96,28,0,75,63,6,7,107,28,1,37,84,45,106,88

InterPro domains:
  IPR001753 Enoyl-CoA hydratase/isomerase-like domain [PF00378] (9-207)
  IPR029045 ClpP/crotonase-like domain superfamily [SSF52096] (3-225)